Protein AF-0000000084683401 (afdb_homodimer)

Nearest PDB structures (foldseek):
  1vky-assembly1_B  TM=6.652E-01  e=1.716E-21  Thermotoga maritima
  1vky-assembly1_A  TM=6.713E-01  e=3.443E-21  Thermotoga maritima
  1wdi-assembly1_A  TM=6.815E-01  e=9.058E-22  Thermus thermophilus
  1yy3-assembly2_B  TM=6.238E-01  e=1.558E-20  Bacillus subtilis
  1vky-assembly1_B  TM=6.652E-01  e=1.877E-21  Thermotoga maritima

Secondary structure (DSSP, 8-state):
----GGGB--S-GGGSSTT--TT-SEEEEEETTEEEEEEGGGHHHHS-TT-EEEEE-PPBP--EEEEEETTEEEEEEEEEE-TTS-EEEEEEEE-SSS-EEE-----TT-EEEETTTEEEEEEEESSTT-SSEEEEEESS-HHHHHHHH-B----TTSSS---GGGG--TT----TT---BSS--GGGTT--HHHHHHHHHTT-EEEEEEE------SSTTSPPPPEEEEE-HHHHHHHHHHHHTT--EEEESHHHHHHHHHTB-TTS-B--EEEEE-----TTT--SS-SEEEEE---TTSTHHHHHHHHH-HHHHHHHHHHHHHTT--BSTTS-EEEEE------/----GGGB--S-GGGSSTT--TT-SEEEEEETTEEEEEEGGGHHHHS-TT-EEEEE-PPBP--EEEEEETTEEEEEEEEEE-TTS-EEEEEEEE-SSS-EEE-----TT-EEEETTTEEEEEEEESSTT-SSEEEEEESS-HHHHHHHH-B----TTSSS---GGGG--TT----TT---BSS--GGGTT--HHHHHHHHHTT-EEEEEEEE-----SSTTSPPPPEEEEE-HHHHHHHHHHHHTT--EEEESHHHHHHHHHTB-TTS-B--EEEEE-----TTT--SS-SEEEEE---TTSHHHHHHHHHH-HHHHHHHHHHHHHTT--BSTTS-EEEEE------

InterPro domains:
  IPR003699 S-adenosylmethionine:tRNA ribosyltransferase-isomerase, QueA [PF02547] (3-340)
  IPR003699 S-adenosylmethionine:tRNA ribosyltransferase-isomerase, QueA [PTHR30307] (2-341)
  IPR036100 S-adenosylmethionine:tRNA ribosyltransferase-isomerase, QueA superfamily [SSF111337] (3-341)
  IPR042118 QueA, domain 1 [G3DSA:3.40.1780.10] (20-340)
  IPR042119 QueA, domain 2 [G3DSA:2.40.10.240] (61-166)

Structure (mmCIF, N/CA/C/O backbone):
data_AF-0000000084683401-model_v1
#
loop_
_entity.id
_entity.type
_entity.pdbx_description
1 polymer 'S-adenosylmethionine: tRNA ribosyltransferase-isomerase'
#
loop_
_atom_site.group_PDB
_atom_site.id
_atom_site.type_symbol
_atom_site.label_atom_id
_atom_site.label_alt_id
_atom_site.label_comp_id
_atom_site.label_asym_id
_atom_site.label_entity_id
_atom_site.label_seq_id
_atom_site.pdbx_PDB_ins_code
_atom_site.Cartn_x
_atom_site.Cartn_y
_atom_site.Cartn_z
_atom_site.occupancy
_atom_site.B_iso_or_equiv
_atom_site.auth_seq_id
_atom_site.auth_comp_id
_atom_site.auth_asym_id
_atom_site.auth_atom_id
_atom_site.pdbx_PDB_model_num
ATOM 1 N N . MET A 1 1 ? 21.891 27.562 14.68 1 63.16 1 MET A N 1
ATOM 2 C CA . MET A 1 1 ? 22.109 27.141 13.297 1 63.16 1 MET A CA 1
ATOM 3 C C . MET A 1 1 ? 21.125 27.812 12.359 1 63.16 1 MET A C 1
ATOM 5 O O . MET A 1 1 ? 19.938 27.938 12.68 1 63.16 1 MET A O 1
ATOM 9 N N . ARG A 1 2 ? 21.672 28.594 11.414 1 76.38 2 ARG A N 1
ATOM 10 C CA . ARG A 1 2 ? 20.828 29.219 10.398 1 76.38 2 ARG A CA 1
ATOM 11 C C . ARG A 1 2 ? 20.875 28.438 9.086 1 76.38 2 ARG A C 1
ATOM 13 O O . ARG A 1 2 ? 21.953 28.016 8.648 1 76.38 2 ARG A O 1
ATOM 20 N N . VAL A 1 3 ? 19.672 28.109 8.57 1 84.5 3 VAL A N 1
ATOM 21 C CA . VAL A 1 3 ? 19.594 27.406 7.289 1 84.5 3 VAL A CA 1
ATOM 22 C C . VAL A 1 3 ? 19.719 28.406 6.145 1 84.5 3 VAL A C 1
ATOM 24 O O . VAL A 1 3 ? 18.922 29.344 6.039 1 84.5 3 VAL A O 1
ATOM 27 N N . PRO A 1 4 ? 20.766 28.281 5.379 1 88.62 4 PRO A N 1
ATOM 28 C CA . PRO A 1 4 ? 20.906 29.156 4.215 1 88.62 4 PRO A CA 1
ATOM 29 C C . PRO A 1 4 ? 19.656 29.141 3.326 1 88.62 4 PRO A C 1
ATOM 31 O O . PRO A 1 4 ? 19.047 28.094 3.131 1 88.62 4 PRO A O 1
ATOM 34 N N . GLU A 1 5 ? 19.312 30.266 2.768 1 88.56 5 GLU A N 1
ATOM 35 C CA . GLU A 1 5 ? 18.125 30.422 1.94 1 88.56 5 GLU A CA 1
ATOM 36 C C . GLU A 1 5 ? 18.172 29.516 0.716 1 88.56 5 GLU A C 1
ATOM 38 O O . GLU A 1 5 ? 17.125 29.031 0.246 1 88.56 5 GLU A O 1
ATOM 43 N N . GLU A 1 6 ? 19.328 29.297 0.274 1 92.69 6 GLU A N 1
ATOM 44 C CA . GLU A 1 6 ? 19.5 28.516 -0.945 1 92.69 6 GLU A CA 1
ATOM 45 C C . GLU A 1 6 ? 19.141 27.047 -0.707 1 92.69 6 GLU A C 1
ATOM 47 O O . GLU A 1 6 ? 18.969 26.281 -1.658 1 92.69 6 GLU A O 1
ATOM 52 N N . LEU A 1 7 ? 18.984 26.703 0.534 1 94.94 7 LEU A N 1
ATOM 53 C CA . LEU A 1 7 ? 18.688 25.297 0.849 1 94.94 7 LEU A CA 1
ATOM 54 C C . LEU A 1 7 ? 17.188 25.109 1.055 1 94.94 7 LEU A C 1
ATOM 56 O O . LEU A 1 7 ? 16.734 23.984 1.291 1 94.94 7 LEU A O 1
ATOM 60 N N . SER A 1 8 ? 16.422 26.141 0.85 1 93.69 8 SER A N 1
ATOM 61 C CA . SER A 1 8 ? 14.969 26 0.904 1 93.69 8 SER A CA 1
ATOM 62 C C . SER A 1 8 ? 14.422 25.438 -0.4 1 93.69 8 SER A C 1
ATOM 64 O O . SER A 1 8 ? 14.688 25.969 -1.479 1 93.69 8 SER A O 1
ATOM 66 N N . ALA A 1 9 ? 13.703 24.375 -0.315 1 95.25 9 ALA A N 1
ATOM 67 C CA . ALA A 1 9 ? 13.047 23.828 -1.505 1 95.25 9 ALA A CA 1
ATOM 68 C C . ALA A 1 9 ? 11.914 24.734 -1.963 1 95.25 9 ALA A C 1
ATOM 70 O O . ALA A 1 9 ? 10.844 24.766 -1.343 1 95.25 9 ALA A O 1
ATOM 71 N N . ARG A 1 10 ? 12.047 25.328 -3.049 1 94.56 10 ARG A N 1
ATOM 72 C CA . ARG A 1 10 ? 11.141 26.391 -3.484 1 94.56 10 ARG A CA 1
ATOM 73 C C . ARG A 1 10 ? 10.008 25.828 -4.336 1 94.56 10 ARG A C 1
ATOM 75 O O . ARG A 1 10 ? 8.992 26.484 -4.547 1 94.56 10 ARG A O 1
ATOM 82 N N . VAL A 1 11 ? 10.273 24.688 -4.945 1 96.19 11 VAL A N 1
ATOM 83 C CA . VAL A 1 11 ? 9.258 24 -5.75 1 96.19 11 VAL A CA 1
ATOM 84 C C . VAL A 1 11 ? 9.242 22.516 -5.402 1 96.19 11 VAL A C 1
ATOM 86 O O . VAL A 1 11 ? 10.219 21.984 -4.875 1 96.19 11 VAL A O 1
ATOM 89 N N . PRO A 1 12 ? 8.102 21.812 -5.688 1 97 12 PRO A N 1
ATOM 90 C CA . PRO A 1 12 ? 8.055 20.359 -5.457 1 97 12 PRO A CA 1
ATOM 91 C C . PRO A 1 12 ? 9.102 19.609 -6.262 1 97 12 PRO A C 1
ATOM 93 O O . PRO A 1 12 ? 9.516 20.062 -7.332 1 97 12 PRO A O 1
ATOM 96 N N . ALA A 1 13 ? 9.547 18.484 -5.758 1 97.62 13 ALA A N 1
ATOM 97 C CA . ALA A 1 13 ? 10.617 17.688 -6.352 1 97.62 13 ALA A CA 1
ATOM 98 C C . ALA A 1 13 ? 10.32 17.375 -7.812 1 97.62 13 ALA A C 1
ATOM 100 O O . ALA A 1 13 ? 11.211 17.453 -8.664 1 97.62 13 ALA A O 1
ATOM 101 N N . GLU A 1 14 ? 9.078 17.016 -8.133 1 97.81 14 GLU A N 1
ATOM 102 C CA . GLU A 1 14 ? 8.695 16.578 -9.469 1 97.81 14 GLU A CA 1
ATOM 103 C C . GLU A 1 14 ? 8.781 17.719 -10.477 1 97.81 14 GLU A C 1
ATOM 105 O O . GLU A 1 14 ? 8.688 17.5 -11.688 1 97.81 14 GLU A O 1
ATOM 110 N N . GLN A 1 15 ? 9 18.969 -10.062 1 97.25 15 GLN A N 1
ATOM 111 C CA . GLN A 1 15 ? 9.07 20.125 -10.938 1 97.25 15 GLN A CA 1
ATOM 112 C C . GLN A 1 15 ? 10.508 20.641 -11.062 1 97.25 15 GLN A C 1
ATOM 114 O O . GLN A 1 15 ? 10.758 21.641 -11.734 1 97.25 15 GLN A O 1
ATOM 119 N N . ARG A 1 16 ? 11.484 20.016 -10.422 1 97.19 16 ARG A N 1
ATOM 120 C CA . ARG A 1 16 ? 12.867 20.484 -10.375 1 97.19 16 ARG A CA 1
ATOM 121 C C . ARG A 1 16 ? 13.641 20.047 -11.617 1 97.19 16 ARG A C 1
ATOM 123 O O . ARG A 1 16 ? 14.758 20.5 -11.852 1 97.19 16 ARG A O 1
ATOM 130 N N . GLY A 1 17 ? 13.062 19.078 -12.406 1 95.62 17 GLY A N 1
ATOM 131 C CA . GLY A 1 17 ? 13.703 18.594 -13.617 1 95.62 17 GLY A CA 1
ATOM 132 C C . GLY A 1 17 ? 12.922 17.484 -14.305 1 95.62 17 GLY A C 1
ATOM 133 O O . GLY A 1 17 ? 11.984 16.938 -13.727 1 95.62 17 GLY A O 1
ATOM 134 N N . PRO A 1 18 ? 13.266 17.219 -15.508 1 95.62 18 PRO A N 1
ATOM 135 C CA . PRO A 1 18 ? 12.562 16.172 -16.234 1 95.62 18 PRO A CA 1
ATOM 136 C C . PRO A 1 18 ? 12.75 14.789 -15.602 1 95.62 18 PRO A C 1
ATOM 138 O O . PRO A 1 18 ? 13.844 14.469 -15.117 1 95.62 18 PRO A O 1
ATOM 141 N N . GLY A 1 19 ? 11.742 14.008 -15.625 1 95.5 19 GLY A N 1
ATOM 142 C CA . GLY A 1 19 ? 11.836 12.625 -15.18 1 95.5 19 GLY A CA 1
ATOM 143 C C . GLY A 1 19 ? 11.758 12.477 -13.672 1 95.5 19 GLY A C 1
ATOM 144 O O . GLY A 1 19 ? 11.805 11.367 -13.148 1 95.5 19 GLY A O 1
ATOM 145 N N . LEU A 1 20 ? 11.664 13.594 -12.953 1 97.06 20 LEU A N 1
ATOM 146 C CA . LEU A 1 20 ? 11.602 13.555 -11.5 1 97.06 20 LEU A CA 1
ATOM 147 C C . LEU A 1 20 ? 10.172 13.344 -11.023 1 97.06 20 LEU A C 1
ATOM 149 O O . LEU A 1 20 ? 9.219 13.773 -11.68 1 97.06 20 LEU A O 1
ATOM 153 N N . ASP A 1 21 ? 10.047 12.594 -9.961 1 97.12 21 ASP A N 1
ATOM 154 C CA . ASP A 1 21 ? 8.766 12.367 -9.297 1 97.12 21 ASP A CA 1
ATOM 155 C C . ASP A 1 21 ? 8.812 12.844 -7.844 1 97.12 21 ASP A C 1
ATOM 157 O O . ASP A 1 21 ? 9.836 13.336 -7.379 1 97.12 21 ASP A O 1
ATOM 161 N N . ARG A 1 22 ? 7.73 12.719 -7.141 1 97.38 22 ARG A N 1
ATOM 162 C CA . ARG A 1 22 ? 7.625 13.25 -5.785 1 97.38 22 ARG A CA 1
ATOM 163 C C . ARG A 1 22 ? 8.609 12.555 -4.852 1 97.38 22 ARG A C 1
ATOM 165 O O . ARG A 1 22 ? 8.953 13.102 -3.797 1 97.38 22 ARG A O 1
ATOM 172 N N . ASP A 1 23 ? 9.023 11.328 -5.246 1 98.12 23 ASP A N 1
ATOM 173 C CA . ASP A 1 23 ? 9.945 10.602 -4.383 1 98.12 23 ASP A CA 1
ATOM 174 C C . ASP A 1 23 ? 11.398 10.914 -4.742 1 98.12 23 ASP A C 1
ATOM 176 O O . ASP A 1 23 ? 12.32 10.297 -4.203 1 98.12 23 ASP A O 1
ATOM 180 N N . SER A 1 24 ? 11.602 11.836 -5.707 1 98.31 24 SER A N 1
ATOM 181 C CA . SER A 1 24 ? 12.953 12.242 -6.098 1 98.31 24 SER A CA 1
ATOM 182 C C . SER A 1 24 ? 13.539 13.234 -5.098 1 98.31 24 SER A C 1
ATOM 184 O O . SER A 1 24 ? 13.914 14.352 -5.465 1 98.31 24 SER A O 1
ATOM 186 N N . VAL A 1 25 ? 13.617 12.82 -3.816 1 98.62 25 VAL A N 1
ATOM 187 C CA . VAL A 1 25 ? 14.227 13.586 -2.732 1 98.62 25 VAL A CA 1
ATOM 188 C C . VAL A 1 25 ? 15.281 12.742 -2.027 1 98.62 25 VAL A C 1
ATOM 190 O O . VAL A 1 25 ? 15.336 11.523 -2.213 1 98.62 25 VAL A O 1
ATOM 193 N N . ARG A 1 26 ? 16.109 13.359 -1.313 1 98.62 26 ARG A N 1
ATOM 194 C CA . ARG A 1 26 ? 17.141 12.664 -0.548 1 98.62 26 ARG A CA 1
ATOM 195 C C . ARG A 1 26 ? 16.625 12.266 0.829 1 98.62 26 ARG A C 1
ATOM 197 O O . ARG A 1 26 ? 15.633 12.82 1.313 1 98.62 26 ARG A O 1
ATOM 204 N N . LEU A 1 27 ? 17.203 11.219 1.344 1 98.81 27 LEU A N 1
ATOM 205 C CA . LEU A 1 27 ? 16.844 10.664 2.643 1 98.81 27 LEU A CA 1
ATOM 206 C C . LEU A 1 27 ? 18.062 10.562 3.549 1 98.81 27 LEU A C 1
ATOM 208 O O . LEU A 1 27 ? 18.984 9.812 3.26 1 98.81 27 LEU A O 1
ATOM 212 N N . LEU A 1 28 ? 18.078 11.398 4.57 1 98.69 28 LEU A N 1
ATOM 213 C CA . LEU A 1 28 ? 19.047 11.273 5.648 1 98.69 28 LEU A CA 1
ATOM 214 C C . LEU A 1 28 ? 18.609 10.227 6.664 1 98.69 28 LEU A C 1
ATOM 216 O O . LEU A 1 28 ? 17.453 10.219 7.09 1 98.69 28 LEU A O 1
ATOM 220 N N . VAL A 1 29 ? 19.469 9.234 6.984 1 98.62 29 VAL A N 1
ATOM 221 C CA . VAL A 1 29 ? 19.109 8.211 7.965 1 98.62 29 VAL A CA 1
ATOM 222 C C . VAL A 1 29 ? 20.047 8.32 9.172 1 98.62 29 VAL A C 1
ATOM 224 O O . VAL A 1 29 ? 21.266 8.352 9.023 1 98.62 29 VAL A O 1
ATOM 227 N N . SER A 1 30 ? 19.438 8.445 10.32 1 97.69 30 SER A N 1
ATOM 228 C CA . SER A 1 30 ? 20.219 8.461 11.562 1 97.69 30 SER A CA 1
ATOM 229 C C . SER A 1 30 ? 19.906 7.234 12.414 1 97.69 30 SER A C 1
ATOM 231 O O . SER A 1 30 ? 18.75 6.855 12.57 1 97.69 30 SER A O 1
ATOM 233 N N . ARG A 1 31 ? 20.875 6.574 12.906 1 97.31 31 ARG A N 1
ATOM 234 C CA . ARG A 1 31 ? 20.875 5.562 13.961 1 97.31 31 ARG A CA 1
ATOM 235 C C . ARG A 1 31 ? 21.797 5.961 15.102 1 97.31 31 ARG A C 1
ATOM 237 O O . ARG A 1 31 ? 23 5.703 15.039 1 97.31 31 ARG A O 1
ATOM 244 N N . GLY A 1 32 ? 21.219 6.543 16.141 1 94.69 32 GLY A N 1
ATOM 245 C CA . GLY A 1 32 ? 22.078 7.262 17.047 1 94.69 32 GLY A CA 1
ATOM 246 C C . GLY A 1 32 ? 22.828 8.406 16.391 1 94.69 32 GLY A C 1
ATOM 247 O O . GLY A 1 32 ? 22.219 9.258 15.742 1 94.69 32 GLY A O 1
ATOM 248 N N . THR A 1 33 ? 24.109 8.406 16.609 1 95.69 33 THR A N 1
ATOM 249 C CA . THR A 1 33 ? 24.891 9.492 16.031 1 95.69 33 THR A CA 1
ATOM 250 C C . THR A 1 33 ? 25.453 9.086 14.664 1 95.69 33 THR A C 1
ATOM 252 O O . THR A 1 33 ? 26.125 9.867 14 1 95.69 33 THR A O 1
ATOM 255 N N . GLU A 1 34 ? 25.172 7.879 14.234 1 97.19 34 GLU A N 1
ATOM 256 C CA . GLU A 1 34 ? 25.562 7.461 12.891 1 97.19 34 GLU A CA 1
ATOM 257 C C . GLU A 1 34 ? 24.594 8.008 11.844 1 97.19 34 GLU A C 1
ATOM 259 O O . GLU A 1 34 ? 23.375 7.879 11.992 1 97.19 34 GLU A O 1
ATOM 264 N N . VAL A 1 35 ? 25.156 8.57 10.805 1 97.94 35 VAL A N 1
ATOM 265 C CA . VAL A 1 35 ? 24.344 9.18 9.766 1 97.94 35 VAL A CA 1
ATOM 266 C C . VAL A 1 35 ? 24.719 8.617 8.406 1 97.94 35 VAL A C 1
ATOM 268 O O . VAL A 1 35 ? 25.906 8.484 8.094 1 97.94 35 VAL A O 1
ATOM 271 N N . THR A 1 36 ? 23.797 8.195 7.613 1 98.31 36 THR A N 1
ATOM 272 C CA . THR A 1 36 ? 24.016 7.742 6.242 1 98.31 36 THR A CA 1
ATOM 273 C C . THR A 1 36 ? 23.109 8.492 5.273 1 98.31 36 THR A C 1
ATOM 275 O O . THR A 1 36 ? 22.078 9.047 5.68 1 98.31 36 THR A O 1
ATOM 278 N N . HIS A 1 37 ? 23.516 8.594 4.023 1 98.69 37 HIS A N 1
ATOM 279 C CA . HIS A 1 37 ? 22.828 9.344 2.98 1 98.69 37 HIS A CA 1
ATOM 280 C C . HIS A 1 37 ? 22.234 8.406 1.93 1 98.69 37 HIS A C 1
ATOM 282 O O . HIS A 1 37 ? 22.922 7.508 1.44 1 98.69 37 HIS A O 1
ATOM 288 N N . HIS A 1 38 ? 20.922 8.57 1.606 1 98.75 38 HIS A N 1
ATOM 289 C CA . HIS A 1 38 ? 20.203 7.703 0.672 1 98.75 38 HIS A CA 1
ATOM 290 C C . HIS A 1 38 ? 19.266 8.508 -0.207 1 98.75 38 HIS A C 1
ATOM 292 O O . HIS A 1 38 ? 19.094 9.719 -0.004 1 98.75 38 HIS A O 1
ATOM 298 N N . ALA A 1 39 ? 18.781 7.902 -1.216 1 98.75 39 ALA A N 1
ATOM 299 C CA . ALA A 1 39 ? 17.578 8.375 -1.913 1 98.75 39 ALA A CA 1
ATOM 300 C C . ALA A 1 39 ? 16.312 7.871 -1.235 1 98.75 39 ALA A C 1
ATOM 302 O O . ALA A 1 39 ? 16.281 6.75 -0.717 1 98.75 39 ALA A O 1
ATOM 303 N N . PHE A 1 40 ? 15.289 8.633 -1.257 1 98.81 40 PHE A N 1
ATOM 304 C CA . PHE A 1 40 ? 14.055 8.234 -0.594 1 98.81 40 PHE A CA 1
ATOM 305 C C . PHE A 1 40 ? 13.531 6.918 -1.157 1 98.81 40 PHE A C 1
ATOM 307 O O . PHE A 1 40 ? 12.977 6.102 -0.423 1 98.81 40 PHE A O 1
ATOM 314 N N . ALA A 1 41 ? 13.703 6.711 -2.428 1 98.38 41 ALA A N 1
ATOM 315 C CA . ALA A 1 41 ? 13.227 5.516 -3.121 1 98.38 41 ALA A CA 1
ATOM 316 C C . ALA A 1 41 ? 13.828 4.254 -2.521 1 98.38 41 ALA A C 1
ATOM 318 O O . ALA A 1 41 ? 13.352 3.145 -2.775 1 98.38 41 ALA A O 1
ATOM 319 N N . GLU A 1 42 ? 14.875 4.371 -1.707 1 98.38 42 GLU A N 1
ATOM 320 C CA . GLU A 1 42 ? 15.547 3.23 -1.083 1 98.38 42 GLU A CA 1
ATOM 321 C C . GLU A 1 42 ? 14.875 2.857 0.239 1 98.38 42 GLU A C 1
ATOM 323 O O . GLU A 1 42 ? 15.273 1.885 0.884 1 98.38 42 GLU A O 1
ATOM 328 N N . LEU A 1 43 ? 13.867 3.553 0.627 1 98.81 43 LEU A N 1
ATOM 329 C CA . LEU A 1 43 ? 13.234 3.396 1.935 1 98.81 43 LEU A CA 1
ATOM 330 C C . LEU A 1 43 ? 12.836 1.943 2.176 1 98.81 43 LEU A C 1
ATOM 332 O O . LEU A 1 43 ? 13.086 1.398 3.254 1 98.81 43 LEU A O 1
ATOM 336 N N . PRO A 1 44 ? 12.227 1.24 1.158 1 98.25 44 PRO A N 1
ATOM 337 C CA . PRO A 1 44 ? 11.797 -0.138 1.409 1 98.25 44 PRO A CA 1
ATOM 338 C C . PRO A 1 44 ? 12.961 -1.052 1.806 1 98.25 44 PRO A C 1
ATOM 340 O O . PRO A 1 44 ? 12.758 -2.035 2.523 1 98.25 44 PRO A O 1
ATOM 343 N N . ARG A 1 45 ? 14.133 -0.755 1.411 1 97 45 ARG A N 1
ATOM 344 C CA . ARG A 1 45 ? 15.297 -1.584 1.708 1 97 45 ARG A CA 1
ATOM 345 C C . ARG A 1 45 ? 15.914 -1.206 3.053 1 97 45 ARG A C 1
ATOM 347 O O . ARG A 1 45 ? 16.766 -1.921 3.572 1 97 45 ARG A O 1
ATOM 354 N N . LEU A 1 46 ? 15.492 -0.065 3.588 1 98.06 46 LEU A N 1
ATOM 355 C CA . LEU A 1 46 ? 16.047 0.434 4.844 1 98.06 46 LEU A CA 1
ATOM 356 C C . LEU A 1 46 ? 15.188 -0.006 6.023 1 98.06 46 LEU A C 1
ATOM 358 O O . LEU A 1 46 ? 15.586 0.143 7.18 1 98.06 46 LEU A O 1
ATOM 362 N N . LEU A 1 47 ? 13.961 -0.535 5.723 1 98.31 47 LEU A N 1
ATOM 363 C CA . LEU A 1 47 ? 13.047 -1.028 6.746 1 98.31 47 LEU A CA 1
ATOM 364 C C . LEU A 1 47 ? 12.992 -2.553 6.73 1 98.31 47 LEU A C 1
ATOM 366 O O . LEU A 1 47 ? 13.562 -3.193 5.852 1 98.31 47 LEU A O 1
ATOM 370 N N . ARG A 1 48 ? 12.391 -3.09 7.75 1 97.12 48 ARG A N 1
ATOM 371 C CA . ARG A 1 48 ? 12.312 -4.543 7.883 1 97.12 48 ARG A CA 1
ATOM 372 C C . ARG A 1 48 ? 10.859 -5 7.98 1 97.12 48 ARG A C 1
ATOM 374 O O . ARG A 1 48 ? 9.992 -4.238 8.406 1 97.12 48 ARG A O 1
ATOM 381 N N . ALA A 1 49 ? 10.648 -6.262 7.578 1 98.06 49 ALA A N 1
ATOM 382 C CA . ALA A 1 49 ? 9.336 -6.859 7.785 1 98.06 49 ALA A CA 1
ATOM 383 C C . ALA A 1 49 ? 8.914 -6.781 9.25 1 98.06 49 ALA A C 1
ATOM 385 O O . ALA A 1 49 ? 9.719 -7.07 10.148 1 98.06 49 ALA A O 1
ATOM 386 N N . GLY A 1 50 ? 7.73 -6.316 9.438 1 97.94 50 GLY A N 1
ATOM 387 C CA . GLY A 1 50 ? 7.246 -6.195 10.805 1 97.94 50 GLY A CA 1
ATOM 388 C C . GLY A 1 50 ? 7.305 -4.773 11.336 1 97.94 50 GLY A C 1
ATOM 389 O O . GLY A 1 50 ? 6.656 -4.453 12.336 1 97.94 50 GLY A O 1
ATOM 390 N N . ASP A 1 51 ? 8.188 -3.893 10.727 1 98.62 51 ASP A N 1
ATOM 391 C CA . ASP A 1 51 ? 8.102 -2.475 11.055 1 98.62 51 ASP A CA 1
ATOM 392 C C . ASP A 1 51 ? 6.703 -1.929 10.797 1 98.62 51 ASP A C 1
ATOM 394 O O . ASP A 1 51 ? 6.004 -2.404 9.898 1 98.62 51 ASP A O 1
ATOM 398 N N . LEU A 1 52 ? 6.305 -1.017 11.602 1 98.88 52 LEU A N 1
ATOM 399 C CA . LEU A 1 52 ? 5.012 -0.362 11.438 1 98.88 52 LEU A CA 1
ATOM 400 C C . LEU A 1 52 ? 5.188 1.125 11.148 1 98.88 52 LEU A C 1
ATOM 402 O O . LEU A 1 52 ? 5.793 1.85 11.938 1 98.88 52 LEU A O 1
ATOM 406 N N . LEU A 1 53 ? 4.758 1.557 10.008 1 98.94 53 LEU A N 1
ATOM 407 C CA . LEU A 1 53 ? 4.707 2.979 9.695 1 98.94 53 LEU A CA 1
ATOM 408 C C . LEU A 1 53 ? 3.359 3.576 10.086 1 98.94 53 LEU A C 1
ATOM 410 O O . LEU A 1 53 ? 2.314 3.131 9.609 1 98.94 53 LEU A O 1
ATOM 414 N N . VAL A 1 54 ? 3.361 4.539 10.969 1 98.94 54 VAL A N 1
ATOM 415 C CA . VAL A 1 54 ? 2.156 5.27 11.352 1 98.94 54 VAL A CA 1
ATOM 416 C C . VAL A 1 54 ? 2.002 6.508 10.469 1 98.94 54 VAL A C 1
ATOM 418 O O . VAL A 1 54 ? 2.848 7.406 10.492 1 98.94 54 VAL A O 1
ATOM 421 N N . VAL A 1 55 ? 0.892 6.605 9.727 1 98.88 55 VAL A N 1
ATOM 422 C CA . VAL A 1 55 ? 0.754 7.645 8.711 1 98.88 55 VAL A CA 1
ATOM 423 C C . VAL A 1 55 ? -0.468 8.508 9.016 1 98.88 55 VAL A C 1
ATOM 425 O O . VAL A 1 55 ? -1.497 8 9.469 1 98.88 55 VAL A O 1
ATOM 428 N N . ASN A 1 56 ? -0.364 9.789 8.852 1 98.75 56 ASN A N 1
ATOM 429 C CA . ASN A 1 56 ? -1.474 10.727 8.984 1 98.75 56 ASN A CA 1
ATOM 430 C C . ASN A 1 56 ? -2.279 10.82 7.688 1 98.75 56 ASN A C 1
ATOM 432 O O . ASN A 1 56 ? -1.746 11.211 6.648 1 98.75 56 ASN A O 1
ATOM 436 N N . THR A 1 57 ? -3.574 10.531 7.766 1 98.69 57 THR A N 1
ATOM 437 C CA . THR A 1 57 ? -4.387 10.461 6.559 1 98.69 57 THR A CA 1
ATOM 438 C C . THR A 1 57 ? -5.16 11.758 6.352 1 98.69 57 THR A C 1
ATOM 440 O O . THR A 1 57 ? -6.004 11.852 5.453 1 98.69 57 THR A O 1
ATOM 443 N N . SER A 1 58 ? -4.855 12.75 7.109 1 98.38 58 SER A N 1
ATOM 444 C CA . SER A 1 58 ? -5.566 14.023 7.012 1 98.38 58 SER A CA 1
ATOM 445 C C . SER A 1 58 ? -5.34 14.672 5.652 1 98.38 58 SER A C 1
ATOM 447 O O . SER A 1 58 ? -4.199 14.859 5.227 1 98.38 58 SER A O 1
ATOM 449 N N . PRO A 1 59 ? -6.441 15.023 4.969 1 97.88 59 PRO A N 1
ATOM 450 C CA . PRO A 1 59 ? -6.266 15.758 3.715 1 97.88 59 PRO A CA 1
ATOM 451 C C . PRO A 1 59 ? -5.926 17.234 3.938 1 97.88 59 PRO A C 1
ATOM 453 O O . PRO A 1 59 ? -6.387 17.828 4.914 1 97.88 59 PRO A O 1
ATOM 456 N N . THR A 1 60 ? -5.133 17.734 3.027 1 97.81 60 THR A N 1
ATOM 457 C CA . THR A 1 60 ? -4.836 19.172 3.07 1 97.81 60 THR A CA 1
ATOM 458 C C . THR A 1 60 ? -5.973 19.969 2.451 1 97.81 60 THR A C 1
ATOM 460 O O . THR A 1 60 ? -6.477 19.625 1.381 1 97.81 60 THR A O 1
ATOM 463 N N . LEU A 1 61 ? -6.348 21.031 3.139 1 97.44 61 LEU A N 1
ATOM 464 C CA . LEU A 1 61 ? -7.406 21.906 2.652 1 97.44 61 LEU A CA 1
ATOM 465 C C . LEU A 1 61 ? -6.82 23.062 1.849 1 97.44 61 LEU A C 1
ATOM 467 O O . LEU A 1 61 ? -5.664 23.438 2.043 1 97.44 61 LEU A O 1
ATOM 471 N N . ALA A 1 62 ? -7.68 23.531 0.892 1 97.19 62 ALA A N 1
ATOM 472 C CA . ALA A 1 62 ? -7.395 24.844 0.312 1 97.19 62 ALA A CA 1
ATOM 473 C C . ALA A 1 62 ? -7.734 25.969 1.294 1 97.19 62 ALA A C 1
ATOM 475 O O . ALA A 1 62 ? -8.703 26.703 1.1 1 97.19 62 ALA A O 1
ATOM 476 N N . ALA A 1 63 ? -6.879 26.219 2.221 1 97.12 63 ALA A N 1
ATOM 477 C CA . ALA A 1 63 ? -7.246 26.875 3.473 1 97.12 63 ALA A CA 1
ATOM 478 C C . ALA A 1 63 ? -6.969 28.375 3.408 1 97.12 63 ALA A C 1
ATOM 480 O O . ALA A 1 63 ? -7.074 29.078 4.418 1 97.12 63 ALA A O 1
ATOM 481 N N . ALA A 1 64 ? -6.574 28.906 2.322 1 96.38 64 ALA A N 1
ATOM 482 C CA . ALA A 1 64 ? -6.379 30.344 2.152 1 96.38 64 ALA A CA 1
ATOM 483 C C . ALA A 1 64 ? -7.422 30.938 1.202 1 96.38 64 ALA A C 1
ATOM 4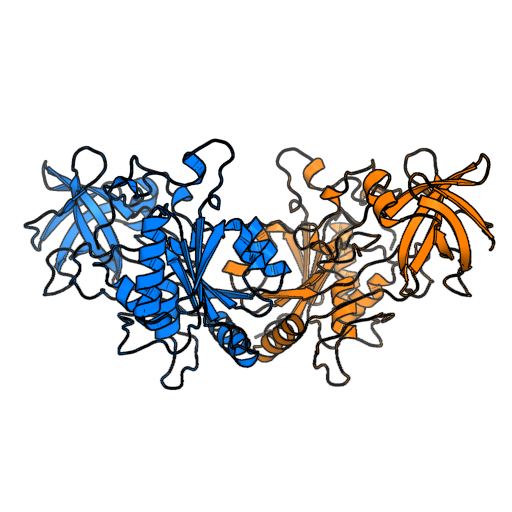85 O O . ALA A 1 64 ? -7.594 30.453 0.084 1 96.38 64 ALA A O 1
ATOM 486 N N . VAL A 1 65 ? -8.086 31.938 1.668 1 96.56 65 VAL A N 1
ATOM 487 C CA . VAL A 1 65 ? -9.102 32.594 0.853 1 96.56 65 VAL A CA 1
ATOM 488 C C . VAL A 1 65 ? -8.898 34.094 0.883 1 96.56 65 VAL A C 1
ATOM 490 O O . VAL A 1 65 ? -8.68 34.688 1.948 1 96.56 65 VAL A O 1
ATOM 493 N N . ASP A 1 66 ? -9.039 34.688 -0.305 1 95.88 66 ASP A N 1
ATOM 494 C CA . ASP A 1 66 ? -8.992 36.156 -0.384 1 95.88 66 ASP A CA 1
ATOM 495 C C . ASP A 1 66 ? -10.289 36.75 0.134 1 95.88 66 ASP A C 1
ATOM 497 O O . ASP A 1 66 ? -11.375 36.25 -0.123 1 95.88 66 ASP A O 1
ATOM 501 N N . GLY A 1 67 ? -10.086 37.812 0.892 1 96.5 67 GLY A N 1
ATOM 502 C CA . GLY A 1 67 ? -11.219 38.594 1.396 1 96.5 67 GLY A CA 1
ATOM 503 C C . GLY A 1 67 ? -10.961 40.094 1.42 1 96.5 67 GLY A C 1
ATOM 504 O O . GLY A 1 67 ? -10 40.562 0.822 1 96.5 67 GLY A O 1
ATOM 505 N N . ARG A 1 68 ? -12 40.781 2.061 1 96.81 68 ARG A N 1
ATOM 506 C CA . ARG A 1 68 ? -11.883 42.219 2.133 1 96.81 68 ARG A CA 1
ATOM 507 C C . ARG A 1 68 ? -12.422 42.75 3.457 1 96.81 68 ARG A C 1
ATOM 509 O O . ARG A 1 68 ? -13.445 42.281 3.953 1 96.81 68 ARG A O 1
ATOM 516 N N . ILE A 1 69 ? -11.758 43.688 3.943 1 95.88 69 ILE A N 1
ATOM 517 C CA . ILE A 1 69 ? -12.242 44.562 5.02 1 95.88 69 ILE A CA 1
ATOM 518 C C . ILE A 1 69 ? -12.422 45.969 4.5 1 95.88 69 ILE A C 1
ATOM 520 O O . ILE A 1 69 ? -11.445 46.719 4.312 1 95.88 69 ILE A O 1
ATOM 524 N N . GLY A 1 70 ? -13.711 46.344 4.293 1 92.44 70 GLY A N 1
ATOM 525 C CA . GLY A 1 70 ? -13.883 47.562 3.535 1 92.44 70 GLY A CA 1
ATOM 526 C C . GLY A 1 70 ? -13.258 47.5 2.154 1 92.44 70 GLY A C 1
ATOM 527 O O . GLY A 1 70 ? -13.594 46.625 1.347 1 92.44 70 GLY A O 1
ATOM 528 N N . HIS A 1 71 ? -12.203 48.375 1.929 1 93.06 71 HIS A N 1
ATOM 529 C CA . HIS A 1 71 ? -11.531 48.406 0.635 1 93.06 71 HIS A CA 1
ATOM 530 C C . HIS A 1 71 ? -10.203 47.656 0.685 1 93.06 71 HIS A C 1
ATOM 532 O O . HIS A 1 71 ? -9.562 47.469 -0.35 1 93.06 71 HIS A O 1
ATOM 538 N N . ALA A 1 72 ? -9.852 47.281 1.88 1 93.5 72 ALA A N 1
ATOM 539 C CA . ALA A 1 72 ? -8.555 46.656 2.037 1 93.5 72 ALA A CA 1
ATOM 540 C C . ALA A 1 72 ? -8.641 45.156 1.716 1 93.5 72 ALA A C 1
ATOM 542 O O . ALA A 1 72 ? -9.547 44.469 2.188 1 93.5 72 ALA A O 1
ATOM 543 N N . ARG A 1 73 ? -7.66 44.719 0.88 1 95 73 ARG A N 1
ATOM 544 C CA . ARG A 1 73 ? -7.562 43.312 0.599 1 95 73 ARG A CA 1
ATOM 545 C C . ARG A 1 73 ? -6.879 42.562 1.743 1 95 73 ARG A C 1
ATOM 547 O O . ARG A 1 73 ? -5.926 43.062 2.336 1 95 73 ARG A O 1
ATOM 554 N N . VAL A 1 74 ? -7.391 41.375 2.039 1 96.5 74 VAL A N 1
ATOM 555 C CA . VAL A 1 74 ? -6.777 40.5 3.049 1 96.5 74 VAL A CA 1
ATOM 556 C C . VAL A 1 74 ? -6.82 39.062 2.586 1 96.5 74 VAL A C 1
ATOM 558 O O . VAL A 1 74 ? -7.473 38.719 1.593 1 96.5 74 VAL A O 1
ATOM 561 N N . VAL A 1 75 ? -6.039 38.25 3.203 1 95.88 75 VAL A N 1
ATOM 562 C CA . VAL A 1 75 ? -6.098 36.812 3.041 1 95.88 75 VAL A CA 1
ATOM 563 C C . VAL A 1 75 ? -6.449 36.156 4.375 1 95.88 75 VAL A C 1
ATOM 565 O O . VAL A 1 75 ? -5.883 36.5 5.414 1 95.88 75 VAL A O 1
ATOM 568 N N . VAL A 1 76 ? -7.406 35.312 4.34 1 96.38 76 VAL A N 1
ATOM 569 C CA . VAL A 1 76 ? -7.793 34.594 5.539 1 96.38 76 VAL A CA 1
ATOM 570 C C . VAL A 1 76 ? -7.258 33.156 5.469 1 96.38 76 VAL A C 1
ATOM 572 O O . VAL A 1 76 ? -7.57 32.406 4.531 1 96.38 76 VAL A O 1
ATOM 575 N N . HIS A 1 77 ? -6.414 32.812 6.41 1 96.12 77 HIS A N 1
ATOM 576 C CA . HIS A 1 77 ? -6.02 31.422 6.602 1 96.12 77 HIS A CA 1
ATOM 577 C C . HIS A 1 77 ? -6.953 30.719 7.578 1 96.12 77 HIS A C 1
ATOM 579 O O . HIS A 1 77 ? -7.031 31.094 8.75 1 96.12 77 HIS A O 1
ATOM 585 N N . PHE A 1 78 ? -7.625 29.75 7.062 1 96.31 78 PHE A N 1
ATOM 586 C CA . PHE A 1 78 ? -8.477 28.938 7.922 1 96.31 78 PHE A CA 1
ATOM 587 C C . PHE A 1 78 ? -7.684 27.812 8.57 1 96.31 78 PHE A C 1
ATOM 589 O O . PHE A 1 78 ? -7.188 26.922 7.875 1 96.31 78 PHE A O 1
ATOM 596 N N . SER A 1 79 ? -7.586 27.812 9.875 1 94.62 79 SER A N 1
ATOM 597 C CA . SER A 1 79 ? -6.73 26.875 10.609 1 94.62 79 SER A CA 1
ATOM 598 C C . SER A 1 79 ? -7.492 25.625 11.008 1 94.62 79 SER A C 1
ATOM 600 O O . SER A 1 79 ? -7.188 24.531 10.523 1 94.62 79 SER A O 1
ATOM 602 N N . THR A 1 80 ? -8.484 25.766 11.875 1 92.44 80 THR A N 1
ATOM 603 C CA . THR A 1 80 ? -9.195 24.625 12.43 1 92.44 80 THR A CA 1
ATOM 604 C C . THR A 1 80 ? -10.664 24.969 12.672 1 92.44 80 THR A C 1
ATOM 606 O O . THR A 1 80 ? -10.992 26.078 13.086 1 92.44 80 THR A O 1
ATOM 609 N N . ARG A 1 81 ? -11.461 23.969 12.375 1 93.25 81 ARG A N 1
ATOM 610 C CA . ARG A 1 81 ? -12.883 24.125 12.688 1 93.25 81 ARG A CA 1
ATOM 611 C C . ARG A 1 81 ? -13.18 23.641 14.109 1 93.25 81 ARG A C 1
ATOM 613 O O . ARG A 1 81 ? -12.82 22.516 14.477 1 93.25 81 ARG A O 1
ATOM 620 N N . GLY A 1 82 ? -13.797 24.484 14.867 1 91.94 82 GLY A N 1
ATOM 621 C CA . GLY A 1 82 ? -14.18 24.109 16.219 1 91.94 82 GLY A CA 1
ATOM 622 C C . GLY A 1 82 ? -15.43 23.266 16.281 1 91.94 82 GLY A C 1
ATOM 623 O O . GLY A 1 82 ? -16.125 23.094 15.273 1 91.94 82 GLY A O 1
ATOM 624 N N . ASP A 1 83 ? -15.695 22.703 17.438 1 91.38 83 ASP A N 1
ATOM 625 C CA . ASP A 1 83 ? -16.859 21.859 17.641 1 91.38 83 ASP A CA 1
ATOM 626 C C . ASP A 1 83 ? -18.156 22.672 17.547 1 91.38 83 ASP A C 1
ATOM 628 O O . ASP A 1 83 ? -19.219 22.125 17.281 1 91.38 83 ASP A O 1
ATOM 632 N N . ASP A 1 84 ? -18.047 23.969 17.781 1 92.25 84 ASP A N 1
ATOM 633 C CA . ASP A 1 84 ? -19.234 24.797 17.797 1 92.25 84 ASP A CA 1
ATOM 634 C C . ASP A 1 84 ? -19.484 25.438 16.438 1 92.25 84 ASP A C 1
ATOM 636 O O . ASP A 1 84 ? -20.312 26.328 16.297 1 92.25 84 ASP A O 1
ATOM 640 N N . GLY A 1 85 ? -18.688 25.047 15.516 1 89.88 85 GLY A N 1
ATOM 641 C CA . GLY A 1 85 ? -18.906 25.516 14.164 1 89.88 85 GLY A CA 1
ATOM 642 C C . GLY A 1 85 ? -18.031 26.703 13.797 1 89.88 85 GLY A C 1
ATOM 643 O O . GLY A 1 85 ? -17.906 27.047 12.617 1 89.88 85 GLY A O 1
ATOM 644 N N . ARG A 1 86 ? -17.406 27.312 14.789 1 95 86 ARG A N 1
ATOM 645 C CA . ARG A 1 86 ? -16.469 28.406 14.508 1 95 86 ARG A CA 1
ATOM 646 C C . ARG A 1 86 ? -15.188 27.891 13.875 1 95 86 ARG A C 1
ATOM 648 O O . ARG A 1 86 ? -14.891 26.688 13.953 1 95 86 ARG A O 1
ATOM 655 N N . TRP A 1 87 ? -14.578 28.828 13.219 1 95.75 87 TRP A N 1
ATOM 656 C CA . TRP A 1 87 ? -13.266 28.531 12.656 1 95.75 87 TRP A CA 1
ATOM 657 C C . TRP A 1 87 ? -12.188 29.375 13.32 1 95.75 87 TRP A C 1
ATOM 659 O O . TRP A 1 87 ? -12.383 30.562 13.578 1 95.75 87 TRP A O 1
ATOM 669 N N . ALA A 1 88 ? -11.141 28.734 13.703 1 94.5 88 ALA A N 1
ATOM 670 C CA . ALA A 1 88 ? -9.938 29.5 14.008 1 94.5 88 ALA A CA 1
ATOM 671 C C . ALA A 1 88 ? -9.273 30.016 12.734 1 94.5 88 ALA A C 1
ATOM 673 O O . ALA A 1 88 ? -8.977 29.25 11.828 1 94.5 88 ALA A O 1
ATOM 674 N N . VAL A 1 89 ? -9.047 31.328 12.648 1 95.56 89 VAL A N 1
ATOM 675 C CA . VAL A 1 89 ? -8.523 31.906 11.406 1 95.56 89 VAL A CA 1
ATOM 676 C C . VAL A 1 89 ? -7.395 32.875 11.719 1 95.56 89 VAL A C 1
ATOM 678 O O . VAL A 1 89 ? -7.297 33.375 12.836 1 95.56 89 VAL A O 1
ATOM 681 N N . GLU A 1 90 ? -6.551 33.062 10.805 1 94.06 90 GLU A N 1
ATOM 682 C CA . GLU A 1 90 ? -5.527 34.094 10.805 1 94.06 90 GLU A CA 1
ATOM 683 C C . GLU A 1 90 ? -5.742 35.062 9.656 1 94.06 90 GLU A C 1
ATOM 685 O O . GLU A 1 90 ? -5.848 34.656 8.492 1 94.06 90 GLU A O 1
ATOM 690 N N . LEU A 1 91 ? -5.82 36.25 9.992 1 94.25 91 LEU A N 1
ATOM 691 C CA . LEU A 1 91 ? -5.918 37.312 8.977 1 94.25 91 LEU A CA 1
ATOM 692 C C . LEU A 1 91 ? -4.531 37.781 8.555 1 94.25 91 LEU A C 1
ATOM 694 O O . LEU A 1 91 ? -3.695 38.094 9.406 1 94.25 91 LEU A O 1
ATOM 698 N N . ARG A 1 92 ? -4.387 37.812 7.25 1 94.25 92 ARG A N 1
ATOM 699 C CA . ARG A 1 92 ? -3.082 38.188 6.727 1 94.25 92 ARG A CA 1
ATOM 700 C C . ARG A 1 92 ? -3.223 39.25 5.629 1 94.25 92 ARG A C 1
ATOM 702 O O . ARG A 1 92 ? -4.289 39.375 5.027 1 94.25 92 ARG A O 1
ATOM 709 N N . ASP A 1 93 ? -2.094 39.969 5.457 1 94.19 93 ASP A N 1
ATOM 710 C CA . ASP A 1 93 ? -2.02 40.938 4.355 1 94.19 93 ASP A CA 1
ATOM 711 C C . ASP A 1 93 ? -1.284 40.312 3.158 1 94.19 93 ASP A C 1
ATOM 713 O O . ASP A 1 93 ? -0.227 39.719 3.316 1 94.19 93 ASP A O 1
ATOM 717 N N . PRO A 1 94 ? -1.938 40.469 2.004 1 91.38 94 PRO A N 1
ATOM 718 C CA . PRO A 1 94 ? -1.175 40.062 0.833 1 91.38 94 PRO A CA 1
ATOM 719 C C . PRO A 1 94 ? 0.114 40.844 0.638 1 91.38 94 PRO A C 1
ATOM 721 O O . PRO A 1 94 ? 0.144 42.062 0.899 1 91.38 94 PRO A O 1
ATOM 724 N N . ASP A 1 95 ? 1.141 40.219 0.252 1 85.06 95 ASP A N 1
ATOM 725 C CA . ASP A 1 95 ? 2.412 40.906 0.064 1 85.06 95 ASP A CA 1
ATOM 726 C C . ASP A 1 95 ? 2.629 41.281 -1.403 1 85.06 95 ASP A C 1
ATOM 728 O O . ASP A 1 95 ? 3.68 41.812 -1.769 1 85.06 95 ASP A O 1
ATOM 732 N N . GLY A 1 96 ? 1.737 40.938 -2.244 1 78.75 96 GLY A N 1
ATOM 733 C CA . GLY A 1 96 ? 1.817 41.281 -3.656 1 78.75 96 GLY A CA 1
ATOM 734 C C . GLY A 1 96 ? 2.514 40.219 -4.488 1 78.75 96 GLY A C 1
ATOM 735 O O . GLY A 1 96 ? 2.598 40.344 -5.711 1 78.75 96 GLY A O 1
ATOM 736 N N . ALA A 1 97 ? 3.117 39.281 -3.859 1 74.75 97 ALA A N 1
ATOM 737 C CA . ALA A 1 97 ? 3.859 38.25 -4.578 1 74.75 97 ALA A CA 1
ATOM 738 C C . ALA A 1 97 ? 3.242 36.875 -4.352 1 74.75 97 ALA A C 1
ATOM 740 O O . ALA A 1 97 ? 3.932 35.844 -4.441 1 74.75 97 ALA A O 1
ATOM 741 N N . GLY A 1 98 ? 1.96 36.875 -3.961 1 75.06 98 GLY A N 1
ATOM 742 C CA . GLY A 1 98 ? 1.275 35.625 -3.758 1 75.06 98 GLY A CA 1
ATOM 743 C C . GLY A 1 98 ? 1.409 35.094 -2.344 1 75.06 98 GLY A C 1
ATOM 744 O O . GLY A 1 98 ? 0.73 34.125 -1.966 1 75.06 98 GLY A O 1
ATOM 745 N N . THR A 1 99 ? 2.262 35.75 -1.57 1 85.81 99 THR A N 1
ATOM 746 C CA . THR A 1 99 ? 2.393 35.375 -0.168 1 85.81 99 THR A CA 1
ATOM 747 C C . THR A 1 99 ? 1.77 36.438 0.739 1 85.81 99 THR A C 1
ATOM 749 O O . THR A 1 99 ? 0.924 37.219 0.3 1 85.81 99 THR A O 1
ATOM 752 N N . THR A 1 100 ? 1.967 36.125 1.993 1 89.06 100 THR A N 1
ATOM 753 C CA . THR A 1 100 ? 1.259 37 2.92 1 89.06 100 THR A CA 1
ATOM 754 C C . THR A 1 100 ? 2.168 37.438 4.078 1 89.06 100 THR A C 1
ATOM 756 O O . THR A 1 100 ? 3.242 36.844 4.262 1 89.06 100 THR A O 1
ATOM 759 N N . ARG A 1 101 ? 1.775 38.5 4.699 1 87.75 101 ARG A N 1
ATOM 760 C CA . ARG A 1 101 ? 2.391 38.938 5.949 1 87.75 101 ARG A CA 1
ATOM 761 C C . ARG A 1 101 ? 1.361 39 7.07 1 87.75 101 ARG A C 1
ATOM 763 O O . ARG A 1 101 ? 0.168 39.156 6.816 1 87.75 101 ARG A O 1
ATOM 770 N N . ALA A 1 102 ? 1.89 38.844 8.242 1 84.25 102 ALA A N 1
ATOM 771 C CA . ALA A 1 102 ? 0.996 38.906 9.391 1 84.25 102 ALA A CA 1
ATOM 772 C C . ALA A 1 102 ? 0.314 40.281 9.484 1 84.25 102 ALA A C 1
ATOM 774 O O . ALA A 1 102 ? 0.947 41.312 9.258 1 84.25 102 ALA A O 1
ATOM 775 N N . ARG A 1 103 ? -0.951 40.219 9.688 1 87.06 103 ARG A N 1
ATOM 776 C CA . ARG A 1 103 ? -1.713 41.438 9.906 1 87.06 103 ARG A CA 1
ATOM 777 C C . ARG A 1 103 ? -1.789 41.781 11.391 1 87.06 103 ARG A C 1
ATOM 779 O O . ARG A 1 103 ? -2.039 40.906 12.219 1 87.06 103 ARG A O 1
ATOM 786 N N . THR A 1 104 ? -1.535 42.969 11.711 1 82.56 104 THR A N 1
ATOM 787 C CA . THR A 1 104 ? -1.615 43.438 13.094 1 82.56 104 THR A CA 1
ATOM 788 C C . THR A 1 104 ? -2.852 44.312 13.305 1 82.56 104 THR A C 1
ATOM 790 O O . THR A 1 104 ? -3.441 44.812 12.344 1 82.56 104 THR A O 1
ATOM 793 N N . GLY A 1 105 ? -3.295 44.375 14.484 1 80.88 105 GLY A N 1
ATOM 794 C CA . GLY A 1 105 ? -4.348 45.312 14.852 1 80.88 105 GLY A CA 1
ATOM 795 C C . GLY A 1 105 ? -5.742 44.75 14.641 1 80.88 105 GLY A C 1
ATOM 796 O O . GLY A 1 105 ? -6.711 45.5 14.547 1 80.88 105 GLY A O 1
ATOM 797 N N . THR A 1 106 ? -5.863 43.469 14.508 1 87.25 106 THR A N 1
ATOM 798 C CA . THR A 1 106 ? -7.172 42.844 14.391 1 87.25 106 THR A CA 1
ATOM 799 C C . THR A 1 106 ? -7.93 42.906 15.719 1 87.25 106 THR A C 1
ATOM 801 O O . THR A 1 106 ? -7.34 42.719 16.781 1 87.25 106 THR A O 1
ATOM 804 N N . ARG A 1 107 ? -9.188 43.25 15.648 1 91 107 ARG A N 1
ATOM 805 C CA . ARG A 1 107 ? -10.008 43.375 16.859 1 91 107 ARG A CA 1
ATOM 806 C C . ARG A 1 107 ? -11.289 42.562 16.734 1 91 107 ARG A C 1
ATOM 808 O O . ARG A 1 107 ? -11.727 42.25 15.625 1 91 107 ARG A O 1
ATOM 815 N N . ALA A 1 108 ? -11.797 42.281 17.906 1 94.19 108 ALA A N 1
ATOM 816 C CA . ALA A 1 108 ? -13.102 41.625 17.922 1 94.19 108 ALA A CA 1
ATOM 817 C C . ALA A 1 108 ? -14.133 42.438 17.156 1 94.19 108 ALA A C 1
ATOM 819 O O . ALA A 1 108 ? -14.164 43.656 17.25 1 94.19 108 ALA A O 1
ATOM 820 N N . GLY A 1 109 ? -14.922 41.688 16.406 1 95.81 109 GLY A N 1
ATOM 821 C CA . GLY A 1 109 ? -15.953 42.375 15.641 1 95.81 109 GLY A CA 1
ATOM 822 C C . GLY A 1 109 ? -15.531 42.688 14.219 1 95.81 109 GLY A C 1
ATOM 823 O O . GLY A 1 109 ? -16.359 43.062 13.383 1 95.81 109 GLY A O 1
ATOM 824 N N . THR A 1 110 ? -14.266 42.531 13.969 1 95.38 110 THR A N 1
ATOM 825 C CA . THR A 1 110 ? -13.812 42.75 12.602 1 95.38 110 THR A CA 1
ATOM 826 C C . THR A 1 110 ? -14.586 41.844 11.633 1 95.38 110 THR A C 1
ATOM 828 O O . THR A 1 110 ? -14.734 40.656 11.875 1 95.38 110 THR A O 1
ATOM 831 N N . GLU A 1 111 ? -15.062 42.438 10.609 1 97.19 111 GLU A N 1
ATOM 832 C CA . GLU A 1 111 ? -15.82 41.719 9.594 1 97.19 111 GLU A CA 1
ATOM 833 C C . GLU A 1 111 ? -15.039 41.625 8.289 1 97.19 111 GLU A C 1
ATOM 835 O O . GLU A 1 111 ? -14.578 42.625 7.754 1 97.19 111 GLU A O 1
ATOM 840 N N . VAL A 1 112 ? -14.906 40.438 7.824 1 97.5 112 VAL A N 1
ATOM 841 C CA . VAL A 1 112 ? -14.25 40.188 6.547 1 97.5 112 VAL A CA 1
ATOM 842 C C . VAL A 1 112 ? -15.273 39.656 5.543 1 97.5 112 VAL A C 1
ATOM 844 O O . VAL A 1 112 ? -16 38.688 5.832 1 97.5 112 VAL A O 1
ATOM 847 N N . VAL A 1 113 ? -15.312 40.219 4.379 1 97.62 113 VAL A N 1
ATOM 848 C CA . VAL A 1 113 ? -16.172 39.719 3.312 1 97.62 113 VAL A CA 1
ATOM 849 C C . VAL A 1 113 ? -15.43 38.625 2.529 1 97.62 113 VAL A C 1
ATOM 851 O O . VAL A 1 113 ? -14.375 38.875 1.941 1 97.62 113 VAL A O 1
ATOM 854 N N . LEU A 1 114 ? -16.016 37.469 2.559 1 96.69 114 LEU A N 1
ATOM 855 C CA . LEU A 1 114 ? -15.422 36.312 1.861 1 96.69 114 LEU A CA 1
ATOM 856 C C . LEU A 1 114 ? -16.266 35.938 0.654 1 96.69 114 LEU A C 1
ATOM 858 O O . LEU A 1 114 ? -17.5 35.844 0.747 1 96.69 114 LEU A O 1
ATOM 862 N N . PRO A 1 115 ? -15.602 35.688 -0.447 1 95.12 115 PRO A N 1
ATOM 863 C CA . PRO A 1 115 ? -16.359 35.094 -1.538 1 95.12 115 PRO A CA 1
ATOM 864 C C . PRO A 1 115 ? -16.938 33.719 -1.169 1 95.12 115 PRO A C 1
ATOM 866 O O . PRO A 1 115 ? -16.219 32.875 -0.621 1 95.12 115 PRO A O 1
ATOM 869 N N . GLY A 1 116 ? -18.234 33.5 -1.424 1 91.25 116 GLY A N 1
ATOM 870 C CA . GLY A 1 116 ? -18.859 32.219 -1.262 1 91.25 116 GLY A CA 1
ATOM 871 C C . GLY A 1 116 ? -19.312 31.938 0.159 1 91.25 116 GLY A C 1
ATOM 872 O O . GLY A 1 116 ? -20.062 30.984 0.408 1 91.25 116 GLY A O 1
ATOM 873 N N . ALA A 1 117 ? -18.797 32.75 1.175 1 90.94 117 ALA A N 1
ATOM 874 C CA . ALA A 1 117 ? -19.188 32.469 2.557 1 90.94 117 ALA A CA 1
ATOM 875 C C . ALA A 1 117 ? -19.75 33.719 3.23 1 90.94 117 ALA A C 1
ATOM 877 O O . ALA A 1 117 ? -20.078 33.688 4.418 1 90.94 117 ALA A O 1
ATOM 878 N N . GLY A 1 118 ? -19.797 34.781 2.57 1 94.19 118 GLY A N 1
ATOM 879 C CA . GLY A 1 118 ? -20.359 36 3.131 1 94.19 118 GLY A CA 1
ATOM 880 C C . GLY A 1 118 ? -19.453 36.656 4.164 1 94.19 118 GLY A C 1
ATOM 881 O O . GLY A 1 118 ? -18.234 36.688 4.004 1 94.19 118 GLY A O 1
ATOM 882 N N . ALA A 1 119 ? -20.109 37.219 5.191 1 97 119 ALA A N 1
ATOM 883 C CA . ALA A 1 119 ? -19.359 37.938 6.215 1 97 119 ALA A CA 1
ATOM 884 C C . ALA A 1 119 ? -18.75 36.969 7.238 1 97 119 ALA A C 1
ATOM 886 O O . ALA A 1 119 ? -19.469 36.125 7.805 1 97 119 ALA A O 1
ATOM 887 N N . LEU A 1 120 ? -17.484 37 7.422 1 97.94 120 LEU A N 1
ATOM 888 C CA . LEU A 1 120 ? -16.766 36.344 8.508 1 97.94 120 LEU A CA 1
ATOM 889 C C . LEU A 1 120 ? -16.469 37.344 9.633 1 97.94 120 LEU A C 1
ATOM 891 O O . LEU A 1 120 ? -15.781 38.344 9.43 1 97.94 120 LEU A O 1
ATOM 895 N N . VAL A 1 121 ? -16.953 37.031 10.781 1 97.94 121 VAL A N 1
ATOM 896 C CA . VAL A 1 121 ? -16.781 37.938 11.906 1 97.94 121 VAL A CA 1
ATOM 897 C C . VAL A 1 121 ? -15.812 37.344 12.922 1 97.94 121 VAL A C 1
ATOM 899 O O . VAL A 1 121 ? -16.047 36.25 13.43 1 97.94 121 VAL A O 1
ATOM 902 N N . LEU A 1 122 ? -14.727 38.062 13.18 1 96.38 122 LEU A N 1
ATOM 903 C CA . LEU A 1 122 ? -13.797 37.656 14.227 1 96.38 122 LEU A CA 1
ATOM 904 C C . LEU A 1 122 ? -14.375 37.906 15.609 1 96.38 122 LEU A C 1
ATOM 906 O O . LEU A 1 122 ? -14.781 39.031 15.906 1 96.38 122 LEU A O 1
ATOM 910 N N . GLU A 1 123 ? -14.383 36.906 16.422 1 95.88 123 GLU A N 1
ATOM 911 C CA . GLU A 1 123 ? -15.102 37.031 17.688 1 95.88 123 GLU A CA 1
ATOM 912 C C . GLU A 1 123 ? -14.141 37.219 18.844 1 95.88 123 GLU A C 1
ATOM 914 O O . GLU A 1 123 ? -14.312 38.125 19.672 1 95.88 123 GLU A O 1
ATOM 919 N N . GLU A 1 124 ? -13.203 36.375 19.031 1 93.31 124 GLU A N 1
ATOM 920 C CA . GLU A 1 124 ? -12.234 36.438 20.125 1 93.31 124 GLU A CA 1
ATOM 921 C C . GLU A 1 124 ? -10.922 35.75 19.734 1 93.31 124 GLU A C 1
ATOM 923 O O . GLU A 1 124 ? -10.906 34.844 18.906 1 93.31 124 GLU A O 1
ATOM 928 N N . PRO A 1 125 ? -9.883 36.188 20.359 1 90.31 125 PRO A N 1
ATOM 929 C CA . PRO A 1 125 ? -8.609 35.5 20.094 1 90.31 125 PRO A CA 1
ATOM 930 C C . PRO A 1 125 ? -8.609 34.062 20.547 1 90.31 125 PRO A C 1
ATOM 932 O O . PRO A 1 125 ? -9.25 33.719 21.547 1 90.31 125 PRO A O 1
ATOM 935 N N . LEU A 1 126 ? -8.023 33.156 19.75 1 87 126 LEU A N 1
ATOM 936 C CA . LEU A 1 126 ? -7.918 31.75 20.109 1 87 126 LEU A CA 1
ATOM 937 C C . LEU A 1 126 ? -7.191 31.594 21.438 1 87 126 LEU A C 1
ATOM 939 O O . LEU A 1 126 ? -7.551 30.719 22.234 1 87 126 LEU A O 1
ATOM 943 N N . SER A 1 127 ? -6.066 32.281 21.562 1 78.5 127 SER A N 1
ATOM 944 C CA . SER A 1 127 ? -5.312 32.25 22.812 1 78.5 127 SER A CA 1
ATOM 945 C C . SER A 1 127 ? -5.199 33.656 23.438 1 78.5 127 SER A C 1
ATOM 947 O O . SER A 1 127 ? -5.145 34.656 22.719 1 78.5 127 SER A O 1
ATOM 949 N N . ALA A 1 128 ? -5.312 33.656 24.719 1 66.62 128 ALA A N 1
ATOM 950 C CA . ALA A 1 128 ? -5.203 34.938 25.438 1 66.62 128 ALA A CA 1
ATOM 951 C C . ALA A 1 128 ? -3.879 35.625 25.109 1 66.62 128 ALA A C 1
ATOM 953 O O . ALA A 1 128 ? -3.793 36.844 25.141 1 66.62 128 ALA A O 1
ATOM 954 N N . ARG A 1 129 ? -2.928 34.844 24.938 1 60.81 129 ARG A N 1
ATOM 955 C CA . ARG A 1 129 ? -1.584 35.375 24.75 1 60.81 129 ARG A CA 1
ATOM 956 C C . ARG A 1 129 ? -1.321 35.688 23.281 1 60.81 129 ARG A C 1
ATOM 958 O O . ARG A 1 129 ? -0.312 36.312 22.938 1 60.81 129 ARG A O 1
ATOM 965 N N . GLY A 1 130 ? -2.258 35.281 22.453 1 61.69 130 GLY A N 1
ATOM 966 C CA . GLY A 1 130 ? -1.866 35.406 21.047 1 61.69 130 GLY A CA 1
ATOM 967 C C . GLY A 1 130 ? -2.85 36.188 20.219 1 61.69 130 GLY A C 1
ATOM 968 O O . GLY A 1 130 ? -4.047 36.219 20.516 1 61.69 130 GLY A O 1
ATOM 969 N N . GLU A 1 131 ? -2.293 37.188 19.484 1 69.69 131 GLU A N 1
ATOM 970 C CA . GLU A 1 131 ? -3.104 38.031 18.609 1 69.69 131 GLU A CA 1
ATOM 971 C C . GLU A 1 131 ? -3.111 37.5 17.172 1 69.69 131 GLU A C 1
ATOM 973 O O . GLU A 1 131 ? -3.66 38.156 16.281 1 69.69 131 GLU A O 1
ATOM 978 N N . ARG A 1 132 ? -2.768 36.25 17.047 1 84.44 132 ARG A N 1
ATOM 979 C CA . ARG A 1 132 ? -2.592 35.812 15.672 1 84.44 132 ARG A CA 1
ATOM 980 C C . ARG A 1 132 ? -3.832 35.094 15.164 1 84.44 132 ARG A C 1
ATOM 982 O O . ARG A 1 132 ? -4.418 35.5 14.156 1 84.44 132 ARG A O 1
ATOM 989 N N . LEU A 1 133 ? -4.285 34.125 15.93 1 90.69 133 LEU A N 1
ATOM 990 C CA . LEU A 1 133 ? -5.441 33.344 15.508 1 90.69 133 LEU A CA 1
ATOM 991 C C . LEU A 1 133 ? -6.699 33.781 16.234 1 90.69 133 LEU A C 1
ATOM 993 O O . LEU A 1 133 ? -6.656 34.094 17.422 1 90.69 133 LEU A O 1
ATOM 997 N N . TRP A 1 134 ? -7.789 33.812 15.523 1 92.75 134 TRP A N 1
ATOM 998 C CA . TRP A 1 134 ? -9.078 34.25 16.047 1 92.75 134 TRP A CA 1
ATOM 999 C C . TRP A 1 134 ? -10.164 33.219 15.758 1 92.75 134 TRP A C 1
ATOM 1001 O O . TRP A 1 134 ? -10.219 32.656 14.664 1 92.75 134 TRP A O 1
ATOM 1011 N N . TRP A 1 135 ? -10.992 33.062 16.766 1 95.06 135 TRP A N 1
ATOM 1012 C CA . TRP A 1 135 ? -12.25 32.375 16.469 1 95.06 135 TRP A CA 1
ATOM 1013 C C . TRP A 1 135 ? -13.18 33.281 15.656 1 95.06 135 TRP A C 1
ATOM 1015 O O . TRP A 1 135 ? -13.359 34.438 15.992 1 95.06 135 TRP A O 1
ATOM 1025 N N . ALA A 1 136 ? -13.68 32.719 14.648 1 96.81 136 ALA A N 1
ATOM 1026 C CA . ALA A 1 136 ? -14.547 33.5 13.773 1 96.81 136 ALA A CA 1
ATOM 1027 C C . ALA A 1 136 ? -15.742 32.688 13.305 1 96.81 136 ALA A C 1
ATOM 1029 O O . ALA A 1 136 ? -15.688 31.453 13.289 1 96.81 136 ALA A O 1
ATOM 1030 N N . ARG A 1 137 ? -16.781 33.312 12.945 1 97.06 137 ARG A N 1
ATOM 1031 C CA . ARG A 1 137 ? -17.969 32.688 12.391 1 97.06 137 ARG A CA 1
ATOM 1032 C C . ARG A 1 137 ? -18.328 33.312 11.039 1 97.06 137 ARG A C 1
ATOM 1034 O O . ARG A 1 137 ? -18.266 34.531 10.875 1 97.06 137 ARG A O 1
ATOM 1041 N N . ALA A 1 138 ? -18.641 32.438 10.203 1 96.06 138 ALA A N 1
ATOM 1042 C CA . ALA A 1 138 ? -19.047 32.906 8.875 1 96.06 138 ALA A CA 1
ATOM 1043 C C . ALA A 1 138 ? -20.547 32.781 8.68 1 96.06 138 ALA A C 1
ATOM 1045 O O . ALA A 1 138 ? -21.188 31.891 9.258 1 96.06 138 ALA A O 1
ATOM 1046 N N . ALA A 1 139 ? -21.078 33.656 7.84 1 96.06 139 ALA A N 1
ATOM 1047 C CA . ALA A 1 139 ? -22.5 33.625 7.504 1 96.06 139 ALA A CA 1
ATOM 1048 C C . ALA A 1 139 ? -22.812 32.406 6.621 1 96.06 139 ALA A C 1
ATOM 1050 O O . ALA A 1 139 ? -23.891 31.812 6.727 1 96.06 139 ALA A O 1
ATOM 1051 N N . GLY A 1 140 ? -21.906 32.031 5.773 1 95.25 140 GLY A N 1
ATOM 1052 C CA . GLY A 1 140 ? -22.094 30.938 4.848 1 95.25 140 GLY A CA 1
ATOM 1053 C C . GLY A 1 140 ? -21.25 29.719 5.18 1 95.25 140 GLY A C 1
ATOM 1054 O O . GLY A 1 140 ? -20.719 29.609 6.293 1 95.25 140 GLY A O 1
ATOM 1055 N N . ASP A 1 141 ? -21.203 28.797 4.215 1 94.19 141 ASP A N 1
ATOM 1056 C CA . ASP A 1 141 ? -20.469 27.547 4.371 1 94.19 141 ASP A CA 1
ATOM 1057 C C . ASP A 1 141 ? -19 27.734 4.012 1 94.19 141 ASP A C 1
ATOM 1059 O O . ASP A 1 141 ? -18.641 27.75 2.83 1 94.19 141 ASP A O 1
ATOM 1063 N N . VAL A 1 142 ? -18.219 27.766 5.008 1 95.69 142 VAL A N 1
ATOM 1064 C CA . VAL A 1 142 ? -16.781 27.984 4.82 1 95.69 142 VAL A CA 1
ATOM 1065 C C . VAL A 1 142 ? -16.188 26.875 3.969 1 95.69 142 VAL A C 1
ATOM 1067 O O . VAL A 1 142 ? -15.367 27.125 3.09 1 95.69 142 VAL A O 1
ATOM 1070 N N . ARG A 1 143 ? -16.578 25.672 4.211 1 93.94 143 ARG A N 1
ATOM 1071 C CA . ARG A 1 143 ? -16.031 24.531 3.486 1 93.94 143 ARG A CA 1
ATOM 1072 C C . ARG A 1 143 ? -16.297 24.656 1.989 1 93.94 143 ARG A C 1
ATOM 1074 O O . ARG A 1 143 ? -15.414 24.359 1.173 1 93.94 143 ARG A O 1
ATOM 1081 N N . GLN A 1 144 ? -17.422 25 1.708 1 94.19 144 GLN A N 1
ATOM 1082 C CA . GLN A 1 144 ? -17.766 25.219 0.305 1 94.19 144 GLN A CA 1
ATOM 1083 C C . GLN A 1 144 ? -16.938 26.359 -0.281 1 94.19 144 GLN A C 1
ATOM 1085 O O . GLN A 1 144 ? -16.469 26.281 -1.416 1 94.19 144 GLN A O 1
ATOM 1090 N N . ALA A 1 145 ? -16.812 27.422 0.483 1 96.44 145 ALA A N 1
ATOM 1091 C CA . ALA A 1 145 ? -16.016 28.562 0.033 1 96.44 145 ALA A CA 1
ATOM 1092 C C . ALA A 1 145 ? -14.57 28.141 -0.23 1 96.44 145 ALA A C 1
ATOM 1094 O O . ALA A 1 145 ? -13.953 28.562 -1.211 1 96.44 145 ALA A O 1
ATOM 1095 N N . LEU A 1 146 ? -14.047 27.328 0.663 1 96.81 146 LEU A N 1
ATOM 1096 C CA . LEU A 1 146 ? -12.688 26.828 0.484 1 96.81 146 LEU A CA 1
ATOM 1097 C C . LEU A 1 146 ? -12.57 26.031 -0.811 1 96.81 146 LEU A C 1
ATOM 1099 O O . LEU A 1 146 ? -11.609 26.203 -1.566 1 96.81 146 LEU A O 1
ATOM 1103 N N . ARG A 1 147 ? -13.523 25.172 -1.056 1 94.5 147 ARG A N 1
ATOM 1104 C CA . ARG A 1 147 ? -13.508 24.297 -2.229 1 94.5 147 ARG A CA 1
ATOM 1105 C C . ARG A 1 147 ? -13.523 25.125 -3.516 1 94.5 147 ARG A C 1
ATOM 1107 O O . ARG A 1 147 ? -12.852 24.781 -4.484 1 94.5 147 ARG A O 1
ATOM 1114 N N . VAL A 1 148 ? -14.219 26.203 -3.527 1 96.5 148 VAL A N 1
ATOM 1115 C CA . VAL A 1 148 ? -14.469 26.953 -4.758 1 96.5 148 VAL A CA 1
ATOM 1116 C C . VAL A 1 148 ? -13.438 28.062 -4.91 1 96.5 148 VAL A C 1
ATOM 1118 O O . VAL A 1 148 ? -12.945 28.312 -6.012 1 96.5 148 VAL A O 1
ATOM 1121 N N . HIS A 1 149 ? -13.062 28.688 -3.828 1 97.06 149 HIS A N 1
ATOM 1122 C CA . HIS A 1 149 ? -12.297 29.922 -3.922 1 97.06 149 HIS A CA 1
ATOM 1123 C C . HIS A 1 149 ? -10.945 29.797 -3.223 1 97.06 149 HIS A C 1
ATOM 1125 O O . HIS A 1 149 ? -10.125 30.719 -3.271 1 97.06 149 HIS A O 1
ATOM 1131 N N . GLY A 1 150 ? -10.75 28.703 -2.564 1 97.19 150 GLY A N 1
ATOM 1132 C CA . GLY A 1 150 ? -9.555 28.562 -1.744 1 97.19 150 GLY A CA 1
ATOM 1133 C C . GLY A 1 150 ? -8.344 28.109 -2.531 1 97.19 150 GLY A C 1
ATOM 1134 O O . GLY A 1 150 ? -8.461 27.734 -3.701 1 97.19 150 GLY A O 1
ATOM 1135 N N . ARG A 1 151 ? -7.211 28.172 -1.932 1 96.25 151 ARG A N 1
ATOM 1136 C CA . ARG A 1 151 ? -5.93 27.625 -2.367 1 96.25 151 ARG A CA 1
ATOM 1137 C C . ARG A 1 151 ? -5.082 27.203 -1.175 1 96.25 151 ARG A C 1
ATOM 1139 O O . ARG A 1 151 ? -5.371 27.578 -0.036 1 96.25 151 ARG A O 1
ATOM 1146 N N . PRO A 1 152 ? -4.121 26.375 -1.417 1 95.81 152 PRO A N 1
ATOM 1147 C CA . PRO A 1 152 ? -3.258 26.016 -0.289 1 95.81 152 PRO A CA 1
ATOM 1148 C C . PRO A 1 152 ? -2.52 27.219 0.291 1 95.81 152 PRO A C 1
ATOM 1150 O O . PRO A 1 152 ? -2.195 28.156 -0.439 1 95.81 152 PRO A O 1
ATOM 1153 N N . ILE A 1 153 ? -2.262 27.141 1.557 1 93.81 153 ILE A N 1
ATOM 1154 C CA . ILE A 1 153 ? -1.436 28.156 2.205 1 93.81 153 ILE A CA 1
ATOM 1155 C C . ILE A 1 153 ? 0.004 28.031 1.707 1 93.81 153 ILE A C 1
ATOM 1157 O O . ILE A 1 153 ? 0.568 26.938 1.665 1 93.81 153 ILE A O 1
ATOM 1161 N N . ARG A 1 154 ? 0.51 29.141 1.302 1 90.12 154 ARG A N 1
ATOM 1162 C CA . ARG A 1 154 ? 1.858 29.188 0.745 1 90.12 154 ARG A CA 1
ATOM 1163 C C . ARG A 1 154 ? 2.783 30.031 1.614 1 90.12 154 ARG A C 1
ATOM 1165 O O . ARG A 1 154 ? 2.379 31.062 2.131 1 90.12 154 ARG A O 1
ATOM 1172 N N . TYR A 1 155 ? 4.031 29.516 1.675 1 84.38 155 TYR A N 1
ATOM 1173 C CA . TYR A 1 155 ? 5.027 30.25 2.439 1 84.38 155 TYR A CA 1
ATOM 1174 C C . TYR A 1 155 ? 5.949 31.031 1.515 1 84.38 155 TYR A C 1
ATOM 1176 O O . TYR A 1 155 ? 6.102 30.688 0.341 1 84.38 155 TYR A O 1
ATOM 1184 N N . SER A 1 156 ? 6.637 31.953 2.092 1 83.44 156 SER A N 1
ATOM 1185 C CA . SER A 1 156 ? 7.367 32.969 1.327 1 83.44 156 SER A CA 1
ATOM 1186 C C . SER A 1 156 ? 8.555 32.344 0.598 1 83.44 156 SER A C 1
ATOM 1188 O O . SER A 1 156 ? 8.984 32.875 -0.441 1 83.44 156 SER A O 1
ATOM 1190 N N . TYR A 1 157 ? 9.055 31.297 1.067 1 82.94 157 TYR A N 1
ATOM 1191 C CA . TYR A 1 157 ? 10.242 30.734 0.456 1 82.94 157 TYR A CA 1
ATOM 1192 C C . TYR A 1 157 ? 9.898 29.984 -0.832 1 82.94 157 TYR A C 1
ATOM 1194 O O . TYR A 1 157 ? 10.781 29.656 -1.622 1 82.94 157 TYR A O 1
ATOM 1202 N N . THR A 1 158 ? 8.633 29.766 -1.145 1 88.94 158 THR A N 1
ATOM 1203 C CA . THR A 1 158 ? 8.234 29.062 -2.355 1 88.94 158 THR A CA 1
ATOM 1204 C C . THR A 1 158 ? 8.141 30.031 -3.537 1 88.94 158 THR A C 1
ATOM 1206 O O . THR A 1 158 ? 7.934 31.234 -3.35 1 88.94 158 THR A O 1
ATOM 1209 N N . GLU A 1 159 ? 8.203 29.5 -4.688 1 89 159 GLU A N 1
ATOM 1210 C CA . GLU A 1 159 ? 8.312 30.312 -5.895 1 89 159 GLU A CA 1
ATOM 1211 C C . GLU A 1 159 ? 6.934 30.719 -6.41 1 89 159 GLU A C 1
ATOM 1213 O O . GLU A 1 159 ? 6.762 31.828 -6.934 1 89 159 GLU A O 1
ATOM 1218 N N . ARG A 1 160 ? 6.035 29.828 -6.312 1 90.75 160 ARG A N 1
ATOM 1219 C CA . ARG A 1 160 ? 4.723 30.078 -6.902 1 90.75 160 ARG A CA 1
ATOM 1220 C C . ARG A 1 160 ? 3.654 29.219 -6.242 1 90.75 160 ARG A C 1
ATOM 1222 O O . ARG A 1 160 ? 3.971 28.281 -5.504 1 90.75 160 ARG A O 1
ATOM 1229 N N . ASP A 1 161 ? 2.453 29.609 -6.52 1 91.5 161 ASP A N 1
ATOM 1230 C CA . ASP A 1 161 ? 1.33 28.797 -6.055 1 91.5 161 ASP A CA 1
ATOM 1231 C C . ASP A 1 161 ? 1.338 27.422 -6.711 1 91.5 161 ASP A C 1
ATOM 1233 O O . ASP A 1 161 ? 1.707 27.281 -7.879 1 91.5 161 ASP A O 1
ATOM 1237 N N . GLN A 1 162 ? 1.039 26.469 -5.926 1 94.31 162 GLN A N 1
ATOM 1238 C CA . GLN A 1 162 ? 0.863 25.125 -6.434 1 94.31 162 GLN A CA 1
ATOM 1239 C C . GLN A 1 162 ? -0.589 24.672 -6.301 1 94.31 162 GLN A C 1
ATOM 1241 O O . GLN A 1 162 ? -1.294 25.078 -5.379 1 94.31 162 GLN A O 1
ATOM 1246 N N . PRO A 1 163 ? -1.055 23.859 -7.246 1 95.75 163 PRO A N 1
ATOM 1247 C CA . PRO A 1 163 ? -2.408 23.312 -7.102 1 95.75 163 PRO A CA 1
ATOM 1248 C C . PRO A 1 163 ? -2.537 22.359 -5.914 1 95.75 163 PRO A C 1
ATOM 1250 O O . PRO A 1 163 ? -1.54 21.797 -5.457 1 95.75 163 PRO A O 1
ATOM 1253 N N . LEU A 1 164 ? -3.73 22.203 -5.395 1 97.06 164 LEU A N 1
ATOM 1254 C CA . LEU A 1 164 ? -4.023 21.484 -4.164 1 97.06 164 LEU A CA 1
ATOM 1255 C C . LEU A 1 164 ? -3.473 20.062 -4.227 1 97.06 164 LEU A C 1
ATOM 1257 O O . LEU A 1 164 ? -2.947 19.547 -3.236 1 97.06 164 LEU A O 1
ATOM 1261 N N . PRO A 1 165 ? -3.559 19.344 -5.398 1 96.88 165 PRO A N 1
ATOM 1262 C CA . PRO A 1 165 ? -3.062 17.953 -5.434 1 96.88 165 PRO A CA 1
ATOM 1263 C C . PRO A 1 165 ? -1.58 17.859 -5.086 1 96.88 165 PRO A C 1
ATOM 1265 O O . PRO A 1 165 ? -1.125 16.812 -4.617 1 96.88 165 PRO A O 1
ATOM 1268 N N . VAL A 1 166 ? -0.833 18.891 -5.266 1 97.12 166 VAL A N 1
ATOM 1269 C CA . VAL A 1 166 ? 0.588 18.906 -4.941 1 97.12 166 VAL A CA 1
ATOM 1270 C C . VAL A 1 166 ? 0.774 18.781 -3.43 1 97.12 166 VAL A C 1
ATOM 1272 O O . VAL A 1 166 ? 1.78 18.234 -2.963 1 97.12 166 VAL A O 1
ATOM 1275 N N . TYR A 1 167 ? -0.227 19.188 -2.66 1 97.25 167 TYR A N 1
ATOM 1276 C CA . TYR A 1 167 ? -0.128 19.234 -1.205 1 97.25 167 TYR A CA 1
ATOM 1277 C C . TYR A 1 167 ? -0.778 18 -0.576 1 97.25 167 TYR A C 1
ATOM 1279 O O . TYR A 1 167 ? -0.799 17.859 0.649 1 97.25 167 TYR A O 1
ATOM 1287 N N . GLN A 1 168 ? -1.318 17.141 -1.375 1 98.06 168 GLN A N 1
ATOM 1288 C CA . GLN A 1 168 ? -1.945 15.938 -0.848 1 98.06 168 GLN A CA 1
ATOM 1289 C C . GLN A 1 168 ? -0.947 14.781 -0.777 1 98.06 168 GLN A C 1
ATOM 1291 O O . GLN A 1 168 ? -0.218 14.531 -1.738 1 98.06 168 GLN A O 1
ATOM 1296 N N . THR A 1 169 ? -0.854 14.117 0.388 1 98.31 169 THR A N 1
ATOM 1297 C CA . THR A 1 169 ? -0.071 12.891 0.452 1 98.31 169 THR A CA 1
ATOM 1298 C C . THR A 1 169 ? -0.838 11.727 -0.167 1 98.31 169 THR A C 1
ATOM 1300 O O . THR A 1 169 ? -2.053 11.812 -0.362 1 98.31 169 THR A O 1
ATOM 1303 N N . VAL A 1 170 ? -0.165 10.625 -0.431 1 98.56 170 VAL A N 1
ATOM 1304 C CA . VAL A 1 170 ? -0.807 9.469 -1.054 1 98.56 170 VAL A CA 1
ATOM 1305 C C . VAL A 1 170 ? -1.735 8.789 -0.05 1 98.56 170 VAL A C 1
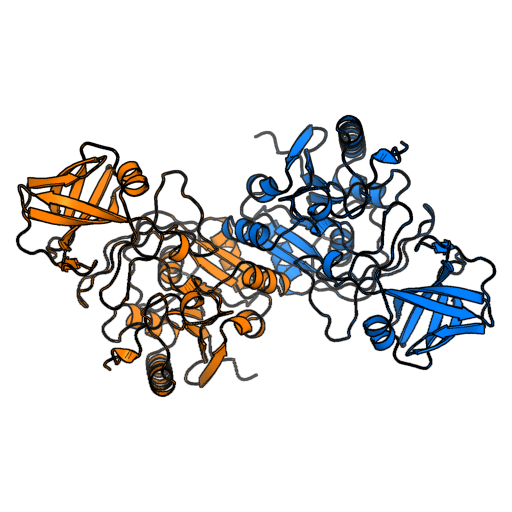ATOM 1307 O O . VAL A 1 170 ? -2.59 7.984 -0.43 1 98.56 170 VAL A O 1
ATOM 1310 N N . PHE A 1 171 ? -1.635 9.125 1.229 1 98.75 171 PHE A N 1
ATOM 1311 C CA . PHE A 1 171 ? -2.406 8.477 2.279 1 98.75 171 PHE A CA 1
ATOM 1312 C C . PHE A 1 171 ? -3.688 9.25 2.572 1 98.75 171 PHE A C 1
ATOM 1314 O O . PHE A 1 171 ? -4.578 8.75 3.264 1 98.75 171 PHE A O 1
ATOM 1321 N N . ALA A 1 172 ? -3.803 10.438 2.055 1 98.5 172 ALA A N 1
ATOM 1322 C CA . ALA A 1 172 ? -4.918 11.32 2.396 1 98.5 172 ALA A CA 1
ATOM 1323 C C . ALA A 1 172 ? -6.25 10.695 2.004 1 98.5 172 ALA A C 1
ATOM 1325 O O . ALA A 1 172 ? -6.379 10.117 0.921 1 98.5 172 ALA A O 1
ATOM 1326 N N . LEU A 1 173 ? -7.164 10.742 2.877 1 97.5 173 LEU A N 1
ATOM 1327 C CA . LEU A 1 173 ? -8.539 10.32 2.639 1 97.5 173 LEU A CA 1
ATOM 1328 C C . LEU A 1 173 ? -9.508 11.477 2.883 1 97.5 173 LEU A C 1
ATOM 1330 O O . LEU A 1 173 ? -9.32 12.266 3.811 1 97.5 173 LEU A O 1
ATOM 1334 N N . PRO A 1 174 ? -10.508 11.492 2.051 1 93.31 174 PRO A N 1
ATOM 1335 C CA . PRO A 1 174 ? -11.531 12.5 2.357 1 93.31 174 PRO A CA 1
ATOM 1336 C C . PRO A 1 174 ? -12.227 12.25 3.689 1 93.31 174 PRO A C 1
ATOM 1338 O O . PRO A 1 174 ? -12.516 11.094 4.027 1 93.31 174 PRO A O 1
ATOM 1341 N N . SER A 1 175 ? -12.391 13.328 4.379 1 91.38 175 SER A N 1
ATOM 1342 C CA . SER A 1 175 ? -13.141 13.219 5.625 1 91.38 175 SER A CA 1
ATOM 1343 C C . SER A 1 175 ? -14.641 13.32 5.371 1 91.38 175 SER A C 1
ATOM 1345 O O . SER A 1 175 ? -15.086 14.109 4.535 1 91.38 175 SER A O 1
ATOM 1347 N N . ALA A 1 176 ? -15.375 12.531 6.152 1 84.06 176 ALA A N 1
ATOM 1348 C CA . ALA A 1 176 ? -16.828 12.531 5.984 1 84.06 176 ALA A CA 1
ATOM 1349 C C . ALA A 1 176 ? -17.406 13.922 6.238 1 84.06 176 ALA A C 1
ATOM 1351 O O . ALA A 1 176 ? -18.359 14.336 5.566 1 84.06 176 ALA A O 1
ATOM 1352 N N . ASP A 1 177 ? -16.812 14.695 7.102 1 85.25 177 ASP A N 1
ATOM 1353 C CA . ASP A 1 177 ? -17.344 16 7.465 1 85.25 177 ASP A CA 1
ATOM 1354 C C . ASP A 1 177 ? -16.562 17.125 6.781 1 85.25 177 ASP A C 1
ATOM 1356 O O . ASP A 1 177 ? -16.703 18.297 7.133 1 85.25 177 ASP A O 1
ATOM 1360 N N . GLY A 1 178 ? -15.703 16.734 5.984 1 88.12 178 GLY A N 1
ATOM 1361 C CA . GLY A 1 178 ? -14.953 17.719 5.223 1 88.12 178 GLY A CA 1
ATOM 1362 C C . GLY A 1 178 ? -13.789 18.297 5.996 1 88.12 178 GLY A C 1
ATOM 1363 O O . GLY A 1 178 ? -13.148 19.25 5.539 1 88.12 178 GLY A O 1
ATOM 1364 N N . ALA A 1 179 ? -13.484 17.766 7.145 1 93.12 179 ALA A N 1
ATOM 1365 C CA . ALA A 1 179 ? -12.352 18.234 7.938 1 93.12 179 ALA A CA 1
ATOM 1366 C C . ALA A 1 179 ? -11.031 17.922 7.242 1 93.12 179 ALA A C 1
ATOM 1368 O O . ALA A 1 179 ? -10.969 17.031 6.383 1 93.12 179 ALA A O 1
ATOM 1369 N N . GLY A 1 180 ? -10.039 18.656 7.598 1 96.69 180 GLY A N 1
ATOM 1370 C CA . GLY A 1 180 ? -8.703 18.469 7.059 1 96.69 180 GLY A CA 1
ATOM 1371 C C . GLY A 1 180 ? -7.668 19.391 7.691 1 96.69 180 GLY A C 1
ATOM 1372 O O . GLY A 1 180 ? -7.949 20.047 8.695 1 96.69 180 GLY A O 1
ATOM 1373 N N . SER A 1 181 ? -6.531 19.328 7.137 1 97.19 181 SER A N 1
ATOM 1374 C CA . SER A 1 181 ? -5.406 20.109 7.645 1 97.19 181 SER A CA 1
ATOM 1375 C C . SER A 1 181 ? -5.25 21.422 6.883 1 97.19 181 SER A C 1
ATOM 1377 O O . SER A 1 181 ? -5.395 21.453 5.656 1 97.19 181 SER A O 1
ATOM 1379 N N . ALA A 1 182 ? -4.965 22.469 7.645 1 96.38 182 ALA A N 1
ATOM 1380 C CA . ALA A 1 182 ? -4.602 23.734 7.004 1 96.38 182 ALA A CA 1
ATOM 1381 C C . ALA A 1 182 ? -3.232 23.625 6.34 1 96.38 182 ALA A C 1
ATOM 1383 O O . ALA A 1 182 ? -3.016 24.203 5.266 1 96.38 182 ALA A O 1
ATOM 1384 N N . GLU A 1 183 ? -2.365 22.906 6.984 1 93.31 183 GLU A N 1
ATOM 1385 C CA . GLU A 1 183 ? -1.024 22.672 6.461 1 93.31 183 GLU A CA 1
ATOM 1386 C C . GLU A 1 183 ? -0.798 21.188 6.184 1 93.31 183 GLU A C 1
ATOM 1388 O O . GLU A 1 183 ? -1.256 20.328 6.941 1 93.31 183 GLU A O 1
ATOM 1393 N N . MET A 1 184 ? -0.054 20.922 5.164 1 95.44 184 MET A N 1
ATOM 1394 C CA . MET A 1 184 ? 0.193 19.562 4.699 1 95.44 184 MET A CA 1
ATOM 1395 C C . MET A 1 184 ? 1.026 18.781 5.715 1 95.44 184 MET A C 1
ATOM 1397 O O . MET A 1 184 ? 2.023 19.297 6.227 1 95.44 184 MET A O 1
ATOM 1401 N N . PRO A 1 185 ? 0.575 17.531 6.074 1 94.62 185 PRO A N 1
ATOM 1402 C CA . PRO A 1 185 ? 1.531 16.641 6.734 1 94.62 185 PRO A CA 1
ATOM 1403 C C . PRO A 1 185 ? 2.654 16.188 5.801 1 94.62 185 PRO A C 1
ATOM 1405 O O . PRO A 1 185 ? 2.635 15.062 5.309 1 94.62 185 PRO A O 1
ATOM 1408 N N . SER A 1 186 ? 3.654 16.922 5.707 1 95.44 186 SER A N 1
ATOM 1409 C CA . SER A 1 186 ? 4.535 16.938 4.543 1 95.44 186 SER A CA 1
ATOM 1410 C C . SER A 1 186 ? 5.535 15.789 4.594 1 95.44 186 SER A C 1
ATOM 1412 O O . SER A 1 186 ? 6.16 15.461 3.584 1 95.44 186 SER A O 1
ATOM 1414 N N . ALA A 1 187 ? 5.73 15.18 5.805 1 97.38 187 ALA A N 1
ATOM 1415 C CA . ALA A 1 187 ? 6.711 14.102 5.918 1 97.38 187 ALA A CA 1
ATOM 1416 C C . ALA A 1 187 ? 6.367 12.945 4.98 1 97.38 187 ALA A C 1
ATOM 1418 O O . ALA A 1 187 ? 7.254 12.219 4.535 1 97.38 187 ALA A O 1
ATOM 1419 N N . ALA A 1 188 ? 5.098 12.805 4.648 1 98.44 188 ALA A N 1
ATOM 1420 C CA . ALA A 1 188 ? 4.645 11.68 3.83 1 98.44 188 ALA A CA 1
ATOM 1421 C C . ALA A 1 188 ? 4.609 12.055 2.352 1 98.44 188 ALA A C 1
ATOM 1423 O O . ALA A 1 188 ? 4.281 11.227 1.502 1 98.44 188 ALA A O 1
ATOM 1424 N N . ARG A 1 189 ? 4.918 13.281 2 1 98.25 189 ARG A N 1
ATOM 1425 C CA . ARG A 1 189 ? 4.738 13.766 0.636 1 98.25 189 ARG A CA 1
ATOM 1426 C C . ARG A 1 189 ? 5.562 12.945 -0.351 1 98.25 189 ARG A C 1
ATOM 1428 O O . ARG A 1 189 ? 5.094 12.641 -1.451 1 98.25 189 ARG A O 1
ATOM 1435 N N . PRO A 1 190 ? 6.805 12.484 0.01 1 98.69 190 PRO A N 1
ATOM 1436 C CA . PRO A 1 190 ? 7.609 11.773 -0.983 1 98.69 190 PRO A CA 1
ATOM 1437 C C . PRO A 1 190 ? 7.07 10.375 -1.293 1 98.69 190 PRO A C 1
ATOM 1439 O O . PRO A 1 190 ? 7.488 9.75 -2.27 1 98.69 190 PRO A O 1
ATOM 1442 N N . PHE A 1 191 ? 6.219 9.828 -0.486 1 98.88 191 PHE A N 1
ATOM 1443 C CA . PHE A 1 191 ? 5.684 8.492 -0.741 1 98.88 191 PHE A CA 1
ATOM 1444 C C . PHE A 1 191 ? 4.906 8.461 -2.051 1 98.88 191 PHE A C 1
ATOM 1446 O O . PHE A 1 191 ? 4.16 9.398 -2.359 1 98.88 191 PHE A O 1
ATOM 1453 N N . THR A 1 192 ? 5.105 7.543 -2.84 1 98.62 192 THR A N 1
ATOM 1454 C CA . THR A 1 192 ? 4.289 7.215 -4.004 1 98.62 192 THR A CA 1
ATOM 1455 C C . THR A 1 192 ? 3.496 5.934 -3.762 1 98.62 192 THR A C 1
ATOM 1457 O O . THR A 1 192 ? 3.842 5.137 -2.887 1 98.62 192 THR A O 1
ATOM 1460 N N . ALA A 1 193 ? 2.443 5.766 -4.523 1 98.56 193 ALA A N 1
ATOM 1461 C CA . ALA A 1 193 ? 1.667 4.535 -4.406 1 98.56 193 ALA A CA 1
ATOM 1462 C C . ALA A 1 193 ? 2.543 3.309 -4.652 1 98.56 193 ALA A C 1
ATOM 1464 O O . ALA A 1 193 ? 2.412 2.297 -3.959 1 98.56 193 ALA A O 1
ATOM 1465 N N . ARG A 1 194 ? 3.412 3.383 -5.609 1 98.06 194 ARG A N 1
ATOM 1466 C CA . ARG A 1 194 ? 4.312 2.281 -5.934 1 98.06 194 ARG A CA 1
ATOM 1467 C C . ARG A 1 194 ? 5.207 1.937 -4.746 1 98.06 194 ARG A C 1
ATOM 1469 O O . ARG A 1 194 ? 5.402 0.761 -4.434 1 98.06 194 ARG A O 1
ATOM 1476 N N . LEU A 1 195 ? 5.727 2.955 -4.109 1 98.69 195 LEU A N 1
ATOM 1477 C CA . LEU A 1 195 ? 6.598 2.74 -2.957 1 98.69 195 LEU A CA 1
ATOM 1478 C C . LEU A 1 195 ? 5.828 2.086 -1.813 1 98.69 195 LEU A C 1
ATOM 1480 O O . LEU A 1 195 ? 6.34 1.171 -1.162 1 98.69 195 LEU A O 1
ATOM 1484 N N . VAL A 1 196 ? 4.617 2.564 -1.584 1 98.88 196 VAL A N 1
ATOM 1485 C CA . VAL A 1 196 ? 3.777 1.999 -0.535 1 98.88 196 VAL A CA 1
ATOM 1486 C C . VAL A 1 196 ? 3.535 0.517 -0.809 1 98.88 196 VAL A C 1
ATOM 1488 O O . VAL A 1 196 ? 3.643 -0.314 0.096 1 98.88 196 VAL A O 1
ATOM 1491 N N . THR A 1 197 ? 3.256 0.205 -2.025 1 98.75 197 THR A N 1
ATOM 1492 C CA . THR A 1 197 ? 2.984 -1.176 -2.41 1 98.75 197 THR A CA 1
ATOM 1493 C C . THR A 1 197 ? 4.219 -2.049 -2.197 1 98.75 197 THR A C 1
ATOM 1495 O O . THR A 1 197 ? 4.109 -3.184 -1.726 1 98.75 197 THR A O 1
ATOM 1498 N N . GLU A 1 198 ? 5.359 -1.547 -2.559 1 98.69 198 GLU A N 1
ATOM 1499 C CA . GLU A 1 198 ? 6.582 -2.305 -2.322 1 98.69 198 GLU A CA 1
ATOM 1500 C C . GLU A 1 198 ? 6.805 -2.549 -0.833 1 98.69 198 GLU A C 1
ATOM 1502 O O . GLU A 1 198 ? 7.199 -3.645 -0.429 1 98.69 198 GLU A O 1
ATOM 1507 N N . LEU A 1 199 ? 6.562 -1.521 -0.017 1 98.88 199 LEU A N 1
ATOM 1508 C CA . LEU A 1 199 ? 6.703 -1.661 1.429 1 98.88 199 LEU A CA 1
ATOM 1509 C C . LEU A 1 199 ? 5.781 -2.752 1.961 1 98.88 199 LEU A C 1
ATOM 1511 O O . LEU A 1 199 ? 6.211 -3.609 2.736 1 98.88 199 LEU A O 1
ATOM 1515 N N . VAL A 1 200 ? 4.582 -2.742 1.493 1 98.69 200 VAL A N 1
ATOM 1516 C CA . VAL A 1 200 ? 3.586 -3.736 1.877 1 98.69 200 VAL A CA 1
ATOM 1517 C C . VAL A 1 200 ? 4.055 -5.129 1.457 1 98.69 200 VAL A C 1
ATOM 1519 O O . VAL A 1 200 ? 3.963 -6.082 2.232 1 98.69 200 VAL A O 1
ATOM 1522 N N . SER A 1 201 ? 4.543 -5.262 0.295 1 98.69 201 SER A N 1
ATOM 1523 C CA . SER A 1 201 ? 5.004 -6.535 -0.244 1 98.69 201 SER A CA 1
ATOM 1524 C C . SER A 1 201 ? 6.191 -7.074 0.549 1 98.69 201 SER A C 1
ATOM 1526 O O . SER A 1 201 ? 6.414 -8.281 0.599 1 98.69 201 SER A O 1
ATOM 1528 N N . ARG A 1 202 ? 6.914 -6.184 1.152 1 98.56 202 ARG A N 1
ATOM 1529 C CA . ARG A 1 202 ? 8.094 -6.574 1.914 1 98.56 202 ARG A CA 1
ATOM 1530 C C . ARG A 1 202 ? 7.75 -6.801 3.383 1 98.56 202 ARG A C 1
ATOM 1532 O O . ARG A 1 202 ? 8.641 -7.027 4.207 1 98.56 202 ARG A O 1
ATOM 1539 N N . GLY A 1 203 ? 6.527 -6.676 3.727 1 98.56 203 GLY A N 1
ATOM 1540 C CA . GLY A 1 203 ? 6.066 -7.055 5.051 1 98.56 203 GLY A CA 1
ATOM 1541 C C . GLY A 1 203 ? 5.992 -5.887 6.02 1 98.56 203 GLY A C 1
ATOM 1542 O O . GLY A 1 203 ? 5.746 -6.078 7.211 1 98.56 203 GLY A O 1
ATOM 1543 N N . VAL A 1 204 ? 6.281 -4.648 5.539 1 98.81 204 VAL A N 1
ATOM 1544 C CA . VAL A 1 204 ? 6.082 -3.457 6.359 1 98.81 204 VAL A CA 1
ATOM 1545 C C . VAL A 1 204 ? 4.59 -3.209 6.559 1 98.81 204 VAL A C 1
ATOM 1547 O O . VAL A 1 204 ? 3.799 -3.361 5.621 1 98.81 204 VAL A O 1
ATOM 1550 N N . GLN A 1 205 ? 4.246 -2.871 7.777 1 98.69 205 GLN A N 1
ATOM 1551 C CA . GLN A 1 205 ? 2.854 -2.619 8.133 1 98.69 205 GLN A CA 1
ATOM 1552 C C . GLN A 1 205 ? 2.564 -1.122 8.188 1 98.69 205 GLN A C 1
ATOM 1554 O O . GLN A 1 205 ? 3.488 -0.307 8.234 1 98.69 205 GLN A O 1
ATOM 1559 N N . PHE A 1 206 ? 1.265 -0.799 8.117 1 98.88 206 PHE A N 1
ATOM 1560 C CA . PHE A 1 206 ? 0.835 0.593 8.203 1 98.88 206 PHE A CA 1
ATOM 1561 C C . PHE A 1 206 ? -0.298 0.751 9.211 1 98.88 206 PHE A C 1
ATOM 1563 O O . PHE A 1 206 ? -1.174 -0.111 9.305 1 98.88 206 PHE A O 1
ATOM 1570 N N . ALA A 1 207 ? -0.334 1.77 9.883 1 98.88 207 ALA A N 1
ATOM 1571 C CA . ALA A 1 207 ? -1.415 2.182 10.773 1 98.88 207 ALA A CA 1
ATOM 1572 C C . ALA A 1 207 ? -1.815 3.633 10.516 1 98.88 207 ALA A C 1
ATOM 1574 O O . ALA A 1 207 ? -1.057 4.555 10.82 1 98.88 207 ALA A O 1
ATOM 1575 N N . PRO A 1 208 ? -2.994 3.865 9.969 1 98.81 208 PRO A N 1
ATOM 1576 C CA . PRO A 1 208 ? -3.439 5.242 9.742 1 98.81 208 PRO A CA 1
ATOM 1577 C C . PRO A 1 208 ? -3.926 5.922 11.023 1 98.81 208 PRO A C 1
ATOM 1579 O O . PRO A 1 208 ? -4.574 5.289 11.859 1 98.81 208 PRO A O 1
ATOM 1582 N N . VAL A 1 209 ? -3.559 7.125 11.164 1 98.81 209 VAL A N 1
ATOM 1583 C CA . VAL A 1 209 ? -4.109 8.031 12.164 1 98.81 209 VAL A CA 1
ATOM 1584 C C . VAL A 1 209 ? -4.523 9.344 11.5 1 98.81 209 VAL A C 1
ATOM 1586 O O . VAL A 1 209 ? -4.195 9.586 10.336 1 98.81 209 VAL A O 1
ATOM 1589 N N . THR A 1 210 ? -5.281 10.086 12.242 1 98.38 210 THR A N 1
ATOM 1590 C CA . THR A 1 210 ? -5.648 11.414 11.75 1 98.38 210 THR A CA 1
ATOM 1591 C C . THR A 1 210 ? -5.23 12.492 12.75 1 98.38 210 THR A C 1
ATOM 1593 O O . THR A 1 210 ? -5.434 12.344 13.953 1 98.38 210 THR A O 1
ATOM 1596 N N . LEU A 1 211 ? -4.594 13.414 12.32 1 97.62 211 LEU A N 1
ATOM 1597 C CA . LEU A 1 211 ? -4.402 14.68 13.023 1 97.62 211 LEU A CA 1
ATOM 1598 C C . LEU A 1 211 ? -4.5 15.859 12.055 1 97.62 211 LEU A C 1
ATOM 1600 O O . LEU A 1 211 ? -3.691 15.977 11.133 1 97.62 211 LEU A O 1
ATOM 1604 N N . HIS A 1 212 ? -5.516 16.656 12.188 1 97.06 212 HIS A N 1
ATOM 1605 C CA . HIS A 1 212 ? -5.719 17.828 11.344 1 97.06 212 HIS A CA 1
ATOM 1606 C C . HIS A 1 212 ? -4.867 19 11.828 1 97.06 212 HIS A C 1
ATOM 1608 O O . HIS A 1 212 ? -5.238 19.688 12.781 1 97.06 212 HIS A O 1
ATOM 1614 N N . THR A 1 213 ? -3.867 19.281 11.055 1 94.31 213 THR A N 1
ATOM 1615 C CA . THR A 1 213 ? -2.93 20.328 11.43 1 94.31 213 THR A CA 1
ATOM 1616 C C . THR A 1 213 ? -3.529 21.703 11.156 1 94.31 213 THR A C 1
ATOM 1618 O O . THR A 1 213 ? -4.129 21.938 10.109 1 94.31 213 THR A O 1
ATOM 1621 N N . GLY A 1 214 ? -3.389 22.578 12.125 1 93.06 214 GLY A N 1
ATOM 1622 C CA . GLY A 1 214 ? -3.721 23.969 11.906 1 93.06 214 GLY A CA 1
ATOM 1623 C C . GLY A 1 214 ? -2.576 24.766 11.305 1 93.06 214 GLY A C 1
ATOM 1624 O O . GLY A 1 214 ? -1.592 24.188 10.836 1 93.06 214 GLY A O 1
ATOM 1625 N N . VAL A 1 215 ? -2.799 26.047 11.234 1 90.88 215 VAL A N 1
ATOM 1626 C CA . VAL A 1 215 ? -1.748 26.922 10.742 1 90.88 215 VAL A CA 1
ATOM 1627 C C . VAL A 1 215 ? -0.612 27 11.766 1 90.88 215 VAL A C 1
ATOM 1629 O O . VAL A 1 215 ? -0.855 27.109 12.969 1 90.88 215 VAL A O 1
ATOM 1632 N N . ALA A 1 216 ? 0.622 26.609 11.289 1 74.62 216 ALA A N 1
ATOM 1633 C CA . ALA A 1 216 ? 1.796 26.594 12.164 1 74.62 216 ALA A CA 1
ATOM 1634 C C . ALA A 1 216 ? 2.148 28 12.625 1 74.62 216 ALA A C 1
ATOM 1636 O O . ALA A 1 216 ? 1.938 28.984 11.898 1 74.62 216 ALA A O 1
ATOM 1637 N N . SER A 1 217 ? 2.412 27.969 13.992 1 59.31 217 SER A N 1
ATOM 1638 C CA . SER A 1 217 ? 2.848 29.25 14.539 1 59.31 217 SER A CA 1
ATOM 1639 C C . SER A 1 217 ? 4.211 29.656 13.984 1 59.31 217 SER A C 1
ATOM 1641 O O . SER A 1 217 ? 5.109 28.812 13.867 1 59.31 217 SER A O 1
ATOM 1643 N N . MET A 1 218 ? 4.285 30.641 13.219 1 49.72 218 MET A N 1
ATOM 1644 C CA . MET A 1 218 ? 5.578 31.188 12.82 1 49.72 218 MET A CA 1
ATOM 1645 C C . MET A 1 218 ? 6.379 31.641 14.031 1 49.72 218 MET A C 1
ATOM 1647 O O . MET A 1 218 ? 7.602 31.766 13.969 1 49.72 218 MET A O 1
ATOM 1651 N N . GLU A 1 219 ? 5.621 31.812 15.133 1 45.88 219 GLU A N 1
ATOM 1652 C CA . GLU A 1 219 ? 6.352 32.344 16.281 1 45.88 219 GLU A CA 1
ATOM 1653 C C . GLU A 1 219 ? 6.84 31.234 17.188 1 45.88 219 GLU A C 1
ATOM 1655 O O . GLU A 1 219 ? 6.062 30.359 17.594 1 45.88 219 GLU A O 1
ATOM 1660 N N . ALA A 1 220 ? 8.203 30.984 17.281 1 50.97 220 ALA A N 1
ATOM 1661 C CA . ALA A 1 220 ? 9.016 29.969 17.953 1 50.97 220 ALA A CA 1
ATOM 1662 C C . ALA A 1 220 ? 8.508 29.719 19.375 1 50.97 220 ALA A C 1
ATOM 1664 O O . ALA A 1 220 ? 8.703 28.625 19.906 1 50.97 220 ALA A O 1
ATOM 1665 N N . HIS A 1 221 ? 7.582 30.688 19.891 1 50.72 221 HIS A N 1
ATOM 1666 C CA . HIS A 1 221 ? 7.371 30.547 21.328 1 50.72 221 HIS A CA 1
ATOM 1667 C C . HIS A 1 221 ? 5.895 30.359 21.641 1 50.72 221 HIS A C 1
ATOM 1669 O O . HIS A 1 221 ? 5.512 30.297 22.812 1 50.72 221 HIS A O 1
ATOM 1675 N N . GLU A 1 222 ? 5.125 30.125 20.703 1 58.06 222 GLU A N 1
ATOM 1676 C CA . GLU A 1 222 ? 3.715 29.938 21.031 1 58.06 222 GLU A CA 1
ATOM 1677 C C . GLU A 1 222 ? 3.387 28.453 21.188 1 58.06 222 GLU A C 1
ATOM 1679 O O . GLU A 1 222 ? 3.805 27.625 20.359 1 58.06 222 GLU A O 1
ATOM 1684 N N . PRO A 1 223 ? 2.881 28.219 22.438 1 60.06 223 PRO A N 1
ATOM 1685 C CA . PRO A 1 223 ? 2.492 26.828 22.594 1 60.06 223 PRO A CA 1
ATOM 1686 C C . PRO A 1 223 ? 1.574 26.344 21.469 1 60.06 223 PRO A C 1
ATOM 1688 O O . PRO A 1 223 ? 0.794 27.125 20.922 1 60.06 223 PRO A O 1
ATOM 1691 N N . PRO A 1 224 ? 1.775 25.094 21.047 1 68.81 224 PRO A N 1
ATOM 1692 C CA . PRO A 1 224 ? 0.861 24.562 20.031 1 68.81 224 PRO A CA 1
ATOM 1693 C C . PRO A 1 224 ? -0.594 24.547 20.5 1 68.81 224 PRO A C 1
ATOM 1695 O O . PRO A 1 224 ? -0.865 24.375 21.688 1 68.81 224 PRO A O 1
ATOM 1698 N N . TYR A 1 225 ? -1.524 25.156 19.719 1 79.12 225 TYR A N 1
ATOM 1699 C CA . TYR A 1 225 ? -2.951 25.047 20 1 79.12 225 TYR A CA 1
ATOM 1700 C C . TYR A 1 225 ? -3.457 23.625 19.734 1 79.12 225 TYR A C 1
ATOM 1702 O O . TYR A 1 225 ? -2.799 22.859 19.047 1 79.12 225 TYR A O 1
ATOM 1710 N N . PRO A 1 226 ? -4.512 23.281 20.391 1 89.44 226 PRO A N 1
ATOM 1711 C CA . PRO A 1 226 ? -5.047 21.922 20.234 1 89.44 226 PRO A CA 1
ATOM 1712 C C . PRO A 1 226 ? -5.445 21.609 18.797 1 89.44 226 PRO A C 1
ATOM 1714 O O . PRO A 1 226 ? -5.938 22.484 18.078 1 89.44 226 PRO A O 1
AT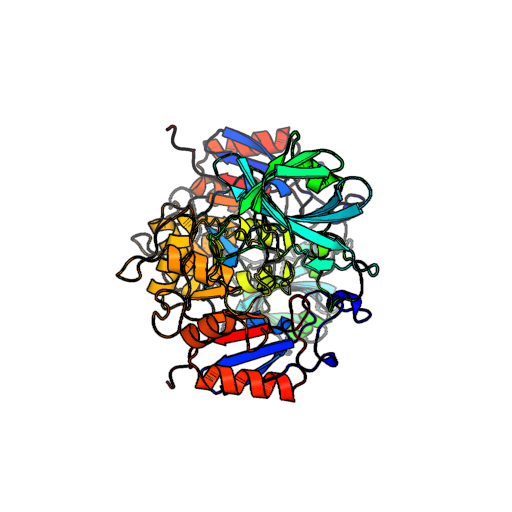OM 1717 N N . GLU A 1 227 ? -5.199 20.438 18.375 1 94.25 227 GLU A N 1
ATOM 1718 C CA . GLU A 1 227 ? -5.559 19.938 17.047 1 94.25 227 GLU A CA 1
ATOM 1719 C C . GLU A 1 227 ? -6.41 18.672 17.156 1 94.25 227 GLU A C 1
ATOM 1721 O O . GLU A 1 227 ? -6.211 17.859 18.062 1 94.25 227 GLU A O 1
ATOM 1726 N N . ARG A 1 228 ? -7.32 18.562 16.297 1 95.62 228 ARG A N 1
ATOM 1727 C CA . ARG A 1 228 ? -8.172 17.375 16.281 1 95.62 228 ARG A CA 1
ATOM 1728 C C . ARG A 1 228 ? -7.398 16.156 15.789 1 95.62 228 ARG A C 1
ATOM 1730 O O . ARG A 1 228 ? -6.617 16.25 14.836 1 95.62 228 ARG A O 1
ATOM 1737 N N . PHE A 1 229 ? -7.637 15.016 16.531 1 97.5 229 PHE A N 1
ATOM 1738 C CA . PHE A 1 229 ? -6.93 13.812 16.109 1 97.5 229 PHE A CA 1
ATOM 1739 C C . PHE A 1 229 ? -7.781 12.57 16.359 1 97.5 229 PHE A C 1
ATOM 1741 O O . PHE A 1 229 ? -8.82 12.648 17.016 1 97.5 229 PHE A O 1
ATOM 1748 N N . ALA A 1 230 ? -7.426 11.508 15.719 1 98.19 230 ALA A N 1
ATOM 1749 C CA . ALA A 1 230 ? -8.047 10.203 15.938 1 98.19 230 ALA A CA 1
ATOM 1750 C C . ALA A 1 230 ? -7.055 9.07 15.703 1 98.19 230 ALA A C 1
ATOM 1752 O O . ALA A 1 230 ? -6.262 9.125 14.758 1 98.19 230 ALA A O 1
ATOM 1753 N N . VAL A 1 231 ? -7.008 8.133 16.625 1 98.81 231 VAL A N 1
ATOM 1754 C CA . VAL A 1 231 ? -6.344 6.844 16.469 1 98.81 231 VAL A CA 1
ATOM 1755 C C . VAL A 1 231 ? -7.383 5.727 16.5 1 98.81 231 VAL A C 1
ATOM 1757 O O . VAL A 1 231 ? -7.871 5.352 17.578 1 98.81 231 VAL A O 1
ATOM 1760 N N . PRO A 1 232 ? -7.699 5.215 15.336 1 98.31 232 PRO A N 1
ATOM 1761 C CA . PRO A 1 232 ? -8.727 4.168 15.281 1 98.31 232 PRO A CA 1
ATOM 1762 C C . PRO A 1 232 ? -8.312 2.9 16.031 1 98.31 232 PRO A C 1
ATOM 1764 O O . PRO A 1 232 ? -7.113 2.648 16.203 1 98.31 232 PRO A O 1
ATOM 1767 N N . GLU A 1 233 ? -9.297 2.174 16.422 1 98.06 233 GLU A N 1
ATOM 1768 C CA . GLU A 1 233 ? -9.055 0.927 17.141 1 98.06 233 GLU A CA 1
ATOM 1769 C C . GLU A 1 233 ? -8.125 0.009 16.344 1 98.06 233 GLU A C 1
ATOM 1771 O O . GLU A 1 233 ? -7.199 -0.58 16.922 1 98.06 233 GLU A O 1
ATOM 1776 N N . ALA A 1 234 ? -8.352 -0.142 15.086 1 97.88 234 ALA A N 1
ATOM 1777 C CA . ALA A 1 234 ? -7.52 -1.002 14.25 1 97.88 234 ALA A CA 1
ATOM 1778 C C . ALA A 1 234 ? -6.066 -0.535 14.25 1 97.88 234 ALA A C 1
ATOM 1780 O O . ALA A 1 234 ? -5.145 -1.354 14.242 1 97.88 234 ALA A O 1
ATOM 1781 N N . SER A 1 235 ? -5.859 0.761 14.234 1 98.69 235 SER A N 1
ATOM 1782 C CA . SER A 1 235 ? -4.504 1.299 14.281 1 98.69 235 SER A CA 1
ATOM 1783 C C . SER A 1 235 ? -3.842 1.027 15.625 1 98.69 235 SER A C 1
ATOM 1785 O O . SER A 1 235 ? -2.67 0.653 15.688 1 98.69 235 SER A O 1
ATOM 1787 N N . ALA A 1 236 ? -4.621 1.263 16.656 1 98.69 236 ALA A N 1
ATOM 1788 C CA . ALA A 1 236 ? -4.102 0.967 17.984 1 98.69 236 ALA A CA 1
ATOM 1789 C C . ALA A 1 236 ? -3.684 -0.496 18.109 1 98.69 236 ALA A C 1
ATOM 1791 O O . ALA A 1 236 ? -2.611 -0.802 18.625 1 98.69 236 ALA A O 1
ATOM 1792 N N . ARG A 1 237 ? -4.457 -1.361 17.609 1 97.75 237 ARG A N 1
ATOM 1793 C CA . ARG A 1 237 ? -4.156 -2.789 17.641 1 97.75 237 ARG A CA 1
ATOM 1794 C C . ARG A 1 237 ? -2.91 -3.105 16.828 1 97.75 237 ARG A C 1
ATOM 1796 O O . ARG A 1 237 ? -2.092 -3.936 17.219 1 97.75 237 ARG A O 1
ATOM 1803 N N . ALA A 1 238 ? -2.812 -2.48 15.672 1 98.19 238 ALA A N 1
ATOM 1804 C CA . ALA A 1 238 ? -1.634 -2.686 14.836 1 98.19 238 ALA A CA 1
ATOM 1805 C C . ALA A 1 238 ? -0.363 -2.258 15.562 1 98.19 238 ALA A C 1
ATOM 1807 O O . ALA A 1 238 ? 0.674 -2.916 15.453 1 98.19 238 ALA A O 1
ATOM 1808 N N . VAL A 1 239 ? -0.435 -1.174 16.266 1 98.62 239 VAL A N 1
ATOM 1809 C CA . VAL A 1 239 ? 0.705 -0.685 17.031 1 98.62 239 VAL A CA 1
ATOM 1810 C C . VAL A 1 239 ? 1.095 -1.715 18.094 1 98.62 239 VAL A C 1
ATOM 1812 O O . VAL A 1 239 ? 2.266 -2.086 18.203 1 98.62 239 VAL A O 1
ATOM 1815 N N . GLU A 1 240 ? 0.097 -2.186 18.812 1 97.88 240 GLU A N 1
ATOM 1816 C CA . GLU A 1 240 ? 0.366 -3.16 19.875 1 97.88 240 GLU A CA 1
ATOM 1817 C C . GLU A 1 240 ? 0.92 -4.461 19.297 1 97.88 240 GLU A C 1
ATOM 1819 O O . GLU A 1 240 ? 1.807 -5.078 19.891 1 97.88 240 GLU A O 1
ATOM 1824 N N . ALA A 1 241 ? 0.396 -4.855 18.203 1 96.88 241 ALA A N 1
ATOM 1825 C CA . ALA A 1 241 ? 0.868 -6.07 17.531 1 96.88 241 ALA A CA 1
ATOM 1826 C C . ALA A 1 241 ? 2.328 -5.934 17.109 1 96.88 241 ALA A C 1
ATOM 1828 O O . ALA A 1 241 ? 3.119 -6.863 17.281 1 96.88 241 ALA A O 1
ATOM 1829 N N . ALA A 1 242 ? 2.645 -4.801 16.5 1 97.12 242 ALA A N 1
ATOM 1830 C CA . ALA A 1 242 ? 4.031 -4.559 16.109 1 97.12 242 ALA A CA 1
ATOM 1831 C C . ALA A 1 242 ? 4.965 -4.625 17.312 1 97.12 242 ALA A C 1
ATOM 1833 O O . ALA A 1 242 ? 6 -5.297 17.266 1 97.12 242 ALA A O 1
ATOM 1834 N N . ARG A 1 243 ? 4.57 -3.992 18.344 1 96.75 243 ARG A N 1
ATOM 1835 C CA . ARG A 1 243 ? 5.391 -3.973 19.547 1 96.75 243 ARG A CA 1
ATOM 1836 C C . ARG A 1 243 ? 5.551 -5.375 20.125 1 96.75 243 ARG A C 1
ATOM 1838 O O . ARG A 1 243 ? 6.652 -5.77 20.516 1 96.75 243 ARG A O 1
ATOM 1845 N N . ALA A 1 244 ? 4.457 -6.074 20.156 1 94.5 244 ALA A N 1
ATOM 1846 C CA . ALA A 1 244 ? 4.477 -7.43 20.688 1 94.5 244 ALA A CA 1
AT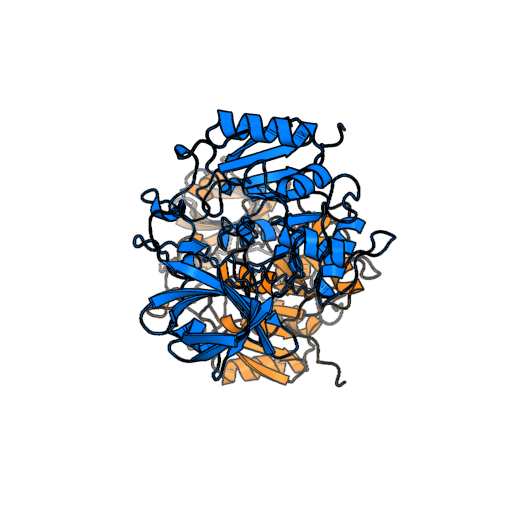OM 1847 C C . ALA A 1 244 ? 5.41 -8.328 19.875 1 94.5 244 ALA A C 1
ATOM 1849 O O . ALA A 1 244 ? 6.039 -9.234 20.438 1 94.5 244 ALA A O 1
ATOM 1850 N N . GLY A 1 245 ? 5.496 -8.023 18.625 1 93.88 245 GLY A N 1
ATOM 1851 C CA . GLY A 1 245 ? 6.328 -8.828 17.734 1 93.88 245 GLY A CA 1
ATOM 1852 C C . GLY A 1 245 ? 7.754 -8.32 17.641 1 93.88 245 GLY A C 1
ATOM 1853 O O . GLY A 1 245 ? 8.555 -8.859 16.875 1 93.88 245 GLY A O 1
ATOM 1854 N N . GLY A 1 246 ? 8.078 -7.305 18.312 1 93.94 246 GLY A N 1
ATOM 1855 C CA . GLY A 1 246 ? 9.422 -6.75 18.281 1 93.94 246 GLY A CA 1
ATOM 1856 C C . GLY A 1 246 ? 9.648 -5.812 17.109 1 93.94 246 GLY A C 1
ATOM 1857 O O . GLY A 1 246 ? 10.789 -5.496 16.766 1 93.94 246 GLY A O 1
ATOM 1858 N N . GLY A 1 247 ? 8.609 -5.488 16.422 1 96 247 GLY A N 1
ATOM 1859 C CA . GLY A 1 247 ? 8.719 -4.527 15.336 1 96 247 GLY A CA 1
ATOM 1860 C C . GLY A 1 247 ? 8.844 -3.094 15.82 1 96 247 GLY A C 1
ATOM 1861 O O . GLY A 1 247 ? 8.398 -2.764 16.922 1 96 247 GLY A O 1
ATOM 1862 N N . ARG A 1 248 ? 9.492 -2.262 15.078 1 98.12 248 ARG A N 1
ATOM 1863 C CA . ARG A 1 248 ? 9.609 -0.846 15.406 1 98.12 248 ARG A CA 1
ATOM 1864 C C . ARG A 1 248 ? 8.367 -0.074 14.969 1 98.12 248 ARG A C 1
ATOM 1866 O O . ARG A 1 248 ? 7.828 -0.319 13.891 1 98.12 248 ARG A O 1
ATOM 1873 N N . VAL A 1 249 ? 7.922 0.801 15.797 1 98.75 249 VAL A N 1
ATOM 1874 C CA . VAL A 1 249 ? 6.863 1.753 15.469 1 98.75 249 VAL A CA 1
ATOM 1875 C C . VAL A 1 249 ? 7.48 3.059 14.969 1 98.75 249 VAL A C 1
ATOM 1877 O O . VAL A 1 249 ? 8.047 3.826 15.758 1 98.75 249 VAL A O 1
ATOM 1880 N N . ILE A 1 250 ? 7.355 3.34 13.727 1 98.88 250 ILE A N 1
ATOM 1881 C CA . ILE A 1 250 ? 7.98 4.488 13.078 1 98.88 250 ILE A CA 1
ATOM 1882 C C . ILE A 1 250 ? 6.906 5.477 12.625 1 98.88 250 ILE A C 1
ATOM 1884 O O . ILE A 1 250 ? 6.09 5.16 11.758 1 98.88 250 ILE A O 1
ATOM 1888 N N . ALA A 1 251 ? 6.887 6.645 13.211 1 98.88 251 ALA A N 1
ATOM 1889 C CA . ALA A 1 251 ? 5.926 7.676 12.828 1 98.88 251 ALA A CA 1
ATOM 1890 C C . ALA A 1 251 ? 6.367 8.383 11.547 1 98.88 251 ALA A C 1
ATOM 1892 O O . ALA A 1 251 ? 7.547 8.68 11.367 1 98.88 251 ALA A O 1
ATOM 1893 N N . VAL A 1 252 ? 5.445 8.578 10.672 1 98.81 252 VAL A N 1
ATOM 1894 C CA . VAL A 1 252 ? 5.691 9.391 9.492 1 98.81 252 VAL A CA 1
ATOM 1895 C C . VAL A 1 252 ? 5.16 10.805 9.719 1 98.81 252 VAL A C 1
ATOM 1897 O O . VAL A 1 252 ? 3.992 11.094 9.438 1 98.81 252 VAL A O 1
ATOM 1900 N N . GLY A 1 253 ? 6.043 11.641 10.188 1 97.25 253 GLY A N 1
ATOM 1901 C CA . GLY A 1 253 ? 5.695 13.016 10.508 1 97.25 253 GLY A CA 1
ATOM 1902 C C . GLY A 1 253 ? 5.484 13.242 12 1 97.25 253 GLY A C 1
ATOM 1903 O O . GLY A 1 253 ? 5.035 12.344 12.711 1 97.25 253 GLY A O 1
ATOM 1904 N N . THR A 1 254 ? 5.68 14.477 12.438 1 94.62 254 THR A N 1
ATOM 1905 C CA . THR A 1 254 ? 5.516 14.844 13.836 1 94.62 254 THR A CA 1
ATOM 1906 C C . THR A 1 254 ? 4.047 14.789 14.242 1 94.62 254 THR A C 1
ATOM 1908 O O . THR A 1 254 ? 3.729 14.531 15.406 1 94.62 254 THR A O 1
ATOM 1911 N N . THR A 1 255 ? 3.15 14.977 13.258 1 95.44 255 THR A N 1
ATOM 1912 C CA . THR A 1 255 ? 1.726 14.883 13.547 1 95.44 255 THR A CA 1
ATOM 1913 C C . THR A 1 255 ? 1.345 13.461 13.953 1 95.44 255 THR A C 1
ATOM 1915 O O . THR A 1 255 ? 0.517 13.266 14.844 1 95.44 255 THR A O 1
ATOM 1918 N N . ALA A 1 256 ? 1.964 12.516 13.328 1 98 256 ALA A N 1
ATOM 1919 C CA . ALA A 1 256 ? 1.704 11.125 13.688 1 98 256 ALA A CA 1
ATOM 1920 C C . ALA A 1 256 ? 2.234 10.812 15.078 1 98 256 ALA A C 1
ATOM 1922 O O . ALA A 1 256 ? 1.604 10.07 15.836 1 98 256 ALA A O 1
ATOM 1923 N N . VAL A 1 257 ? 3.396 11.398 15.438 1 97.5 257 VAL A N 1
ATOM 1924 C CA . VAL A 1 257 ? 3.936 11.227 16.781 1 97.5 257 VAL A CA 1
ATOM 1925 C C . VAL A 1 257 ? 2.936 11.75 17.812 1 97.5 257 VAL A C 1
ATOM 1927 O O . VAL A 1 257 ? 2.594 11.047 18.766 1 97.5 257 VAL A O 1
ATOM 1930 N N . ARG A 1 258 ? 2.484 12.945 17.562 1 96.5 258 ARG A N 1
ATOM 1931 C CA . ARG A 1 258 ? 1.582 13.586 18.516 1 96.5 258 ARG A CA 1
ATOM 1932 C C . ARG A 1 258 ? 0.284 12.797 18.656 1 96.5 258 ARG A C 1
ATOM 1934 O O . ARG A 1 258 ? -0.214 12.602 19.766 1 96.5 258 ARG A O 1
ATOM 1941 N N . ALA A 1 259 ? -0.251 12.375 17.531 1 98.19 259 ALA A N 1
ATOM 1942 C CA . ALA A 1 259 ? -1.483 11.594 17.578 1 98.19 259 ALA A CA 1
ATOM 1943 C C . ALA A 1 259 ? -1.287 10.312 18.391 1 98.19 259 ALA A C 1
ATOM 1945 O O . ALA A 1 259 ? -2.068 10.016 19.297 1 98.19 259 ALA A O 1
ATOM 1946 N N . LEU A 1 260 ? -0.21 9.594 18.094 1 98.56 260 LEU A N 1
ATOM 1947 C CA . LEU A 1 260 ? 0.034 8.305 18.703 1 98.56 260 LEU A CA 1
ATOM 1948 C C . LEU A 1 260 ? 0.328 8.461 20.203 1 98.56 260 LEU A C 1
ATOM 1950 O O . LEU A 1 260 ? -0.231 7.738 21.031 1 98.56 260 LEU A O 1
ATOM 1954 N N . GLU A 1 261 ? 1.215 9.422 20.516 1 98.19 261 GLU A N 1
ATOM 1955 C CA . GLU A 1 261 ? 1.587 9.641 21.906 1 98.19 261 GLU A CA 1
ATOM 1956 C C . GLU A 1 261 ? 0.395 10.125 22.734 1 98.19 261 GLU A C 1
ATOM 1958 O O . GLU A 1 261 ? 0.302 9.844 23.922 1 98.19 261 GLU A O 1
ATOM 1963 N N . SER A 1 262 ? -0.535 10.836 22.062 1 97.88 262 SER A N 1
ATOM 1964 C CA . SER A 1 262 ? -1.742 11.297 22.734 1 97.88 262 SER A CA 1
ATOM 1965 C C . SER A 1 262 ? -2.67 10.133 23.062 1 97.88 262 SER A C 1
ATOM 1967 O O . SER A 1 262 ? -3.502 10.227 23.969 1 97.88 262 SER A O 1
ATOM 1969 N N . ALA A 1 263 ? -2.564 9.055 22.328 1 98.5 263 ALA A N 1
ATOM 1970 C CA . ALA A 1 263 ? -3.434 7.891 22.5 1 98.5 263 ALA A CA 1
ATOM 1971 C C . ALA A 1 263 ? -2.803 6.867 23.438 1 98.5 263 ALA A C 1
ATOM 1973 O O . ALA A 1 263 ? -3.383 5.809 23.688 1 98.5 263 ALA A O 1
ATOM 1974 N N . ALA A 1 264 ? -1.597 7.133 23.922 1 97.88 264 ALA A N 1
ATOM 1975 C CA . ALA A 1 264 ? -0.878 6.207 24.781 1 97.88 264 ALA A CA 1
ATOM 1976 C C . ALA A 1 264 ? -1.255 6.422 26.25 1 97.88 264 ALA A C 1
ATOM 1978 O O . ALA A 1 264 ? -1.327 7.562 26.719 1 97.88 264 ALA A O 1
ATOM 1979 N N . GLY A 1 265 ? -1.546 5.367 26.938 1 95 265 GLY A N 1
ATOM 1980 C CA . GLY A 1 265 ? -1.773 5.441 28.375 1 95 265 GLY A CA 1
ATOM 1981 C C . GLY A 1 265 ? -0.492 5.555 29.172 1 95 265 GLY A C 1
ATOM 1982 O O . GLY A 1 265 ? 0.602 5.582 28.609 1 95 265 GLY A O 1
ATOM 1983 N N . PRO A 1 266 ? -0.613 5.645 30.484 1 92.69 266 PRO A N 1
ATOM 1984 C CA . PRO A 1 266 ? 0.552 5.801 31.359 1 92.69 266 PRO A CA 1
ATOM 1985 C C . PRO A 1 266 ? 1.524 4.625 31.25 1 92.69 266 PRO A C 1
ATOM 1987 O O . PRO A 1 266 ? 2.723 4.789 31.5 1 92.69 266 PRO A O 1
ATOM 1990 N N . ASP A 1 267 ? 1.017 3.477 30.859 1 93.69 267 ASP A N 1
ATOM 1991 C CA . ASP A 1 267 ? 1.87 2.297 30.75 1 93.69 267 ASP A CA 1
ATOM 1992 C C . ASP A 1 267 ? 2.43 2.143 29.344 1 93.69 267 ASP A C 1
ATOM 1994 O O . ASP A 1 267 ? 3.094 1.15 29.031 1 93.69 267 ASP A O 1
ATOM 1998 N N . GLY A 1 268 ? 2.039 3.053 28.453 1 94.5 268 GLY A N 1
ATOM 1999 C CA . GLY A 1 268 ? 2.543 3.014 27.094 1 94.5 268 GLY A CA 1
ATOM 2000 C C . GLY A 1 268 ? 1.641 2.246 26.141 1 94.5 268 GLY A C 1
ATOM 2001 O O . GLY A 1 268 ? 1.907 2.18 24.938 1 94.5 268 GLY A O 1
ATOM 2002 N N . ALA A 1 269 ? 0.646 1.646 26.766 1 97.25 269 ALA A N 1
ATOM 2003 C CA . ALA A 1 269 ? -0.304 0.937 25.906 1 97.25 269 ALA A CA 1
ATOM 2004 C C . ALA A 1 269 ? -1.115 1.913 25.062 1 97.25 269 ALA A C 1
ATOM 2006 O O . ALA A 1 269 ? -1.535 2.965 25.547 1 97.25 269 ALA A O 1
ATOM 2007 N N . VAL A 1 270 ? -1.283 1.535 23.812 1 98.31 270 VAL A N 1
ATOM 2008 C CA . VAL A 1 270 ? -2.008 2.41 22.891 1 98.31 270 VAL A CA 1
ATOM 2009 C C . VAL A 1 270 ? -3.438 1.904 22.719 1 98.31 270 VAL A C 1
ATOM 2011 O O . VAL A 1 270 ? -3.656 0.718 22.453 1 98.31 270 VAL A O 1
ATOM 2014 N N . GLY A 1 271 ? -4.414 2.719 22.922 1 98 271 GLY A N 1
ATOM 2015 C CA . GLY A 1 271 ? -5.812 2.436 22.656 1 98 271 GLY A CA 1
ATOM 2016 C C . GLY A 1 271 ? -6.434 3.4 21.656 1 98 271 GLY A C 1
ATOM 2017 O O . GLY A 1 271 ? -5.824 4.41 21.297 1 98 271 GLY A O 1
ATOM 2018 N N . ALA A 1 272 ? -7.621 3.027 21.203 1 98.25 272 ALA A N 1
ATOM 2019 C CA . ALA A 1 272 ? -8.359 3.959 20.344 1 98.25 272 ALA A CA 1
ATOM 2020 C C . ALA A 1 272 ? -8.594 5.285 21.062 1 98.25 272 ALA A C 1
ATOM 2022 O O . ALA A 1 272 ? -8.852 5.309 22.266 1 98.25 272 ALA A O 1
ATOM 2023 N N . ALA A 1 273 ? -8.469 6.344 20.344 1 98.5 273 ALA A N 1
ATOM 2024 C CA . ALA A 1 273 ? -8.656 7.676 20.906 1 98.5 273 ALA A CA 1
ATOM 2025 C C . ALA A 1 273 ? -9.094 8.672 19.844 1 98.5 273 ALA A C 1
ATOM 2027 O O . ALA A 1 273 ? -8.758 8.516 18.656 1 98.5 273 ALA A O 1
ATOM 2028 N N . ARG A 1 274 ? -9.844 9.633 20.219 1 97.31 274 ARG A N 1
ATOM 2029 C CA . ARG A 1 274 ? -10.203 10.742 19.344 1 97.31 274 ARG A CA 1
ATOM 2030 C C . ARG A 1 274 ? -10.516 12 20.156 1 97.31 274 ARG A C 1
ATOM 2032 O O . ARG A 1 274 ? -10.844 11.914 21.344 1 97.31 274 ARG A O 1
ATOM 2039 N N . GLY A 1 275 ? -10.414 13.102 19.578 1 96.5 275 GLY A N 1
ATOM 2040 C CA . GLY A 1 275 ? -10.648 14.383 20.219 1 96.5 275 GLY A CA 1
ATOM 2041 C C . GLY A 1 275 ? -9.617 15.438 19.859 1 96.5 275 GLY A C 1
ATOM 2042 O O . GLY A 1 275 ? -9.227 15.555 18.703 1 96.5 275 GLY A O 1
ATOM 2043 N N . TRP A 1 276 ? -9.297 16.203 20.844 1 96 276 TRP A N 1
ATOM 2044 C CA . TRP A 1 276 ? -8.312 17.266 20.688 1 96 276 TRP A CA 1
ATOM 2045 C C . TRP A 1 276 ? -7.027 16.938 21.438 1 96 276 TRP A C 1
ATOM 2047 O O . TRP A 1 276 ? -7.07 16.344 22.531 1 96 276 TRP A O 1
ATOM 2057 N N . THR A 1 277 ? -5.926 17.234 20.891 1 95.25 277 THR A N 1
ATOM 2058 C CA . THR A 1 277 ? -4.664 17.062 21.594 1 95.25 277 THR A CA 1
ATOM 2059 C C . THR A 1 277 ? -3.846 18.344 21.562 1 95.25 277 THR A C 1
ATOM 2061 O O . THR A 1 277 ? -3.77 19.016 20.531 1 95.25 277 THR A O 1
ATOM 2064 N N . ASP A 1 278 ? -3.318 18.734 22.688 1 91.5 278 ASP A N 1
ATOM 2065 C CA . ASP A 1 278 ? -2.357 19.828 22.797 1 91.5 278 ASP A CA 1
ATOM 2066 C C . ASP A 1 278 ? -0.999 19.312 23.266 1 91.5 278 ASP A C 1
ATOM 2068 O O . ASP A 1 278 ? -0.199 20.078 23.812 1 91.5 278 ASP A O 1
ATOM 2072 N N . LEU A 1 279 ? -0.851 18 23.062 1 92 279 LEU A N 1
ATOM 2073 C CA . LEU A 1 279 ? 0.366 17.35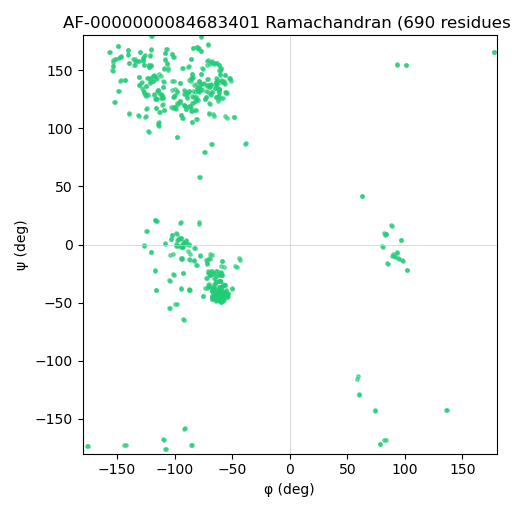9 23.547 1 92 279 LEU A CA 1
ATOM 2074 C C . LEU A 1 279 ? 1.598 17.938 22.859 1 92 279 LEU A C 1
ATOM 2076 O O . LEU A 1 279 ? 1.627 18.078 21.641 1 92 279 LEU A O 1
ATOM 2080 N N . VAL A 1 280 ? 2.549 18.359 23.656 1 89.75 280 VAL A N 1
ATOM 2081 C CA . VAL A 1 280 ? 3.867 18.75 23.172 1 89.75 280 VAL A CA 1
ATOM 2082 C C . VAL A 1 280 ? 4.91 17.719 23.594 1 89.75 280 VAL A C 1
ATOM 2084 O O . VAL A 1 280 ? 5.105 17.469 24.781 1 89.75 280 VAL A O 1
ATOM 2087 N N . VAL A 1 281 ? 5.457 17.109 22.688 1 92 281 VAL A N 1
ATOM 2088 C CA . VAL A 1 281 ? 6.48 16.109 22.953 1 92 281 VAL A CA 1
ATOM 2089 C C . VAL A 1 281 ? 7.844 16.781 23.094 1 92 281 VAL A C 1
ATOM 2091 O O . VAL A 1 281 ? 8.336 17.406 22.156 1 92 281 VAL A O 1
ATOM 2094 N N . THR A 1 282 ? 8.422 16.719 24.25 1 91.94 282 THR A N 1
ATOM 2095 C CA . THR A 1 282 ? 9.727 17.312 24.578 1 91.94 282 THR A CA 1
ATOM 2096 C C . THR A 1 282 ? 10.688 16.234 25.062 1 91.94 282 THR A C 1
ATOM 2098 O O . THR A 1 282 ? 10.273 15.133 25.438 1 91.94 282 THR A O 1
ATOM 2101 N N . PRO A 1 283 ? 11.984 16.547 25.047 1 92.88 283 PRO A N 1
ATOM 2102 C CA . PRO A 1 283 ? 12.945 15.594 25.594 1 92.88 283 PRO A CA 1
ATOM 2103 C C . PRO A 1 283 ? 12.656 15.219 27.047 1 92.88 283 PRO A C 1
ATOM 2105 O O . PRO A 1 283 ? 12.922 14.094 27.469 1 92.88 283 PRO A O 1
ATOM 2108 N N . GLY A 1 284 ? 12.164 16.141 27.828 1 93.06 284 GLY A N 1
ATOM 2109 C CA . GLY A 1 284 ? 11.797 15.867 29.203 1 93.06 284 GLY A CA 1
ATOM 2110 C C . GLY A 1 284 ? 10.688 14.844 29.344 1 93.06 284 GLY A C 1
ATOM 2111 O O . GLY A 1 284 ? 10.758 13.953 30.188 1 93.06 284 GLY A O 1
ATOM 2112 N N . ARG A 1 285 ? 9.703 14.945 28.531 1 90.88 285 ARG A N 1
ATOM 2113 C CA . ARG A 1 285 ? 8.602 13.992 28.547 1 90.88 285 ARG A CA 1
ATOM 2114 C C . ARG A 1 285 ? 9.023 12.664 27.922 1 90.88 285 ARG A C 1
ATOM 2116 O O . ARG A 1 285 ? 8.648 11.594 28.422 1 90.88 285 ARG A O 1
ATOM 2123 N N . GLY A 1 286 ? 9.703 12.781 26.828 1 93.5 286 GLY A N 1
ATOM 2124 C CA . GLY A 1 286 ? 10.07 11.617 26.047 1 93.5 286 GLY A CA 1
ATOM 2125 C C . GLY A 1 286 ? 8.93 11.078 25.203 1 93.5 286 GLY A C 1
ATOM 2126 O O . GLY A 1 286 ? 7.91 11.75 25.031 1 93.5 286 GLY A O 1
ATOM 2127 N N . VAL A 1 287 ? 9.133 9.945 24.609 1 96.12 287 VAL A N 1
ATOM 2128 C CA . VAL A 1 287 ? 8.125 9.234 23.828 1 96.12 287 VAL A CA 1
ATOM 2129 C C . VAL A 1 287 ? 7.859 7.867 24.453 1 96.12 287 VAL A C 1
ATOM 2131 O O . VAL A 1 287 ? 8.781 7.219 24.953 1 96.12 287 VAL A O 1
ATOM 2134 N N . GLN A 1 288 ? 6.637 7.445 24.375 1 96.62 288 GLN A N 1
ATOM 2135 C CA . GLN A 1 288 ? 6.258 6.176 25 1 96.62 288 GLN A CA 1
ATOM 2136 C C . GLN A 1 288 ? 6.094 5.082 23.938 1 96.62 288 GLN A C 1
ATOM 2138 O O . GLN A 1 288 ? 6.328 3.904 24.219 1 96.62 288 GLN A O 1
ATOM 2143 N N . VAL A 1 289 ? 5.68 5.438 22.766 1 97.75 289 VAL A N 1
ATOM 2144 C CA . VAL A 1 289 ? 5.234 4.445 21.797 1 97.75 289 VAL A CA 1
ATOM 2145 C C . VAL A 1 289 ? 6.164 4.449 20.578 1 97.75 289 VAL A C 1
ATOM 2147 O O . VAL A 1 289 ? 6.578 3.389 20.109 1 97.75 289 VAL A O 1
ATOM 2150 N N . VAL A 1 290 ? 6.594 5.551 20.156 1 97.88 290 VAL A N 1
ATOM 2151 C CA . VAL A 1 290 ? 7.309 5.73 18.891 1 97.88 290 VAL A CA 1
ATOM 2152 C C . VAL A 1 290 ? 8.766 5.309 19.062 1 97.88 290 VAL A C 1
ATOM 2154 O O . VAL A 1 290 ? 9.438 5.742 20 1 97.88 290 VAL A O 1
ATOM 2157 N N . ASP A 1 291 ? 9.25 4.477 18.094 1 97.56 291 ASP A N 1
ATOM 2158 C CA . ASP A 1 291 ? 10.641 4.035 18.094 1 97.56 291 ASP A CA 1
ATOM 2159 C C . ASP A 1 291 ? 11.469 4.828 17.078 1 97.56 291 ASP A C 1
ATOM 2161 O O . ASP A 1 291 ? 12.695 4.887 17.188 1 97.56 291 ASP A O 1
ATOM 2165 N N . GLY A 1 292 ? 10.859 5.309 16.125 1 98.12 292 GLY A N 1
ATOM 2166 C CA . GLY A 1 292 ? 11.492 6.035 15.031 1 98.12 292 GLY A CA 1
ATOM 2167 C C . GLY A 1 292 ? 10.602 7.098 14.422 1 98.12 292 GLY A C 1
ATOM 2168 O O . GLY A 1 292 ? 9.398 7.148 14.711 1 98.12 292 GLY A O 1
ATOM 2169 N N . LEU A 1 293 ? 11.18 7.91 13.555 1 98.38 293 LEU A N 1
ATOM 2170 C CA . LEU A 1 293 ? 10.461 9.047 12.992 1 98.38 293 LEU A CA 1
ATOM 2171 C C . LEU A 1 293 ? 11 9.406 11.609 1 98.38 293 LEU A C 1
ATOM 2173 O O . LEU A 1 293 ? 12.211 9.539 11.43 1 98.38 293 LEU A O 1
ATOM 2177 N N . LEU A 1 294 ? 10.125 9.391 10.648 1 98.75 294 LEU A N 1
ATOM 2178 C CA . LEU A 1 294 ? 10.398 10 9.352 1 98.75 294 LEU A CA 1
ATOM 2179 C C . LEU A 1 294 ? 9.836 11.422 9.297 1 98.75 294 LEU A C 1
ATOM 2181 O O . LEU A 1 294 ? 8.641 11.625 9.5 1 98.75 294 LEU A O 1
ATOM 2185 N N . THR A 1 295 ? 10.648 12.43 9.008 1 97.31 295 THR A N 1
ATOM 2186 C CA . THR A 1 295 ? 10.195 13.82 9.062 1 97.31 295 THR A CA 1
ATOM 2187 C C . THR A 1 295 ? 10.977 14.68 8.07 1 97.31 295 THR A C 1
ATOM 2189 O O . THR A 1 295 ? 11.992 14.242 7.531 1 97.31 295 THR A O 1
ATOM 2192 N N . GLY A 1 296 ? 10.414 15.797 7.734 1 95.25 296 GLY A N 1
ATOM 2193 C CA . GLY A 1 296 ? 11.18 16.781 7.004 1 95.25 296 GLY A CA 1
ATOM 2194 C C . GLY A 1 296 ? 12.25 17.453 7.848 1 95.25 296 GLY A C 1
ATOM 2195 O O . GLY A 1 296 ? 12.336 17.219 9.055 1 95.25 296 GLY A O 1
ATOM 2196 N N . LEU A 1 297 ? 13.086 18.266 7.168 1 93.69 297 LEU A N 1
ATOM 2197 C CA . LEU A 1 297 ? 14.07 19.062 7.891 1 93.69 297 LEU A CA 1
ATOM 2198 C C . LEU A 1 297 ? 13.453 20.375 8.383 1 93.69 297 LEU A C 1
ATOM 2200 O O . LEU A 1 297 ? 12.781 21.078 7.617 1 93.69 297 LEU A O 1
ATOM 2204 N N . HIS A 1 298 ? 13.625 20.578 9.625 1 86.06 298 HIS A N 1
ATOM 2205 C CA . HIS A 1 298 ? 13.016 21.719 10.273 1 86.06 298 HIS A CA 1
ATOM 2206 C C . HIS A 1 298 ? 14.062 22.766 10.656 1 86.06 298 HIS A C 1
ATOM 2208 O O . HIS A 1 298 ? 15.188 22.422 11.008 1 86.06 298 HIS A O 1
ATOM 2214 N N . GLU A 1 299 ? 13.625 23.953 10.68 1 80.94 299 GLU A N 1
ATOM 2215 C CA . GLU A 1 299 ? 14.523 25 11.141 1 80.94 299 GLU A CA 1
ATOM 2216 C C . GLU A 1 299 ? 14.773 24.906 12.641 1 80.94 299 GLU A C 1
ATOM 2218 O O . GLU A 1 299 ? 13.898 24.453 13.391 1 80.94 299 GLU A O 1
ATOM 2223 N N . PRO A 1 300 ? 16.016 25.188 13.07 1 67.38 300 PRO A N 1
ATOM 2224 C CA . PRO A 1 300 ? 16.453 25 14.453 1 67.38 300 PRO A CA 1
ATOM 2225 C C . PRO A 1 300 ? 15.5 25.641 15.461 1 67.38 300 PRO A C 1
ATOM 2227 O O . PRO A 1 300 ? 15.367 25.172 16.594 1 67.38 300 PRO A O 1
ATOM 2230 N N . GLU A 1 301 ? 14.969 26.734 15.203 1 61.5 301 GLU A N 1
ATOM 2231 C CA . GLU A 1 301 ? 14.125 27.422 16.172 1 61.5 301 GLU A CA 1
ATOM 2232 C C . GLU A 1 301 ? 12.727 26.812 16.219 1 61.5 301 GLU A C 1
ATOM 2234 O O . GLU A 1 301 ? 11.891 27.234 17.016 1 61.5 301 GLU A O 1
ATOM 2239 N N . ALA A 1 302 ? 12.617 25.656 15.727 1 63.22 302 ALA A N 1
ATOM 2240 C CA . ALA A 1 302 ? 11.273 25.094 15.602 1 63.22 302 ALA A CA 1
ATOM 2241 C C . ALA A 1 302 ? 10.977 24.125 16.734 1 63.22 302 ALA A C 1
ATOM 2243 O O . ALA A 1 302 ? 11.867 23.391 17.188 1 63.22 302 ALA A O 1
ATOM 2244 N N . SER A 1 303 ? 9.781 24.219 17.391 1 65 303 SER A N 1
ATOM 2245 C CA . SER A 1 303 ? 9.281 23.281 18.391 1 65 303 SER A CA 1
ATOM 2246 C C . SER A 1 303 ? 9.445 21.844 17.906 1 65 303 SER A C 1
ATOM 2248 O O . SER A 1 303 ? 9.617 20.922 18.719 1 65 303 SER A O 1
ATOM 2250 N N . HIS A 1 304 ? 9.609 21.703 16.656 1 72.69 304 HIS A N 1
ATOM 2251 C CA . HIS A 1 304 ? 9.75 20.359 16.094 1 72.69 304 HIS A CA 1
ATOM 2252 C C . HIS A 1 304 ? 11.094 19.75 16.469 1 72.69 304 HIS A C 1
ATOM 2254 O O . HIS A 1 304 ? 11.195 18.531 16.625 1 72.69 304 HIS A O 1
ATOM 2260 N N . LEU A 1 305 ? 11.977 20.547 16.766 1 80.62 305 LEU A N 1
ATOM 2261 C CA . LEU A 1 305 ? 13.289 20.016 17.109 1 80.62 305 LEU A CA 1
ATOM 2262 C C . LEU A 1 305 ? 13.273 19.344 18.469 1 80.62 305 LEU A C 1
ATOM 2264 O O . LEU A 1 305 ? 13.992 18.375 18.703 1 80.62 305 LEU A O 1
ATOM 2268 N N . LEU A 1 306 ? 12.359 19.875 19.266 1 86.38 306 LEU A N 1
ATOM 2269 C CA . LEU A 1 306 ? 12.219 19.266 20.594 1 86.38 306 LEU A CA 1
ATOM 2270 C C . LEU A 1 306 ? 11.688 17.844 20.469 1 86.38 306 LEU A C 1
ATOM 2272 O O . LEU A 1 306 ? 12.133 16.938 21.188 1 86.38 306 LEU A O 1
ATOM 2276 N N . MET A 1 307 ? 10.812 17.656 19.594 1 90.38 307 MET A N 1
ATOM 2277 C CA . MET A 1 307 ? 10.258 16.328 19.375 1 90.38 307 MET A CA 1
ATOM 2278 C C . MET A 1 307 ? 11.305 15.391 18.797 1 90.38 307 MET A C 1
ATOM 2280 O O . MET A 1 307 ? 11.383 14.219 19.188 1 90.38 307 MET A O 1
ATOM 2284 N N . LEU A 1 308 ? 12.109 15.906 17.875 1 94.06 308 LEU A N 1
ATOM 2285 C CA . LEU A 1 308 ? 13.172 15.086 17.312 1 94.06 308 LEU A CA 1
ATOM 2286 C C . LEU A 1 308 ? 14.148 14.641 18.391 1 94.06 308 LEU A C 1
ATOM 2288 O O . LEU A 1 308 ? 14.57 13.477 18.422 1 94.06 308 LEU A O 1
ATOM 2292 N N . GLU A 1 309 ? 14.461 15.586 19.25 1 94.19 309 GLU A N 1
ATOM 2293 C CA . GLU A 1 309 ? 15.375 15.273 20.344 1 94.19 309 GLU A CA 1
ATOM 2294 C C . GLU A 1 309 ? 14.766 14.258 21.297 1 94.19 309 GLU A C 1
ATOM 2296 O O . GLU A 1 309 ? 15.477 13.438 21.875 1 94.19 309 GLU A O 1
ATOM 2301 N N . ALA A 1 310 ? 13.461 14.375 21.438 1 94.62 310 ALA A N 1
ATOM 2302 C CA . ALA A 1 310 ? 12.773 13.414 22.297 1 94.62 310 ALA A CA 1
ATOM 2303 C C . ALA A 1 310 ? 12.883 12 21.734 1 94.62 310 ALA A C 1
ATOM 2305 O O . ALA A 1 310 ? 12.977 11.023 22.484 1 94.62 310 ALA A O 1
ATOM 2306 N N . VAL A 1 311 ? 12.922 11.867 20.438 1 94.69 311 VAL A N 1
ATOM 2307 C CA . VAL A 1 311 ? 12.922 10.57 19.766 1 94.69 311 VAL A CA 1
ATOM 2308 C C . VAL A 1 311 ? 14.352 10.055 19.641 1 94.69 311 VAL A C 1
ATOM 2310 O O . VAL A 1 311 ? 14.617 8.875 19.891 1 94.69 311 VAL A O 1
ATOM 2313 N N . ALA A 1 312 ? 15.312 10.906 19.359 1 94.94 312 ALA A N 1
ATOM 2314 C CA . ALA A 1 312 ? 16.641 10.445 18.938 1 94.94 312 ALA A CA 1
ATOM 2315 C C . ALA A 1 312 ? 17.703 10.867 19.938 1 94.94 312 ALA A C 1
ATOM 2317 O O . ALA A 1 312 ? 18.812 10.32 19.938 1 94.94 312 ALA A O 1
ATOM 2318 N N . GLY A 1 313 ? 17.453 11.914 20.75 1 94.12 313 GLY A N 1
ATOM 2319 C CA . GLY A 1 313 ? 18.469 12.539 21.578 1 94.12 313 GLY A CA 1
ATOM 2320 C C . GLY A 1 313 ? 19.141 13.719 20.906 1 94.12 313 GLY A C 1
ATOM 2321 O O . GLY A 1 313 ? 19.297 13.742 19.688 1 94.12 313 GLY A O 1
ATOM 2322 N N . ARG A 1 314 ? 19.656 14.594 21.688 1 93.75 314 ARG A N 1
ATOM 2323 C CA . ARG A 1 314 ? 20.219 15.859 21.234 1 93.75 314 ARG A CA 1
ATOM 2324 C C . ARG A 1 314 ? 21.438 15.633 20.359 1 93.75 314 ARG A C 1
ATOM 2326 O O . ARG A 1 314 ? 21.578 16.234 19.297 1 93.75 314 ARG A O 1
ATOM 2333 N N . ALA A 1 315 ? 22.328 14.805 20.812 1 95.06 315 ALA A N 1
ATOM 2334 C CA . ALA A 1 315 ? 23.578 14.562 20.109 1 95.06 315 ALA A CA 1
ATOM 2335 C C . ALA A 1 315 ? 23.312 14.031 18.703 1 95.06 315 ALA A C 1
ATOM 2337 O O . ALA A 1 315 ? 23.953 14.461 17.734 1 95.06 315 ALA A O 1
ATOM 2338 N N . ALA A 1 316 ? 22.391 13.133 18.625 1 94.88 316 ALA A N 1
ATOM 2339 C CA . ALA A 1 316 ? 22.047 12.539 17.344 1 94.88 316 ALA A CA 1
ATOM 2340 C C . ALA A 1 316 ? 21.438 13.578 16.391 1 94.88 316 ALA A C 1
ATOM 2342 O O . ALA A 1 316 ? 21.781 13.617 15.211 1 94.88 316 ALA A O 1
ATOM 2343 N N . VAL A 1 317 ? 20.609 14.391 16.875 1 94.56 317 VAL A N 1
ATOM 2344 C CA . VAL A 1 317 ? 19.953 15.414 16.062 1 94.56 317 VAL A CA 1
ATOM 2345 C C . VAL A 1 317 ? 20.984 16.422 15.586 1 94.56 317 VAL A C 1
ATOM 2347 O O . VAL A 1 317 ? 20.984 16.797 14.406 1 94.56 317 VAL A O 1
ATOM 2350 N N . GLU A 1 318 ? 21.828 16.859 16.469 1 94.12 318 GLU A N 1
ATOM 2351 C CA . GLU A 1 318 ? 22.875 17.828 16.094 1 94.12 318 GLU A CA 1
ATOM 2352 C C . GLU A 1 318 ? 23.781 17.281 15 1 94.12 318 GLU A C 1
ATOM 2354 O O . GLU A 1 318 ? 24.094 17.984 14.039 1 94.12 318 GLU A O 1
ATOM 2359 N N . ARG A 1 319 ? 24.125 16.062 15.211 1 95.5 319 ARG A N 1
ATOM 2360 C CA . ARG A 1 319 ? 24.984 15.43 14.211 1 95.5 319 ARG A CA 1
ATOM 2361 C C . ARG A 1 319 ? 24.266 15.328 12.867 1 95.5 319 ARG A C 1
ATOM 2363 O O . ARG A 1 319 ? 24.844 15.625 11.82 1 95.5 319 ARG A O 1
ATOM 2370 N N . ALA A 1 320 ? 23.078 14.852 12.867 1 96 320 ALA A N 1
ATOM 2371 C CA . ALA A 1 320 ? 22.297 14.695 11.641 1 96 320 ALA A CA 1
ATOM 2372 C C . ALA A 1 320 ? 22.125 16.031 10.922 1 96 320 ALA A C 1
ATOM 2374 O O . ALA A 1 320 ? 22.266 16.109 9.703 1 96 320 ALA A O 1
ATOM 2375 N N . TYR A 1 321 ? 21.875 17.062 11.641 1 94.69 321 TYR A N 1
ATOM 2376 C CA . TYR A 1 321 ? 21.625 18.359 11.031 1 94.69 321 TYR A CA 1
ATOM 2377 C C . TYR A 1 321 ? 22.922 18.969 10.5 1 94.69 321 TYR A C 1
ATOM 2379 O O . TYR A 1 321 ? 22.922 19.641 9.469 1 94.69 321 TYR A O 1
ATOM 2387 N N . ALA A 1 322 ? 24 18.75 11.242 1 95.19 322 ALA A N 1
ATOM 2388 C CA . ALA A 1 322 ? 25.297 19.141 10.703 1 95.19 322 ALA A CA 1
ATOM 2389 C C . ALA A 1 322 ? 25.562 18.469 9.367 1 95.19 322 ALA A C 1
ATOM 2391 O O . ALA A 1 322 ? 26.031 19.109 8.414 1 95.19 322 ALA A O 1
ATOM 2392 N N . GLU A 1 323 ? 25.25 17.203 9.305 1 96.31 323 GLU A N 1
ATOM 2393 C CA . GLU A 1 323 ? 25.438 16.453 8.078 1 96.31 323 GLU A CA 1
ATOM 2394 C C . GLU A 1 323 ? 24.5 16.938 6.98 1 96.31 323 GLU A C 1
ATOM 2396 O O . GLU A 1 323 ? 24.875 16.969 5.805 1 96.31 323 GLU A O 1
ATOM 2401 N N . ALA A 1 324 ? 23.281 17.219 7.336 1 96.5 324 ALA A N 1
ATOM 2402 C CA . ALA A 1 324 ? 22.312 17.719 6.367 1 96.5 324 ALA A CA 1
ATOM 2403 C C . ALA A 1 324 ? 22.797 19.031 5.738 1 96.5 324 ALA A C 1
ATOM 2405 O O . ALA A 1 324 ? 22.656 19.234 4.531 1 96.5 324 ALA A O 1
ATOM 2406 N N . LEU A 1 325 ? 23.344 19.906 6.574 1 95.5 325 LEU A N 1
ATOM 2407 C CA . LEU A 1 325 ? 23.875 21.172 6.078 1 95.5 325 LEU A CA 1
ATOM 2408 C C . LEU A 1 325 ? 25.078 20.953 5.18 1 95.5 325 LEU A C 1
ATOM 2410 O O . LEU A 1 325 ? 25.172 21.547 4.102 1 95.5 325 LEU A O 1
ATOM 2414 N N . ARG A 1 326 ? 25.938 20.109 5.645 1 95.69 326 ARG A N 1
ATOM 2415 C CA . ARG A 1 326 ? 27.141 19.812 4.867 1 95.69 326 ARG A CA 1
ATOM 2416 C C . ARG A 1 326 ? 26.766 19.203 3.518 1 95.69 326 ARG A C 1
ATOM 2418 O O . ARG A 1 326 ? 27.375 19.531 2.498 1 95.69 326 ARG A O 1
ATOM 2425 N N . GLY A 1 327 ? 25.781 18.359 3.607 1 96.94 327 GLY A N 1
ATOM 2426 C CA . GLY A 1 327 ? 25.344 17.672 2.396 1 96.94 327 GLY A CA 1
ATOM 2427 C C . GLY A 1 327 ? 24.391 18.5 1.554 1 96.94 327 GLY A C 1
ATOM 2428 O O . GLY A 1 327 ? 23.906 18.031 0.526 1 96.94 327 GLY A O 1
ATOM 2429 N N . ARG A 1 328 ? 24.031 19.672 2.01 1 97.12 328 ARG A N 1
ATOM 2430 C CA . ARG A 1 328 ? 23.188 20.625 1.299 1 97.12 328 ARG A CA 1
ATOM 2431 C C . ARG A 1 328 ? 21.797 20.031 1.055 1 97.12 328 ARG A C 1
ATOM 2433 O O . ARG A 1 328 ? 21.281 20.094 -0.063 1 97.12 328 ARG A O 1
ATOM 2440 N N . TYR A 1 329 ? 21.297 19.406 1.993 1 98 329 TYR A N 1
ATOM 2441 C CA . TYR A 1 329 ? 19.922 18.922 1.93 1 98 329 TYR A CA 1
ATOM 2442 C C . TYR A 1 329 ? 18.953 20.078 1.771 1 98 329 TYR A C 1
ATOM 2444 O O . TYR A 1 329 ? 19.188 21.188 2.277 1 98 329 TYR A O 1
ATOM 2452 N N . LEU A 1 330 ? 17.875 19.797 1.057 1 97.44 330 LEU A N 1
ATOM 2453 C CA . LEU A 1 330 ? 16.844 20.812 0.888 1 97.44 330 LEU A CA 1
ATOM 2454 C C . LEU A 1 330 ? 15.836 20.75 2.035 1 97.44 330 LEU A C 1
ATOM 2456 O O . LEU A 1 330 ? 15.469 19.672 2.488 1 97.44 330 LEU A O 1
ATOM 2460 N N . TRP A 1 331 ? 15.414 21.938 2.453 1 94.38 331 TRP A N 1
ATOM 2461 C CA . TRP A 1 331 ? 14.609 22.062 3.664 1 94.38 331 TRP A CA 1
ATOM 2462 C C . TRP A 1 331 ? 13.164 22.406 3.32 1 94.38 331 TRP A C 1
ATOM 2464 O O . TRP A 1 331 ? 12.836 22.656 2.16 1 94.38 331 TRP A O 1
ATOM 2474 N N . HIS A 1 332 ? 12.258 22.234 4.332 1 91.69 332 HIS A N 1
ATOM 2475 C CA . HIS A 1 332 ? 10.852 22.609 4.309 1 91.69 332 HIS A CA 1
ATOM 2476 C C . HIS A 1 332 ? 10.008 21.547 3.609 1 91.69 332 HIS A C 1
ATOM 2478 O O . HIS A 1 332 ? 10.477 20.438 3.375 1 91.69 332 HIS A O 1
ATOM 2484 N N . GLU A 1 333 ? 8.773 21.828 3.297 1 91.81 333 GLU A N 1
ATOM 2485 C CA . GLU A 1 333 ? 7.75 20.828 2.979 1 91.81 333 GLU A CA 1
ATOM 2486 C C . GLU A 1 333 ? 8.047 20.141 1.647 1 91.81 333 GLU A C 1
ATOM 2488 O O . GLU A 1 333 ? 7.609 19.016 1.419 1 91.81 333 GLU A O 1
ATOM 2493 N N . PHE A 1 334 ? 8.781 20.828 0.72 1 95.69 334 PHE A N 1
ATOM 2494 C CA . PHE A 1 334 ? 9.07 20.234 -0.578 1 95.69 334 PHE A CA 1
ATOM 2495 C C . PHE A 1 334 ? 10.5 19.703 -0.62 1 95.69 334 PHE A C 1
ATOM 2497 O O . PHE A 1 334 ? 11.008 19.344 -1.688 1 95.69 334 PHE A O 1
ATOM 2504 N N . GLY A 1 335 ? 11.164 19.719 0.549 1 97 335 GLY A N 1
ATOM 2505 C CA . GLY A 1 335 ? 12.578 19.375 0.586 1 97 335 GLY A CA 1
ATOM 2506 C C . GLY A 1 335 ? 12.812 17.891 0.856 1 97 335 GLY A C 1
ATOM 2507 O O . GLY A 1 335 ? 11.977 17.047 0.52 1 97 335 GLY A O 1
ATOM 2508 N N . ASP A 1 336 ? 14.031 17.609 1.346 1 98.25 336 ASP A N 1
ATOM 2509 C CA . ASP A 1 336 ? 14.484 16.266 1.677 1 98.25 336 ASP A CA 1
ATOM 2510 C C . ASP A 1 336 ? 13.961 15.828 3.045 1 98.25 336 ASP A C 1
ATOM 2512 O O . ASP A 1 336 ? 13.305 16.609 3.742 1 98.25 336 ASP A O 1
ATOM 2516 N N . VAL A 1 337 ? 14.156 14.516 3.35 1 98.5 337 VAL A N 1
ATOM 2517 C CA . VAL A 1 337 ? 13.562 14 4.578 1 98.5 337 VAL A CA 1
ATOM 2518 C C . VAL A 1 337 ? 14.625 13.297 5.418 1 98.5 337 VAL A C 1
ATOM 2520 O O . VAL A 1 337 ? 15.727 13.016 4.926 1 98.5 337 VAL A O 1
ATOM 2523 N N . HIS A 1 338 ? 14.32 13.156 6.656 1 98.19 338 HIS A N 1
ATOM 2524 C CA . HIS A 1 338 ? 15.18 12.578 7.68 1 98.19 338 HIS A CA 1
ATOM 2525 C C . HIS A 1 338 ? 14.492 11.422 8.391 1 98.19 338 HIS A C 1
ATOM 2527 O O . HIS A 1 338 ? 13.414 11.586 8.961 1 98.19 338 HIS A O 1
ATOM 2533 N N . LEU A 1 339 ? 15.078 10.203 8.242 1 98.75 339 LEU A N 1
ATOM 2534 C CA . LEU A 1 339 ? 14.602 9.016 8.945 1 98.75 339 LEU A CA 1
ATOM 2535 C C . LEU A 1 339 ? 15.445 8.742 10.188 1 98.75 339 LEU A C 1
ATOM 2537 O O . LEU A 1 339 ? 16.656 8.492 10.078 1 98.75 339 LEU A O 1
ATOM 2541 N N . ILE A 1 340 ? 14.82 8.812 11.32 1 98.06 340 ILE A N 1
ATOM 2542 C CA . ILE A 1 340 ? 15.445 8.523 12.602 1 98.06 340 ILE A CA 1
ATOM 2543 C C . ILE A 1 340 ? 15.07 7.117 13.055 1 98.06 340 ILE A C 1
ATOM 2545 O O . ILE A 1 340 ? 13.891 6.805 13.234 1 98.06 340 ILE A O 1
ATOM 2549 N N . LEU A 1 341 ? 16 6.246 13.219 1 97.62 341 LEU A N 1
ATOM 2550 C CA . LEU A 1 341 ? 15.812 4.879 13.688 1 97.62 341 LEU A CA 1
ATOM 2551 C C . LEU A 1 341 ? 16.641 4.617 14.945 1 97.62 341 LEU A C 1
ATOM 2553 O O . LEU A 1 341 ? 17.641 5.297 15.195 1 97.62 341 LEU A O 1
ATOM 2557 N N . PRO A 1 342 ? 16.172 3.67 15.781 1 93.75 342 PRO A N 1
ATOM 2558 C CA . PRO A 1 342 ? 16.984 3.311 16.938 1 93.75 342 PRO A CA 1
ATOM 2559 C C . PRO A 1 342 ? 18.344 2.744 16.531 1 93.75 342 PRO A C 1
ATOM 2561 O O . PRO A 1 342 ? 18.5 2.205 15.438 1 93.75 342 PRO A O 1
ATOM 2564 N N . ALA A 1 343 ? 19.203 2.936 17.484 1 87.75 343 ALA A N 1
ATOM 2565 C CA . ALA A 1 343 ? 20.547 2.379 17.25 1 87.75 343 ALA A CA 1
ATOM 2566 C C . ALA A 1 343 ? 20.484 0.858 17.125 1 87.75 343 ALA A C 1
ATOM 2568 O O . ALA A 1 343 ? 19.688 0.204 17.812 1 87.75 343 ALA A O 1
ATOM 2569 N N . GLU A 1 344 ? 20.969 0.325 16.078 1 73.31 344 GLU A N 1
ATOM 2570 C CA . GLU A 1 344 ? 21.016 -1.125 15.922 1 73.31 344 GLU A CA 1
ATOM 2571 C C . GLU A 1 344 ? 21.766 -1.782 17.078 1 73.31 344 GLU A C 1
ATOM 2573 O O . GLU A 1 344 ? 22.812 -1.305 17.5 1 73.31 344 GLU A O 1
ATOM 2578 N N . ALA A 1 345 ? 21.047 -2.469 17.875 1 54.25 345 ALA A N 1
ATOM 2579 C CA . ALA A 1 345 ? 21.781 -3.197 18.906 1 54.25 345 ALA A CA 1
ATOM 2580 C C . ALA A 1 345 ? 22.938 -3.973 18.312 1 54.25 345 ALA A C 1
ATOM 2582 O O . ALA A 1 345 ? 22.812 -4.582 17.25 1 54.25 345 ALA A O 1
ATOM 2583 N N . ALA A 1 346 ? 24.281 -3.549 18.578 1 42.75 346 ALA A N 1
ATOM 2584 C CA . ALA A 1 346 ? 25.406 -4.434 18.281 1 42.75 346 ALA A CA 1
ATOM 2585 C C . ALA A 1 346 ? 25.062 -5.883 18.609 1 42.75 346 ALA A C 1
ATOM 2587 O O . ALA A 1 346 ? 24.688 -6.203 19.734 1 42.75 346 ALA A O 1
ATOM 2588 N N . HIS A 1 347 ? 24.453 -6.625 17.625 1 33 347 HIS A N 1
ATOM 2589 C CA . HIS A 1 347 ? 24.688 -8 18.031 1 33 347 HIS A CA 1
ATOM 2590 C C . HIS A 1 347 ? 26.156 -8.234 18.359 1 33 347 HIS A C 1
ATOM 2592 O O . HIS A 1 347 ? 27.047 -7.672 17.719 1 33 347 HIS A O 1
ATOM 2598 N N . MET B 1 1 ? -21.5 -27.719 -15.07 1 63.47 1 MET B N 1
ATOM 2599 C CA . MET B 1 1 ? -21.578 -26.359 -15.594 1 63.47 1 MET B CA 1
ATOM 2600 C C . MET B 1 1 ? -20.453 -26.094 -16.594 1 63.47 1 MET B C 1
ATOM 2602 O O . MET B 1 1 ? -19.312 -26.5 -16.375 1 63.47 1 MET B O 1
ATOM 2606 N N . ARG B 1 2 ? -20.859 -25.797 -17.844 1 76.5 2 ARG B N 1
ATOM 2607 C CA . ARG B 1 2 ? -19.875 -25.438 -18.859 1 76.5 2 ARG B CA 1
ATOM 2608 C C . ARG B 1 2 ? -19.812 -23.922 -19.062 1 76.5 2 ARG B C 1
ATOM 2610 O O . ARG B 1 2 ? -20.859 -23.266 -19.125 1 76.5 2 ARG B O 1
ATOM 2617 N N . VAL B 1 3 ? -18.594 -23.375 -18.984 1 84.5 3 VAL B N 1
ATOM 2618 C CA . VAL B 1 3 ? -18.406 -21.953 -19.203 1 84.5 3 VAL B CA 1
ATOM 2619 C C . VAL B 1 3 ? -18.359 -21.672 -20.719 1 84.5 3 VAL B C 1
ATOM 2621 O O . VAL B 1 3 ? -17.5 -22.219 -21.422 1 84.5 3 VAL B O 1
ATOM 2624 N N . PRO B 1 4 ? -19.312 -20.938 -21.203 1 88.44 4 PRO B N 1
ATOM 2625 C CA . PRO B 1 4 ? -19.266 -20.562 -22.625 1 88.44 4 PRO B CA 1
ATOM 2626 C C . PRO B 1 4 ? -17.938 -19.922 -23.031 1 88.44 4 PRO B C 1
ATOM 2628 O O . PRO B 1 4 ? -17.375 -19.156 -22.25 1 88.44 4 PRO B O 1
ATOM 2631 N N . GLU B 1 5 ? -17.469 -20.203 -24.203 1 88.44 5 GLU B N 1
ATOM 2632 C CA . GLU B 1 5 ? -16.188 -19.719 -24.703 1 88.44 5 GLU B CA 1
ATOM 2633 C C . GLU B 1 5 ? -16.141 -18.203 -24.75 1 88.44 5 GLU B C 1
ATOM 2635 O O . GLU B 1 5 ? -15.094 -17.594 -24.547 1 88.44 5 GLU B O 1
ATOM 2640 N N . GLU B 1 6 ? -17.266 -17.656 -24.984 1 92.62 6 GLU B N 1
ATOM 2641 C CA . GLU B 1 6 ? -17.344 -16.203 -25.141 1 92.62 6 GLU B CA 1
ATOM 2642 C C . GLU B 1 6 ? -17.094 -15.5 -23.812 1 92.62 6 GLU B C 1
ATOM 2644 O O . GLU B 1 6 ? -16.859 -14.289 -23.766 1 92.62 6 GLU B O 1
ATOM 2649 N N . LEU B 1 7 ? -17.109 -16.266 -22.75 1 94.88 7 LEU B N 1
ATOM 2650 C CA . LEU B 1 7 ? -16.922 -15.664 -21.438 1 94.88 7 LEU B CA 1
ATOM 2651 C C . LEU B 1 7 ? -15.469 -15.781 -20.984 1 94.88 7 LEU B C 1
ATOM 2653 O O . LEU B 1 7 ? -15.102 -15.297 -19.906 1 94.88 7 LEU B O 1
ATOM 2657 N N . SER B 1 8 ? -14.625 -16.312 -21.828 1 93.5 8 SER B N 1
ATOM 2658 C CA . SER B 1 8 ? -13.195 -16.344 -21.531 1 93.5 8 SER B CA 1
ATOM 2659 C C . SER B 1 8 ? -12.531 -15.008 -21.812 1 93.5 8 SER B C 1
ATOM 2661 O O . SER B 1 8 ? -12.641 -14.484 -22.938 1 93.5 8 SER B O 1
ATOM 2663 N N . ALA B 1 9 ? -11.891 -14.445 -20.859 1 95.06 9 ALA B N 1
ATOM 2664 C CA . ALA B 1 9 ? -11.141 -13.219 -21.094 1 95.06 9 ALA B CA 1
ATOM 2665 C C . ALA B 1 9 ? -9.906 -13.492 -21.953 1 95.06 9 ALA B 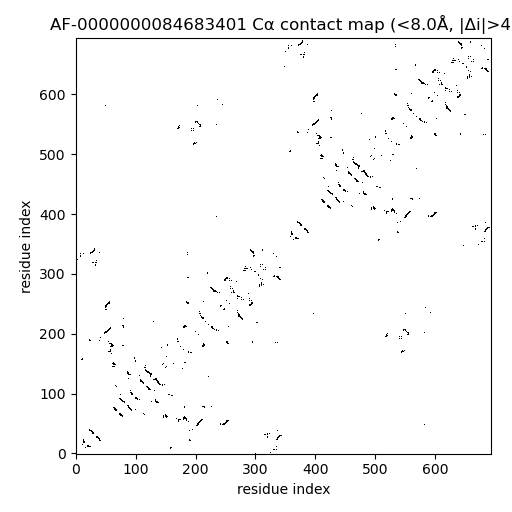C 1
ATOM 2667 O O . ALA B 1 9 ? -8.93 -14.07 -21.484 1 95.06 9 ALA B O 1
ATOM 2668 N N . ARG B 1 10 ? -9.891 -12.992 -23.094 1 94.38 10 ARG B N 1
ATOM 2669 C CA . ARG B 1 10 ? -8.891 -13.359 -24.094 1 94.38 10 ARG B CA 1
ATOM 2670 C C . ARG B 1 10 ? -7.699 -12.414 -24.047 1 94.38 10 ARG B C 1
ATOM 2672 O O . ARG B 1 10 ? -6.633 -12.711 -24.578 1 94.38 10 ARG B O 1
ATOM 2679 N N . VAL B 1 11 ? -7.953 -11.195 -23.547 1 96.06 11 VAL B N 1
ATOM 2680 C CA . VAL B 1 11 ? -6.895 -10.203 -23.391 1 96.06 11 VAL B CA 1
ATOM 2681 C C . VAL B 1 11 ? -7 -9.547 -22.016 1 96.06 11 VAL B C 1
ATOM 2683 O O . VAL B 1 11 ? -8.062 -9.578 -21.391 1 96.06 11 VAL B O 1
ATOM 2686 N N . PRO B 1 12 ? -5.867 -8.953 -21.516 1 96.94 12 PRO B N 1
ATOM 2687 C CA . PRO B 1 12 ? -5.926 -8.234 -20.234 1 96.94 12 PRO B CA 1
ATOM 2688 C C . PRO B 1 12 ? -6.922 -7.078 -20.266 1 96.94 12 PRO B C 1
ATOM 2690 O O . PRO B 1 12 ? -7.191 -6.508 -21.312 1 96.94 12 PRO B O 1
ATOM 2693 N N . ALA B 1 13 ? -7.48 -6.75 -19.125 1 97.56 13 ALA B N 1
ATOM 2694 C CA . ALA B 1 13 ? -8.523 -5.734 -18.984 1 97.56 13 ALA B CA 1
ATOM 2695 C C . ALA B 1 13 ? -8.078 -4.414 -19.609 1 97.56 13 ALA B C 1
ATOM 2697 O O . ALA B 1 13 ? -8.867 -3.752 -20.297 1 97.56 13 ALA B O 1
ATOM 2698 N N . GLU B 1 14 ? -6.832 -4.008 -19.406 1 97.75 14 GLU B N 1
ATOM 2699 C CA . GLU B 1 14 ? -6.328 -2.707 -19.828 1 97.75 14 GLU B CA 1
ATOM 2700 C C . GLU B 1 14 ? -6.23 -2.635 -21.359 1 97.75 14 GLU B C 1
ATOM 2702 O O . GLU B 1 14 ? -6.008 -1.562 -21.922 1 97.75 14 GLU B O 1
ATOM 2707 N N . GLN B 1 15 ? -6.434 -3.727 -22.094 1 97.25 15 GLN B N 1
ATOM 2708 C CA . GLN B 1 15 ? -6.34 -3.766 -23.547 1 97.25 15 GLN B CA 1
ATOM 2709 C C . GLN B 1 15 ? -7.719 -3.91 -24.188 1 97.25 15 GLN B C 1
ATOM 2711 O O . GLN B 1 15 ? -7.836 -4.008 -25.406 1 97.25 15 GLN B O 1
ATOM 2716 N N . ARG B 1 16 ? -8.812 -3.975 -23.406 1 97.06 16 ARG B N 1
ATOM 2717 C CA . ARG B 1 16 ? -10.156 -4.238 -23.906 1 97.06 16 ARG B CA 1
ATOM 2718 C C . ARG B 1 16 ? -10.812 -2.955 -24.422 1 97.06 16 ARG B C 1
ATOM 2720 O O . ARG B 1 16 ? -11.867 -3 -25.047 1 97.06 16 ARG B O 1
ATOM 2727 N N . GLY B 1 17 ? -10.195 -1.762 -24.078 1 95.5 17 GLY B N 1
ATOM 2728 C CA . GLY B 1 17 ? -10.719 -0.481 -24.531 1 95.5 17 GLY B CA 1
ATOM 2729 C C . GLY B 1 17 ? -9.938 0.704 -24 1 95.5 17 GLY B C 1
ATOM 2730 O O . GLY B 1 17 ? -9.109 0.551 -23.094 1 95.5 17 GLY B O 1
ATOM 2731 N N . PRO B 1 18 ? -10.156 1.826 -24.578 1 95.62 18 PRO B N 1
ATOM 2732 C CA . PRO B 1 18 ? -9.445 3.023 -24.125 1 95.62 18 PRO B CA 1
ATOM 2733 C C . PRO B 1 18 ? -9.789 3.396 -22.672 1 95.62 18 PRO B C 1
ATOM 2735 O O . PRO B 1 18 ? -10.938 3.271 -22.25 1 95.62 18 PRO B O 1
ATOM 2738 N N . GLY B 1 19 ? -8.836 3.85 -21.969 1 95.44 19 GLY B N 1
ATOM 2739 C CA . GLY B 1 19 ? -9.055 4.367 -20.625 1 95.44 19 GLY B CA 1
ATOM 2740 C C . GLY B 1 19 ? -9.156 3.275 -19.578 1 95.44 19 GLY B C 1
ATOM 2741 O O . GLY B 1 19 ? -9.328 3.562 -18.391 1 95.44 19 GLY B O 1
ATOM 2742 N N . LEU B 1 20 ? -9.07 2.016 -20 1 97.06 20 LEU B N 1
ATOM 2743 C CA . LEU B 1 20 ? -9.172 0.898 -19.062 1 97.06 20 LEU B CA 1
ATOM 2744 C C . LEU B 1 20 ? -7.816 0.589 -18.438 1 97.06 20 LEU B C 1
ATOM 2746 O O . LEU B 1 20 ? -6.777 0.782 -19.078 1 97.06 20 LEU B O 1
ATOM 2750 N N . ASP B 1 21 ? -7.852 0.226 -17.188 1 97.12 21 ASP B N 1
ATOM 2751 C CA . ASP B 1 21 ? -6.668 -0.214 -16.453 1 97.12 21 ASP B CA 1
ATOM 2752 C C . ASP B 1 21 ? -6.84 -1.64 -15.938 1 97.12 21 ASP B C 1
ATOM 2754 O O . ASP B 1 21 ? -7.883 -2.264 -16.156 1 97.12 21 ASP B O 1
ATOM 2758 N N . ARG B 1 22 ? -5.852 -2.16 -15.281 1 97.31 22 ARG B N 1
ATOM 2759 C CA . ARG B 1 22 ? -5.863 -3.553 -14.844 1 97.31 22 ARG B CA 1
ATOM 2760 C C . ARG B 1 22 ? -6.988 -3.807 -13.844 1 97.31 22 ARG B C 1
ATOM 2762 O O . ARG B 1 22 ? -7.418 -4.945 -13.664 1 97.31 22 ARG B O 1
ATOM 2769 N N . ASP B 1 23 ? -7.43 -2.715 -13.18 1 98.06 23 ASP B N 1
ATOM 2770 C CA . ASP B 1 23 ? -8.484 -2.891 -12.188 1 98.06 23 ASP B CA 1
ATOM 2771 C C . ASP B 1 23 ? -9.867 -2.73 -12.82 1 98.06 23 ASP B C 1
ATOM 2773 O O . ASP B 1 23 ? -10.875 -2.721 -12.117 1 98.06 23 ASP B O 1
ATOM 2777 N N . SER B 1 24 ? -9.906 -2.531 -14.156 1 98.31 24 SER B N 1
ATOM 2778 C CA . SER B 1 24 ? -11.18 -2.41 -14.867 1 98.31 24 SER B CA 1
ATOM 2779 C C . SER B 1 24 ? -11.82 -3.777 -15.094 1 98.31 24 SER B C 1
ATOM 2781 O O . SER B 1 24 ? -12.078 -4.164 -16.234 1 98.31 24 SER B O 1
ATOM 2783 N N . VAL B 1 25 ? -12.07 -4.516 -13.984 1 98.62 25 VAL B N 1
ATOM 2784 C CA . VAL B 1 25 ? -12.742 -5.809 -13.984 1 98.62 25 VAL B CA 1
ATOM 2785 C C . VAL B 1 25 ? -13.922 -5.773 -13.016 1 98.62 25 VAL B C 1
ATOM 2787 O O . VAL B 1 25 ? -14.023 -4.867 -12.188 1 98.62 25 VAL B O 1
ATOM 2790 N N . ARG B 1 26 ? -14.789 -6.676 -13.156 1 98.62 26 ARG B N 1
ATOM 2791 C CA . ARG B 1 26 ? -15.93 -6.781 -12.258 1 98.62 26 ARG B CA 1
ATOM 2792 C C . ARG B 1 26 ? -15.594 -7.633 -11.039 1 98.62 26 ARG B C 1
ATOM 2794 O O . ARG B 1 26 ? -14.641 -8.414 -11.062 1 98.62 26 ARG B O 1
ATOM 2801 N N . LEU B 1 27 ? -16.297 -7.352 -9.969 1 98.81 27 LEU B N 1
ATOM 2802 C CA . LEU B 1 27 ? -16.109 -8.031 -8.695 1 98.81 27 LEU B CA 1
ATOM 2803 C C . LEU B 1 27 ? -17.438 -8.617 -8.195 1 98.81 27 LEU B C 1
ATOM 2805 O O . LEU B 1 27 ? -18.359 -7.871 -7.895 1 98.81 27 LEU B O 1
ATOM 2809 N N . LEU B 1 28 ? -17.516 -9.93 -8.227 1 98.69 28 LEU B N 1
ATOM 2810 C CA . LEU B 1 28 ? -18.609 -10.641 -7.582 1 98.69 28 LEU B CA 1
ATOM 2811 C C . LEU B 1 28 ? -18.344 -10.805 -6.09 1 98.69 28 LEU B C 1
ATOM 2813 O O . LEU B 1 28 ? -17.25 -11.203 -5.691 1 98.69 28 LEU B O 1
ATOM 2817 N N . VAL B 1 29 ? -19.281 -10.391 -5.211 1 98.62 29 VAL B N 1
ATOM 2818 C CA . VAL B 1 29 ? -19.109 -10.547 -3.773 1 98.62 29 VAL B CA 1
ATOM 2819 C C . VAL B 1 29 ? -20.156 -11.5 -3.217 1 98.62 29 VAL B C 1
ATOM 2821 O O . VAL B 1 29 ? -21.344 -11.344 -3.479 1 98.62 29 VAL B O 1
ATOM 2824 N N . SER B 1 30 ? -19.688 -12.508 -2.537 1 97.69 30 SER B N 1
ATOM 2825 C CA . SER B 1 30 ? -20.594 -13.438 -1.88 1 97.69 30 SER B CA 1
ATOM 2826 C C . SER B 1 30 ? -20.469 -13.367 -0.363 1 97.69 30 SER B C 1
ATOM 2828 O O . SER B 1 30 ? -19.344 -13.32 0.162 1 97.69 30 SER B O 1
ATOM 2830 N N . ARG B 1 31 ? -21.5 -13.297 0.349 1 97.31 31 ARG B N 1
ATOM 2831 C CA . ARG B 1 31 ? -21.672 -13.492 1.784 1 97.31 31 ARG B CA 1
ATOM 2832 C C . ARG B 1 31 ? -22.703 -14.578 2.066 1 97.31 31 ARG B C 1
ATOM 2834 O O . ARG B 1 31 ? -23.906 -14.305 2.096 1 97.31 31 ARG B O 1
ATOM 2841 N N . GLY B 1 32 ? -22.203 -15.773 2.324 1 94.69 32 GLY B N 1
ATOM 2842 C CA . GLY B 1 32 ? -23.125 -16.891 2.227 1 94.69 32 GLY B CA 1
ATOM 2843 C C . GLY B 1 32 ? -23.734 -17.047 0.844 1 94.69 32 GLY B C 1
ATOM 2844 O O . GLY B 1 32 ? -23.016 -17.094 -0.153 1 94.69 32 GLY B O 1
ATOM 2845 N N . THR B 1 33 ? -25.031 -17.141 0.823 1 95.69 33 THR B N 1
ATOM 2846 C CA . THR B 1 33 ? -25.688 -17.328 -0.47 1 95.69 33 THR B CA 1
ATOM 2847 C C . THR B 1 33 ? -26.109 -15.977 -1.054 1 95.69 33 THR B C 1
ATOM 2849 O O . THR B 1 33 ? -26.672 -15.914 -2.146 1 95.69 33 THR B O 1
ATOM 2852 N N . GLU B 1 34 ? -25.844 -14.906 -0.351 1 97.12 34 GLU B N 1
ATOM 2853 C CA . GLU B 1 34 ? -26.094 -13.57 -0.897 1 97.12 34 GLU B CA 1
ATOM 2854 C C . GLU B 1 34 ? -24.984 -13.148 -1.852 1 97.12 34 GLU B C 1
ATOM 2856 O O . GLU B 1 34 ? -23.797 -13.266 -1.525 1 97.12 34 GLU B O 1
ATOM 2861 N N . VAL B 1 35 ? -25.391 -12.664 -2.998 1 97.94 35 VAL B N 1
ATOM 2862 C CA . VAL B 1 35 ? -24.422 -12.273 -4.02 1 97.94 35 VAL B CA 1
ATOM 2863 C C . VAL B 1 35 ? -24.688 -10.836 -4.461 1 97.94 35 VAL B C 1
ATOM 2865 O O . VAL B 1 35 ? -25.844 -10.453 -4.688 1 97.94 35 VAL B O 1
ATOM 2868 N N . THR B 1 36 ? -23.703 -9.992 -4.516 1 98.25 36 THR B N 1
ATOM 2869 C CA . THR B 1 36 ? -23.797 -8.633 -5.035 1 98.25 36 THR B CA 1
ATOM 2870 C C . THR B 1 36 ? -22.734 -8.398 -6.109 1 98.25 36 THR B C 1
ATOM 2872 O O . THR B 1 36 ? -21.734 -9.117 -6.172 1 98.25 36 THR B O 1
ATOM 2875 N N . HIS B 1 37 ? -23 -7.469 -7.008 1 98.62 37 HIS B N 1
ATOM 2876 C CA . HIS B 1 37 ? -22.156 -7.164 -8.156 1 98.62 37 HIS B CA 1
ATOM 2877 C C . HIS B 1 37 ? -21.516 -5.793 -8.008 1 98.62 37 HIS B C 1
ATOM 2879 O O . HIS B 1 37 ? -22.188 -4.809 -7.688 1 98.62 37 HIS B O 1
ATOM 2885 N N . HIS B 1 38 ? -20.172 -5.707 -8.172 1 98.75 38 HIS B N 1
ATOM 2886 C CA . HIS B 1 38 ? -19.406 -4.477 -7.992 1 98.75 38 HIS B CA 1
ATOM 2887 C C . HIS B 1 38 ? -18.312 -4.344 -9.055 1 98.75 38 HIS B C 1
ATOM 2889 O O . HIS B 1 38 ? -18.109 -5.258 -9.852 1 98.75 38 HIS B O 1
ATOM 2895 N N . ALA B 1 39 ? -17.766 -3.201 -9.141 1 98.75 39 ALA B N 1
ATOM 2896 C CA . ALA B 1 39 ? -16.469 -3.02 -9.805 1 98.75 39 ALA B CA 1
ATOM 2897 C C . ALA B 1 39 ? -15.32 -3.301 -8.844 1 98.75 39 ALA B C 1
ATOM 2899 O O . ALA B 1 39 ? -15.406 -3.006 -7.648 1 98.75 39 ALA B O 1
ATOM 2900 N N . PHE B 1 40 ? -14.266 -3.809 -9.336 1 98.81 40 PHE B N 1
ATOM 2901 C CA . PHE B 1 40 ? -13.133 -4.148 -8.484 1 98.81 40 PHE B CA 1
ATOM 2902 C C . PHE B 1 40 ? -12.625 -2.916 -7.742 1 98.81 40 PHE B C 1
ATOM 2904 O O . PHE B 1 40 ? -12.195 -3.012 -6.59 1 98.81 40 PHE B O 1
ATOM 2911 N N . ALA B 1 41 ? -12.656 -1.789 -8.375 1 98.38 41 ALA B N 1
ATOM 2912 C CA . ALA B 1 41 ? -12.172 -0.529 -7.82 1 98.38 41 ALA B CA 1
ATOM 2913 C C . ALA B 1 41 ? -12.914 -0.177 -6.535 1 98.38 41 ALA B C 1
ATOM 2915 O O . ALA B 1 41 ? -12.477 0.686 -5.77 1 98.38 41 ALA B O 1
ATOM 2916 N N . GLU B 1 42 ? -14.039 -0.826 -6.238 1 98.38 42 GLU B N 1
ATOM 2917 C CA . GLU B 1 42 ? -14.828 -0.567 -5.043 1 98.38 42 GLU B CA 1
ATOM 2918 C C . GLU B 1 42 ? -14.344 -1.402 -3.861 1 98.38 42 GLU B C 1
ATOM 2920 O O . GLU B 1 42 ? -14.859 -1.28 -2.752 1 98.38 42 GLU B O 1
ATOM 2925 N N . LEU B 1 43 ? -13.328 -2.193 -4.047 1 98.81 43 LEU B N 1
ATOM 2926 C CA . LEU B 1 43 ? -12.867 -3.148 -3.047 1 98.81 43 LEU B CA 1
ATOM 2927 C C . LEU B 1 43 ? -12.578 -2.453 -1.72 1 98.81 43 LEU B C 1
ATOM 2929 O O . LEU B 1 43 ? -12.977 -2.945 -0.66 1 98.81 43 LEU B O 1
ATOM 2933 N N . PRO B 1 44 ? -11.914 -1.251 -1.729 1 98.19 44 PRO B N 1
ATOM 2934 C CA . PRO B 1 44 ? -11.594 -0.612 -0.451 1 98.19 44 PRO B CA 1
ATOM 2935 C C . PRO B 1 44 ? -12.836 -0.292 0.373 1 98.19 44 PRO B C 1
ATOM 2937 O O . PRO B 1 44 ? -12.773 -0.251 1.604 1 98.19 44 PRO B O 1
ATOM 2940 N N . ARG B 1 45 ? -13.945 -0.107 -0.235 1 97 45 ARG B N 1
ATOM 2941 C CA . ARG B 1 45 ? -15.18 0.237 0.461 1 97 45 ARG B CA 1
ATOM 2942 C C . ARG B 1 45 ? -15.914 -1.017 0.928 1 97 45 ARG B C 1
ATOM 2944 O O . ARG B 1 45 ? -16.859 -0.932 1.712 1 97 45 ARG B O 1
ATOM 2951 N N . LEU B 1 46 ? -15.5 -2.166 0.415 1 98.06 46 LEU B N 1
ATOM 2952 C CA . LEU B 1 46 ? -16.156 -3.43 0.74 1 98.06 46 LEU B CA 1
ATOM 2953 C C . LEU B 1 46 ? -15.453 -4.117 1.908 1 98.06 46 LEU B C 1
ATOM 2955 O O . LEU B 1 46 ? -15.969 -5.09 2.461 1 98.06 46 LEU B O 1
ATOM 2959 N N . LEU B 1 47 ? -14.234 -3.613 2.273 1 98.31 47 LEU B N 1
ATOM 2960 C CA . LEU B 1 47 ? -13.469 -4.152 3.391 1 98.31 47 LEU B CA 1
ATOM 2961 C C . LEU B 1 47 ? -13.492 -3.195 4.578 1 98.31 47 LEU B C 1
ATOM 2963 O O . LEU B 1 47 ? -14.008 -2.08 4.473 1 98.31 47 LEU B O 1
ATOM 2967 N N . ARG B 1 48 ? -13.047 -3.678 5.691 1 97.12 48 ARG B N 1
ATOM 2968 C CA . ARG B 1 48 ? -13.055 -2.887 6.918 1 97.12 48 ARG B CA 1
ATOM 2969 C C . ARG B 1 48 ? -11.648 -2.75 7.492 1 97.12 48 ARG B C 1
ATOM 2971 O O . ARG B 1 48 ? -10.789 -3.6 7.254 1 97.12 48 ARG B O 1
ATOM 2978 N N . ALA B 1 49 ? -11.477 -1.663 8.25 1 98.06 49 ALA B N 1
ATOM 2979 C CA . ALA B 1 49 ? -10.219 -1.518 8.984 1 98.06 49 ALA B CA 1
ATOM 2980 C C . ALA B 1 49 ? -9.961 -2.734 9.875 1 98.06 49 ALA B C 1
ATOM 2982 O O . ALA B 1 49 ? -10.867 -3.209 10.562 1 98.06 49 ALA B O 1
ATOM 2983 N N . GLY B 1 50 ? -8.773 -3.229 9.766 1 97.94 50 GLY B N 1
ATOM 2984 C CA . GLY B 1 50 ? -8.438 -4.395 10.562 1 97.94 50 GLY B CA 1
ATOM 2985 C C . GLY B 1 50 ? -8.477 -5.691 9.773 1 97.94 50 GLY B C 1
ATOM 2986 O O . GLY B 1 50 ? -7.926 -6.703 10.211 1 97.94 50 GLY B O 1
ATOM 2987 N N . ASP B 1 51 ? -9.242 -5.723 8.609 1 98.62 51 ASP B N 1
ATOM 2988 C CA . ASP B 1 51 ? -9.125 -6.871 7.715 1 98.62 51 ASP B CA 1
ATOM 2989 C C . ASP B 1 51 ? -7.672 -7.082 7.289 1 98.62 51 ASP B C 1
ATOM 2991 O O . ASP B 1 51 ? -6.902 -6.125 7.184 1 98.62 51 ASP B O 1
ATOM 2995 N N . LEU B 1 52 ? -7.32 -8.297 7.117 1 98.88 52 LEU B N 1
ATOM 2996 C CA . LEU B 1 52 ? -5.98 -8.648 6.656 1 98.88 52 LEU B CA 1
ATOM 2997 C C . LEU B 1 52 ? -6.039 -9.344 5.297 1 98.88 52 LEU B C 1
ATOM 2999 O O . LEU B 1 52 ? -6.688 -10.383 5.152 1 98.88 52 LEU B O 1
ATOM 3003 N N . LEU B 1 53 ? -5.461 -8.75 4.309 1 98.94 53 LEU B N 1
ATOM 3004 C CA . LEU B 1 53 ? -5.293 -9.391 3.01 1 98.94 53 LEU B CA 1
ATOM 3005 C C . LEU B 1 53 ? -3.969 -10.141 2.938 1 98.94 53 LEU B C 1
ATOM 3007 O O . LEU B 1 53 ? -2.902 -9.547 3.109 1 98.94 53 LEU B O 1
ATOM 3011 N N . VAL B 1 54 ? -4.012 -11.43 2.727 1 98.94 54 VAL B N 1
ATOM 3012 C CA . VAL B 1 54 ? -2.82 -12.25 2.531 1 98.94 54 VAL B CA 1
ATOM 3013 C C . VAL B 1 54 ? -2.498 -12.344 1.041 1 98.94 54 VAL B C 1
ATOM 3015 O O . VAL B 1 54 ? -3.293 -12.875 0.26 1 98.94 54 VAL B O 1
ATOM 3018 N N . VAL B 1 55 ? -1.309 -11.883 0.636 1 98.88 55 VAL B N 1
ATOM 3019 C CA . VAL B 1 55 ? -1 -11.75 -0.783 1 98.88 55 VAL B CA 1
ATOM 3020 C C . VAL B 1 55 ? 0.227 -12.586 -1.131 1 98.88 55 VAL B C 1
ATOM 3022 O O . VAL B 1 55 ? 1.169 -12.68 -0.34 1 98.88 55 VAL B O 1
ATOM 3025 N N . ASN B 1 56 ? 0.219 -13.242 -2.248 1 98.81 56 ASN B N 1
ATOM 3026 C CA . ASN B 1 56 ? 1.358 -13.992 -2.773 1 98.81 56 ASN B CA 1
ATOM 3027 C C . ASN B 1 56 ? 2.309 -13.086 -3.553 1 98.81 56 ASN B C 1
ATOM 3029 O O . ASN B 1 56 ? 1.918 -12.484 -4.551 1 98.81 56 ASN B O 1
ATOM 3033 N N . THR B 1 57 ? 3.562 -13.039 -3.125 1 98.69 57 THR B N 1
ATOM 3034 C CA . THR B 1 57 ? 4.504 -12.094 -3.717 1 98.69 57 THR B CA 1
ATOM 3035 C C . THR B 1 57 ? 5.367 -12.781 -4.773 1 98.69 57 THR B C 1
ATOM 3037 O O . THR B 1 57 ? 6.309 -12.188 -5.297 1 98.69 57 THR B O 1
ATOM 3040 N N . SER B 1 58 ? 5.039 -13.977 -5.113 1 98.38 58 SER B N 1
ATOM 3041 C CA . SER B 1 58 ? 5.824 -14.727 -6.086 1 98.38 58 SER B CA 1
ATOM 3042 C C . SER B 1 58 ? 5.789 -14.062 -7.457 1 98.38 58 SER B C 1
ATOM 3044 O O . SER B 1 58 ? 4.715 -13.789 -7.992 1 98.38 58 SER B O 1
ATOM 3046 N N . PRO B 1 59 ? 6.977 -13.805 -8.023 1 97.88 59 PRO B N 1
ATOM 3047 C CA . PRO B 1 59 ? 6.984 -13.281 -9.391 1 97.88 59 PRO B CA 1
ATOM 3048 C C . PRO B 1 59 ? 6.707 -14.352 -10.438 1 97.88 59 PRO B C 1
ATOM 3050 O O . PRO B 1 59 ? 7.09 -15.516 -10.258 1 97.88 59 PRO B O 1
ATOM 3053 N N . THR B 1 60 ? 6.051 -13.922 -11.492 1 97.81 60 THR B N 1
ATOM 3054 C CA . THR B 1 60 ? 5.832 -14.828 -12.609 1 97.81 60 THR B CA 1
ATOM 3055 C C . THR B 1 60 ? 7.078 -14.914 -13.492 1 97.81 60 THR B C 1
ATOM 3057 O O . THR B 1 60 ? 7.676 -13.883 -13.828 1 97.81 60 THR B O 1
ATOM 3060 N N . LEU B 1 61 ? 7.434 -16.125 -13.844 1 97.44 61 LEU B N 1
ATOM 3061 C CA . LEU B 1 61 ? 8.586 -16.344 -14.703 1 97.44 61 LEU B CA 1
ATOM 3062 C C . LEU B 1 61 ? 8.164 -16.406 -16.172 1 97.44 61 LEU B C 1
ATOM 3064 O O . LEU B 1 61 ? 7.012 -16.719 -16.469 1 97.44 61 LEU B O 1
ATOM 3068 N N . ALA B 1 62 ? 9.148 -16 -17.031 1 97.12 62 ALA B N 1
ATOM 3069 C CA . ALA B 1 62 ? 9.008 -16.359 -18.438 1 97.12 62 ALA B CA 1
ATOM 3070 C C . ALA B 1 62 ? 9.297 -17.844 -18.672 1 97.12 62 ALA B C 1
ATOM 3072 O O . ALA B 1 62 ? 10.328 -18.203 -19.25 1 97.12 62 ALA B O 1
ATOM 3073 N N . ALA B 1 63 ? 8.352 -18.672 -18.391 1 97.06 63 ALA B N 1
ATOM 3074 C CA . ALA B 1 63 ? 8.609 -20.078 -18.094 1 97.06 63 ALA B CA 1
ATOM 3075 C C . ALA B 1 63 ? 8.43 -20.953 -19.328 1 97.06 63 ALA B C 1
ATOM 3077 O O . ALA B 1 63 ? 8.461 -22.172 -19.25 1 97.06 63 ALA B O 1
ATOM 3078 N N . ALA B 1 64 ? 8.188 -20.406 -20.469 1 96.38 64 ALA B N 1
ATOM 3079 C CA . ALA B 1 64 ? 8.094 -21.172 -21.719 1 96.38 64 ALA B CA 1
ATOM 3080 C C . ALA B 1 64 ? 9.266 -20.844 -22.641 1 96.38 64 ALA B C 1
ATOM 3082 O O . ALA B 1 64 ? 9.539 -19.672 -22.938 1 96.38 64 ALA B O 1
ATOM 3083 N N . VAL B 1 65 ? 9.938 -21.875 -23.047 1 96.56 65 VAL B N 1
ATOM 3084 C CA . VAL B 1 65 ? 11.07 -21.703 -23.953 1 96.56 65 VAL B CA 1
ATOM 3085 C C . VAL B 1 65 ? 10.953 -22.656 -25.125 1 96.56 65 VAL B C 1
ATOM 3087 O O . VAL B 1 65 ? 10.648 -23.828 -24.953 1 96.56 65 VAL B O 1
ATOM 3090 N N . ASP B 1 66 ? 11.258 -22.094 -26.312 1 95.88 66 ASP B N 1
ATOM 3091 C CA . ASP B 1 66 ? 11.305 -22.938 -27.5 1 95.88 66 ASP B CA 1
ATOM 3092 C C . ASP B 1 66 ? 12.57 -23.812 -27.5 1 95.88 66 ASP B C 1
ATOM 3094 O O . ASP B 1 66 ? 13.648 -23.344 -27.125 1 95.88 66 ASP B O 1
ATOM 3098 N N . GLY B 1 67 ? 12.336 -25.047 -27.906 1 96.56 67 GLY B N 1
ATOM 3099 C CA . GLY B 1 67 ? 13.445 -25.984 -28.062 1 96.56 67 GLY B CA 1
ATOM 3100 C C . GLY B 1 67 ? 13.273 -26.922 -29.234 1 96.56 67 GLY B C 1
ATOM 3101 O O . GLY B 1 67 ? 12.414 -26.703 -30.094 1 96.56 67 GLY B O 1
ATOM 3102 N N . ARG B 1 68 ? 14.273 -27.906 -29.25 1 96.88 68 ARG B N 1
ATOM 3103 C CA . ARG B 1 68 ? 14.227 -28.875 -30.359 1 96.88 68 ARG B CA 1
ATOM 3104 C C . ARG B 1 68 ? 14.641 -30.266 -29.891 1 96.88 68 ARG B C 1
ATOM 3106 O O . ARG B 1 68 ? 15.57 -30.406 -29.078 1 96.88 68 ARG B O 1
ATOM 3113 N N . ILE B 1 69 ? 13.984 -31.188 -30.391 1 95.94 69 ILE B N 1
ATOM 3114 C CA . ILE B 1 69 ? 14.391 -32.594 -30.344 1 95.94 69 ILE B CA 1
ATOM 3115 C C . ILE B 1 69 ? 14.703 -33.094 -31.75 1 95.94 69 ILE B C 1
ATOM 3117 O O . ILE B 1 69 ? 13.797 -33.344 -32.531 1 95.94 69 ILE B O 1
ATOM 3121 N N . GLY B 1 70 ? 16.016 -33.219 -32 1 92.5 70 GLY B N 1
ATOM 3122 C CA . GLY B 1 70 ? 16.344 -33.406 -33.406 1 92.5 70 GLY B CA 1
ATOM 3123 C C . GLY B 1 70 ? 15.883 -32.281 -34.312 1 92.5 70 GLY B C 1
ATOM 3124 O O . GLY B 1 70 ? 16.266 -31.125 -34.094 1 92.5 70 GLY B O 1
ATOM 3125 N N . HIS B 1 71 ? 14.906 -32.562 -35.219 1 93.12 71 HIS B N 1
ATOM 3126 C CA . HIS B 1 71 ? 14.398 -31.562 -36.125 1 93.12 71 HIS B CA 1
ATOM 3127 C C . HIS B 1 71 ? 13.023 -31.062 -35.656 1 93.12 71 HIS B C 1
ATOM 3129 O O . HIS B 1 71 ? 12.5 -30.094 -36.219 1 93.12 71 HIS B O 1
ATOM 3135 N N . ALA B 1 72 ? 12.523 -31.734 -34.688 1 93.56 72 ALA B N 1
ATOM 3136 C CA . ALA B 1 72 ? 11.188 -31.375 -34.219 1 93.56 72 ALA B CA 1
ATOM 3137 C C . ALA B 1 72 ? 11.227 -30.203 -33.25 1 93.56 72 ALA B C 1
ATOM 3139 O O . ALA B 1 72 ? 12.031 -30.188 -32.312 1 93.56 72 ALA B O 1
ATOM 3140 N N . ARG B 1 73 ? 10.32 -29.234 -33.562 1 95.06 73 ARG B N 1
ATOM 3141 C CA . ARG B 1 73 ? 10.18 -28.109 -32.625 1 95.06 73 ARG B CA 1
ATOM 3142 C C . ARG B 1 73 ? 9.328 -28.5 -31.422 1 95.06 73 ARG B C 1
ATOM 3144 O O . ARG B 1 73 ? 8.344 -29.234 -31.562 1 95.06 73 ARG B O 1
ATOM 3151 N N . VAL B 1 74 ? 9.734 -28.016 -30.25 1 96.5 74 VAL B N 1
ATOM 3152 C CA . VAL B 1 74 ? 8.969 -28.234 -29.031 1 96.5 74 VAL B CA 1
ATOM 3153 C C . VAL B 1 74 ? 8.977 -26.969 -28.188 1 96.5 74 VAL B C 1
ATOM 3155 O O . VAL B 1 74 ? 9.719 -26.031 -28.469 1 96.5 74 VAL B O 1
ATOM 3158 N N . VAL B 1 75 ? 8.094 -26.906 -27.266 1 95.88 75 VAL B N 1
ATOM 3159 C CA . VAL B 1 75 ? 8.086 -25.891 -26.234 1 95.88 75 VAL B CA 1
ATOM 3160 C C . VAL B 1 75 ? 8.25 -26.531 -24.859 1 95.88 75 VAL B C 1
ATOM 3162 O O . VAL B 1 75 ? 7.59 -27.531 -24.562 1 95.88 75 VAL B O 1
ATOM 3165 N N . VAL B 1 76 ? 9.156 -26.047 -24.125 1 96.38 76 VAL B N 1
ATOM 3166 C CA . VAL B 1 76 ? 9.367 -26.531 -22.766 1 96.38 76 VAL B CA 1
ATOM 3167 C C . VAL B 1 76 ? 8.758 -25.562 -21.766 1 96.38 76 VAL B C 1
ATOM 3169 O O . VAL B 1 76 ? 9.133 -24.391 -21.719 1 96.38 76 VAL B O 1
ATOM 3172 N N . HIS B 1 77 ? 7.793 -26.031 -21.016 1 96.12 77 HIS B N 1
ATOM 3173 C CA . HIS B 1 77 ? 7.305 -25.297 -19.859 1 96.12 77 HIS B CA 1
ATOM 3174 C C . HIS B 1 77 ? 8.078 -25.672 -18.594 1 96.12 77 HIS B C 1
ATOM 3176 O O . HIS B 1 77 ? 8.039 -26.812 -18.156 1 96.12 77 HIS B O 1
ATOM 3182 N N . PHE B 1 78 ? 8.75 -24.688 -18.078 1 96.31 78 PHE B N 1
ATOM 3183 C CA . PHE B 1 78 ? 9.453 -24.906 -16.828 1 96.31 78 PHE B CA 1
ATOM 3184 C C . PHE B 1 78 ? 8.523 -24.656 -15.641 1 96.31 78 PHE B C 1
ATOM 3186 O O . PHE B 1 78 ? 8.055 -23.547 -15.43 1 96.31 78 PHE B O 1
ATOM 3193 N N . SER B 1 79 ? 8.289 -25.672 -14.836 1 94.62 79 SER B N 1
ATOM 3194 C CA . SER B 1 79 ? 7.301 -25.625 -13.766 1 94.62 79 SER B CA 1
ATOM 3195 C C . SER B 1 79 ? 7.934 -25.188 -12.445 1 94.62 79 SER B C 1
ATOM 3197 O O . SER B 1 79 ? 7.613 -24.125 -11.922 1 94.62 79 SER B O 1
ATOM 3199 N N . THR B 1 80 ? 8.844 -26 -11.922 1 92.44 80 THR B N 1
ATOM 3200 C CA . THR B 1 80 ? 9.422 -25.766 -10.602 1 92.44 80 THR B CA 1
ATOM 3201 C C . THR B 1 80 ? 10.867 -26.234 -10.547 1 92.44 80 THR B C 1
ATOM 3203 O O . THR B 1 80 ? 11.211 -27.281 -11.125 1 92.44 80 THR B O 1
ATOM 3206 N N . ARG B 1 81 ? 11.633 -25.438 -9.859 1 93.31 81 ARG B N 1
ATOM 3207 C CA . ARG B 1 81 ? 13.008 -25.844 -9.617 1 93.31 81 ARG B CA 1
ATOM 3208 C C . ARG B 1 81 ? 13.117 -26.672 -8.336 1 93.31 81 ARG B C 1
ATOM 3210 O O . ARG B 1 81 ? 12.656 -26.25 -7.273 1 93.31 81 ARG B O 1
ATOM 3217 N N . GLY B 1 82 ? 13.688 -27.828 -8.445 1 92.06 82 GLY B N 1
ATOM 3218 C CA . GLY B 1 82 ? 13.891 -28.672 -7.285 1 92.06 82 GLY B CA 1
ATOM 3219 C C . GLY B 1 82 ? 15.078 -28.25 -6.438 1 92.06 82 GLY B C 1
ATOM 3220 O O . GLY B 1 82 ? 15.883 -27.406 -6.855 1 92.06 82 GLY B O 1
ATOM 3221 N N . ASP B 1 83 ? 15.18 -28.828 -5.266 1 91.44 83 ASP B N 1
ATOM 3222 C CA . ASP B 1 83 ? 16.266 -28.516 -4.34 1 91.44 83 ASP B CA 1
ATOM 3223 C C . ASP B 1 83 ? 17.609 -29.031 -4.883 1 91.44 83 ASP B C 1
ATOM 3225 O O . ASP B 1 83 ? 18.672 -28.531 -4.492 1 91.44 83 ASP B O 1
ATOM 3229 N N . ASP B 1 84 ? 17.547 -30 -5.758 1 92.31 84 ASP B N 1
ATOM 3230 C CA . ASP B 1 84 ? 18.781 -30.594 -6.266 1 92.31 84 ASP B CA 1
ATOM 3231 C C . ASP B 1 84 ? 19.203 -29.938 -7.574 1 92.31 84 ASP B C 1
ATOM 3233 O O . ASP B 1 84 ? 20.109 -30.438 -8.258 1 92.31 84 ASP B O 1
ATOM 3237 N N . GLY B 1 85 ? 18.484 -28.938 -7.93 1 89.94 85 GLY B N 1
ATOM 3238 C CA . GLY B 1 85 ? 18.891 -28.188 -9.109 1 89.94 85 GLY B CA 1
ATOM 3239 C C . GLY B 1 85 ? 18.125 -28.594 -10.359 1 89.94 85 GLY B C 1
ATOM 3240 O O . GLY B 1 85 ? 18.156 -27.891 -11.367 1 89.94 85 GLY B O 1
ATOM 3241 N N . ARG B 1 86 ? 17.438 -29.719 -10.297 1 95.06 86 ARG B N 1
ATOM 3242 C CA . ARG B 1 86 ? 16.609 -30.125 -11.43 1 95.06 86 ARG B CA 1
ATOM 3243 C C . ARG B 1 86 ? 15.375 -29.234 -11.562 1 95.06 86 ARG B C 1
ATOM 3245 O O . ARG B 1 86 ? 15.008 -28.547 -10.617 1 95.06 86 ARG B O 1
ATOM 3252 N N . TRP B 1 87 ? 14.906 -29.297 -12.773 1 95.75 87 TRP B N 1
ATOM 3253 C CA . TRP B 1 87 ? 13.648 -28.594 -13.047 1 95.75 87 TRP B CA 1
ATOM 3254 C C . TRP B 1 87 ? 12.547 -29.578 -13.406 1 95.75 87 TRP B C 1
ATOM 3256 O O . TRP B 1 87 ? 12.781 -30.547 -14.156 1 95.75 87 TRP B O 1
ATOM 3266 N N . ALA B 1 88 ? 11.438 -29.422 -12.805 1 94.5 88 ALA B N 1
ATOM 3267 C CA . ALA B 1 88 ? 10.242 -30.078 -13.344 1 94.5 88 ALA B CA 1
ATOM 3268 C C . ALA B 1 88 ? 9.766 -29.375 -14.609 1 94.5 88 ALA B C 1
ATOM 3270 O O . ALA B 1 88 ? 9.523 -28.172 -14.602 1 94.5 88 ALA B O 1
ATOM 3271 N N . VAL B 1 89 ? 9.617 -30.109 -15.711 1 95.62 89 VAL B N 1
ATOM 3272 C CA . VAL B 1 89 ? 9.273 -29.469 -16.969 1 95.62 89 VAL B CA 1
ATOM 3273 C C . VAL B 1 89 ? 8.172 -30.266 -17.672 1 95.62 89 VAL B C 1
ATOM 3275 O O . VAL B 1 89 ? 7.98 -31.453 -17.391 1 95.62 89 VAL B O 1
ATOM 3278 N N . GLU B 1 90 ? 7.449 -29.609 -18.469 1 94.12 90 GLU B N 1
ATOM 3279 C CA . GLU B 1 90 ? 6.492 -30.203 -19.406 1 94.12 90 GLU B CA 1
ATOM 3280 C C . GLU B 1 90 ? 6.887 -29.938 -20.844 1 94.12 90 GLU B C 1
ATOM 3282 O O . GLU B 1 90 ? 7.113 -28.781 -21.234 1 94.12 90 GLU B O 1
ATOM 3287 N N . LEU B 1 91 ? 6.996 -30.953 -21.562 1 94.25 91 LEU B N 1
ATOM 3288 C CA . LEU B 1 91 ? 7.262 -30.812 -23 1 94.25 91 LEU B CA 1
ATOM 3289 C C . LEU B 1 91 ? 5.961 -30.703 -23.781 1 94.25 91 LEU B C 1
ATOM 3291 O O . LEU B 1 91 ? 5.055 -31.531 -23.609 1 94.25 91 LEU B O 1
ATOM 3295 N N . ARG B 1 92 ? 5.969 -29.688 -24.609 1 94.25 92 ARG B N 1
ATOM 3296 C CA . ARG B 1 92 ? 4.754 -29.453 -25.391 1 94.25 92 ARG B CA 1
ATOM 3297 C C . ARG B 1 92 ? 5.078 -29.266 -26.859 1 94.25 92 ARG B C 1
ATOM 3299 O O . ARG B 1 92 ? 6.215 -28.953 -27.219 1 94.25 92 ARG B O 1
ATOM 3306 N N . ASP B 1 93 ? 4.02 -29.516 -27.672 1 94.12 93 ASP B N 1
ATOM 3307 C CA . ASP B 1 93 ? 4.121 -29.234 -29.094 1 94.12 93 ASP B CA 1
ATOM 3308 C C . ASP B 1 93 ? 3.498 -27.891 -29.438 1 94.12 93 ASP B C 1
ATOM 3310 O O . ASP B 1 93 ? 2.396 -27.578 -28.984 1 94.12 93 ASP B O 1
ATOM 3314 N N . PRO B 1 94 ? 4.285 -27.141 -30.203 1 91.38 94 PRO B N 1
ATOM 3315 C CA . PRO B 1 94 ? 3.635 -25.906 -30.672 1 91.38 94 PRO B CA 1
ATOM 3316 C C . PRO B 1 94 ? 2.424 -26.188 -31.562 1 91.38 94 PRO B C 1
ATOM 3318 O O . PRO B 1 94 ? 2.432 -27.141 -32.344 1 91.38 94 PRO B O 1
ATOM 3321 N N . ASP B 1 95 ? 1.412 -25.438 -31.422 1 85.06 95 ASP B N 1
ATOM 3322 C CA . ASP B 1 95 ? 0.211 -25.656 -32.219 1 85.06 95 ASP B CA 1
ATOM 3323 C C . ASP B 1 95 ? 0.173 -24.719 -33.438 1 85.06 95 ASP B C 1
ATOM 3325 O O . ASP B 1 95 ? -0.805 -24.719 -34.188 1 85.06 95 ASP B O 1
ATOM 3329 N N . GLY B 1 96 ? 1.128 -23.906 -33.594 1 78.94 96 GLY B N 1
ATOM 3330 C CA . GLY B 1 96 ? 1.219 -23.016 -34.75 1 78.94 96 GLY B CA 1
ATOM 3331 C C . GLY B 1 96 ? 0.55 -21.672 -34.5 1 78.94 96 GLY B C 1
ATOM 3332 O O . GLY B 1 96 ? 0.595 -20.781 -35.344 1 78.94 96 GLY B O 1
ATOM 3333 N N . ALA B 1 97 ? -0.161 -21.547 -33.438 1 74.81 97 ALA B N 1
ATOM 3334 C CA . ALA B 1 97 ? -0.88 -20.312 -33.156 1 74.81 97 ALA B CA 1
ATOM 3335 C C . ALA B 1 97 ? -0.366 -19.656 -31.875 1 74.81 97 ALA B C 1
ATOM 3337 O O . ALA B 1 97 ? -1.099 -18.922 -31.219 1 74.81 97 ALA B O 1
ATOM 3338 N N . GLY B 1 98 ? 0.869 -20.031 -31.516 1 75.12 98 GLY B N 1
ATOM 3339 C CA . GLY B 1 98 ? 1.458 -19.438 -30.328 1 75.12 98 GLY B CA 1
ATOM 3340 C C . GLY B 1 98 ? 1.143 -20.203 -29.062 1 75.12 98 GLY B C 1
ATOM 3341 O O . GLY B 1 98 ? 1.724 -19.938 -28 1 75.12 98 GLY B O 1
ATOM 3342 N N . THR B 1 99 ? 0.238 -21.156 -29.188 1 85.81 99 THR B N 1
ATOM 3343 C CA . THR B 1 99 ? -0.067 -22.016 -28.031 1 85.81 99 THR B CA 1
ATOM 3344 C C . THR B 1 99 ? 0.511 -23.406 -28.234 1 85.81 99 THR B C 1
ATOM 3346 O O . THR B 1 99 ? 1.438 -23.594 -29.016 1 85.81 99 THR B O 1
ATOM 3349 N N . THR B 1 100 ? 0.171 -24.203 -27.266 1 89.06 100 THR B N 1
ATOM 3350 C CA . THR B 1 100 ? 0.82 -25.516 -27.297 1 89.06 100 THR B CA 1
ATOM 3351 C C . THR B 1 100 ? -0.187 -26.625 -27.016 1 89.06 100 THR B C 1
ATOM 3353 O O . THR B 1 100 ? -1.308 -26.359 -26.562 1 89.06 100 THR B O 1
ATOM 3356 N N . ARG B 1 101 ? 0.187 -27.797 -27.422 1 87.81 101 ARG B N 1
ATOM 3357 C CA . ARG B 1 101 ? -0.542 -29.016 -27.062 1 87.81 101 ARG B CA 1
ATOM 3358 C C . ARG B 1 101 ? 0.353 -29.984 -26.312 1 87.81 101 ARG B C 1
ATOM 3360 O O . ARG B 1 101 ? 1.576 -29.969 -26.469 1 87.81 101 ARG B O 1
ATOM 3367 N N . ALA B 1 102 ? -0.317 -30.781 -25.531 1 84.62 102 ALA B N 1
ATOM 3368 C CA . ALA B 1 102 ? 0.438 -31.766 -24.766 1 84.62 102 ALA B CA 1
ATOM 3369 C C . ALA B 1 102 ? 1.188 -32.719 -25.703 1 84.62 102 ALA B C 1
ATOM 3371 O O . ALA B 1 102 ? 0.646 -33.156 -26.719 1 84.62 102 ALA B O 1
ATOM 3372 N N . ARG B 1 103 ? 2.422 -32.906 -25.375 1 87.25 103 ARG B N 1
ATOM 3373 C CA . ARG B 1 103 ? 3.225 -33.875 -26.109 1 87.25 103 ARG B CA 1
ATOM 3374 C C . ARG B 1 103 ? 3.158 -35.25 -25.453 1 87.25 103 ARG B C 1
ATOM 3376 O O . ARG B 1 103 ? 3.264 -35.375 -24.234 1 87.25 103 ARG B O 1
ATOM 3383 N N . THR B 1 104 ? 2.939 -36.25 -26.234 1 83.06 104 THR B N 1
ATOM 3384 C CA . THR B 1 104 ? 2.893 -37.625 -25.719 1 83.06 104 THR B CA 1
ATOM 3385 C C . THR B 1 104 ? 4.148 -38.375 -26.125 1 83.06 104 THR B C 1
ATOM 3387 O O . THR B 1 104 ? 4.871 -37.969 -27.031 1 83.06 104 THR B O 1
ATOM 3390 N N . GLY B 1 105 ? 4.465 -39.375 -25.391 1 81.12 105 GLY B N 1
ATOM 3391 C CA . GLY B 1 105 ? 5.523 -40.281 -25.781 1 81.12 105 GLY B CA 1
ATOM 3392 C C . GLY B 1 105 ? 6.898 -39.844 -25.297 1 81.12 105 GLY B C 1
ATOM 3393 O O . GLY B 1 105 ? 7.914 -40.281 -25.844 1 81.12 105 GLY B O 1
ATOM 3394 N N . THR B 1 106 ? 6.961 -38.969 -24.391 1 87.38 106 THR B N 1
ATOM 3395 C CA . THR B 1 106 ? 8.234 -38.562 -23.812 1 87.38 106 THR B CA 1
ATOM 3396 C C . THR B 1 106 ? 8.836 -39.656 -22.969 1 87.38 106 THR B C 1
ATOM 3398 O O . THR B 1 106 ? 8.117 -40.344 -22.234 1 87.38 106 THR B O 1
ATOM 3401 N N . ARG B 1 107 ? 10.117 -39.875 -23.141 1 91.06 107 ARG B N 1
ATOM 3402 C CA . ARG B 1 107 ? 10.797 -40.938 -22.391 1 91.06 107 ARG B CA 1
ATOM 3403 C C . ARG B 1 107 ? 12.031 -40.406 -21.672 1 91.06 107 ARG B C 1
ATOM 3405 O O . ARG B 1 107 ? 12.57 -39.375 -22.062 1 91.06 107 ARG B O 1
ATOM 3412 N N . ALA B 1 108 ? 12.383 -41.188 -20.672 1 94.25 108 ALA B N 1
ATOM 3413 C CA . ALA B 1 108 ? 13.641 -40.844 -20 1 94.25 108 ALA B CA 1
ATOM 3414 C C . ALA B 1 108 ? 14.797 -40.812 -21 1 94.25 108 ALA B C 1
ATOM 3416 O O . ALA B 1 108 ? 14.891 -41.656 -21.891 1 94.25 108 ALA B O 1
ATOM 3417 N N . GLY B 1 109 ? 15.625 -39.812 -20.797 1 95.88 109 GLY B N 1
ATOM 3418 C CA . GLY B 1 109 ? 16.766 -39.656 -21.672 1 95.88 109 GLY B CA 1
ATOM 3419 C C . GLY B 1 109 ? 16.531 -38.719 -22.844 1 95.88 109 GLY B C 1
ATOM 3420 O O . GLY B 1 109 ? 17.469 -38.375 -23.547 1 95.88 109 GLY B O 1
ATOM 3421 N N . THR B 1 110 ? 15.289 -38.375 -23.031 1 95.44 110 THR B N 1
ATOM 3422 C CA . THR B 1 110 ? 15 -37.438 -24.094 1 95.44 110 THR B CA 1
ATOM 3423 C C . THR B 1 110 ? 15.82 -36.156 -23.906 1 95.44 110 THR B C 1
ATOM 3425 O O . THR B 1 110 ? 15.875 -35.594 -22.797 1 95.44 110 THR B O 1
ATOM 3428 N N . GLU B 1 111 ? 16.453 -35.75 -24.938 1 97.19 111 GLU B N 1
ATOM 3429 C CA . GLU B 1 111 ? 17.281 -34.562 -24.906 1 97.19 111 GLU B CA 1
ATOM 3430 C C . GLU B 1 111 ? 16.656 -33.438 -25.719 1 97.19 111 GLU B C 1
ATOM 3432 O O . GLU B 1 111 ? 16.312 -33.625 -26.891 1 97.19 111 GLU B O 1
ATOM 3437 N N . VAL B 1 112 ? 16.5 -32.344 -25.109 1 97.5 112 VAL B N 1
ATOM 3438 C CA . VAL B 1 112 ? 15.977 -31.141 -25.766 1 97.5 112 VAL B CA 1
ATOM 3439 C C . VAL B 1 112 ? 17.078 -30.078 -25.859 1 97.5 112 VAL B C 1
ATOM 3441 O O . VAL B 1 112 ? 17.703 -29.75 -24.859 1 97.5 112 VAL B O 1
ATOM 3444 N N . VAL B 1 113 ? 17.281 -29.531 -27.016 1 97.69 113 VAL B N 1
ATOM 3445 C CA . VAL B 1 113 ? 18.219 -28.422 -27.172 1 97.69 113 VAL B CA 1
ATOM 3446 C C . VAL B 1 113 ? 17.516 -27.109 -26.906 1 97.69 113 VAL B C 1
ATOM 3448 O O . VAL B 1 113 ? 16.547 -26.75 -27.594 1 97.69 113 VAL B O 1
ATOM 3451 N N . LEU B 1 114 ? 18.016 -26.422 -25.906 1 96.75 114 LEU B N 1
ATOM 3452 C CA . LEU B 1 114 ? 17.438 -25.141 -25.516 1 96.75 114 LEU B CA 1
ATOM 3453 C C . LEU B 1 114 ? 18.391 -24 -25.859 1 96.75 114 LEU B C 1
ATOM 3455 O O . LEU B 1 114 ? 19.594 -24.094 -25.609 1 96.75 114 LEU B O 1
ATOM 3459 N N . PRO B 1 115 ? 17.844 -22.953 -26.422 1 95.19 115 PRO B N 1
ATOM 3460 C CA . PRO B 1 115 ? 18.688 -21.766 -26.531 1 95.19 115 PRO B CA 1
ATOM 3461 C C . PRO B 1 115 ? 19.125 -21.234 -25.172 1 95.19 115 PRO B C 1
ATOM 3463 O O . PRO B 1 115 ? 18.312 -21.109 -24.266 1 95.19 115 PRO B O 1
ATOM 3466 N N . GLY B 1 116 ? 20.438 -20.984 -25.031 1 91.38 116 GLY B N 1
ATOM 3467 C CA . GLY B 1 116 ? 20.953 -20.328 -23.844 1 91.38 116 GLY B CA 1
ATOM 3468 C C . GLY B 1 116 ? 21.234 -21.297 -22.703 1 91.38 116 GLY B C 1
ATOM 3469 O O . GLY B 1 116 ? 21.891 -20.922 -21.734 1 91.38 116 GLY B O 1
ATOM 3470 N N . ALA B 1 117 ? 20.656 -22.562 -22.781 1 91.06 117 ALA B N 1
ATOM 3471 C CA . ALA B 1 117 ? 20.875 -23.484 -21.656 1 91.06 117 ALA B CA 1
ATOM 3472 C C . ALA B 1 117 ? 21.438 -24.812 -22.156 1 91.06 117 ALA B C 1
ATOM 3474 O O . ALA B 1 117 ? 21.625 -25.734 -21.359 1 91.06 117 ALA B O 1
ATOM 3475 N N . GLY B 1 118 ? 21.609 -24.969 -23.391 1 94.25 118 GLY B N 1
ATOM 3476 C CA . GLY B 1 118 ? 22.172 -26.203 -23.938 1 94.25 118 GLY B CA 1
ATOM 3477 C C . GLY B 1 118 ? 21.203 -27.359 -23.922 1 94.25 118 GLY B C 1
ATOM 3478 O O . GLY B 1 118 ? 20 -27.188 -24.156 1 94.25 118 GLY B O 1
ATOM 3479 N N . ALA B 1 119 ? 21.75 -28.547 -23.641 1 97 119 ALA B N 1
ATOM 3480 C CA . ALA B 1 119 ? 20.938 -29.75 -23.656 1 97 119 ALA B CA 1
ATOM 3481 C C . ALA B 1 119 ? 20.172 -29.922 -22.344 1 97 119 ALA B C 1
ATOM 3483 O O . ALA B 1 119 ? 20.766 -29.875 -21.266 1 97 119 ALA B O 1
ATOM 3484 N N . LEU B 1 120 ? 18.906 -30.031 -22.391 1 97.94 120 LEU B N 1
ATOM 3485 C CA . LEU B 1 120 ? 18.016 -30.422 -21.297 1 97.94 120 LEU B CA 1
ATOM 3486 C C . LEU B 1 120 ? 17.656 -31.906 -21.391 1 97.94 120 LEU B C 1
ATOM 3488 O O . LEU B 1 120 ? 17.047 -32.312 -22.375 1 97.94 120 LEU B O 1
ATOM 3492 N N . VAL B 1 121 ? 17.984 -32.625 -20.391 1 98 121 VAL B N 1
ATOM 3493 C CA . VAL B 1 121 ? 17.75 -34.062 -20.438 1 98 121 VAL B CA 1
ATOM 3494 C C . VAL B 1 121 ? 16.641 -34.438 -19.453 1 98 121 VAL B C 1
ATOM 3496 O O . VAL B 1 121 ? 16.75 -34.125 -18.25 1 98 121 VAL B O 1
ATOM 3499 N N . LEU B 1 122 ? 15.578 -35 -19.969 1 96.44 122 LEU B N 1
ATOM 3500 C CA . LEU B 1 122 ? 14.516 -35.531 -19.109 1 96.44 122 LEU B CA 1
ATOM 3501 C C . LEU B 1 122 ? 14.945 -36.812 -18.406 1 96.44 122 LEU B C 1
ATOM 3503 O O . LEU B 1 122 ? 15.383 -37.75 -19.062 1 96.44 122 LEU B O 1
ATOM 3507 N N . GLU B 1 123 ? 14.805 -36.812 -17.109 1 95.88 123 GLU B N 1
ATOM 3508 C CA . GLU B 1 123 ? 15.383 -37.906 -16.344 1 95.88 123 GLU B CA 1
ATOM 3509 C C . GLU B 1 123 ? 14.305 -38.875 -15.891 1 95.88 123 GLU B C 1
ATOM 3511 O O . GLU B 1 123 ? 14.445 -40.094 -16.078 1 95.88 123 GLU B O 1
ATOM 3516 N N . GLU B 1 124 ? 13.305 -38.438 -15.227 1 93.31 124 GLU B N 1
ATOM 3517 C CA . GLU B 1 124 ? 12.227 -39.281 -14.719 1 93.31 124 GLU B CA 1
ATOM 3518 C C . GLU B 1 124 ? 10.93 -38.5 -14.57 1 93.31 124 GLU B C 1
ATOM 3520 O O . GLU B 1 124 ? 10.961 -37.281 -14.383 1 93.31 124 GLU B O 1
ATOM 3525 N N . PRO B 1 125 ? 9.852 -39.188 -14.641 1 90.31 125 PRO B N 1
ATOM 3526 C CA . PRO B 1 125 ? 8.578 -38.5 -14.422 1 90.31 125 PRO B CA 1
ATOM 3527 C C . PRO B 1 125 ? 8.453 -37.938 -13.008 1 90.31 125 PRO B C 1
ATOM 3529 O O . PRO B 1 125 ? 8.961 -38.531 -12.055 1 90.31 125 PRO B O 1
ATOM 3532 N N . LEU B 1 126 ? 7.906 -36.75 -12.875 1 87.12 126 LEU B N 1
ATOM 3533 C CA . LEU B 1 126 ? 7.688 -36.125 -11.57 1 87.12 126 LEU B CA 1
ATOM 3534 C C . LEU B 1 126 ? 6.816 -37.031 -10.695 1 87.12 126 LEU B C 1
ATOM 3536 O O . LEU B 1 126 ? 7.039 -37.125 -9.484 1 87.12 126 LEU B O 1
ATOM 3540 N N . SER B 1 127 ? 5.719 -37.5 -11.281 1 78.69 127 SER B N 1
ATOM 3541 C CA . SER B 1 127 ? 4.836 -38.438 -10.57 1 78.69 127 SER B CA 1
ATOM 3542 C C . SER B 1 127 ? 4.73 -39.781 -11.289 1 78.69 127 SER B C 1
ATOM 3544 O O . SER B 1 127 ? 4.816 -39.844 -12.516 1 78.69 127 SER B O 1
ATOM 3546 N N . ALA B 1 128 ? 4.711 -40.781 -10.484 1 67.06 128 ALA B N 1
ATOM 3547 C CA . ALA B 1 128 ? 4.598 -42.125 -11.062 1 67.06 128 ALA B CA 1
ATOM 3548 C C . ALA B 1 128 ? 3.363 -42.25 -11.953 1 67.06 128 ALA B C 1
ATOM 3550 O O . ALA B 1 128 ? 3.352 -43.031 -12.914 1 67.06 128 ALA B O 1
ATOM 3551 N N . ARG B 1 129 ? 2.396 -41.594 -11.562 1 60.88 129 ARG B N 1
ATOM 3552 C CA . ARG B 1 129 ? 1.122 -41.719 -12.266 1 60.88 129 ARG B CA 1
ATOM 3553 C C . ARG B 1 129 ? 1.049 -40.719 -13.43 1 60.88 129 ARG B C 1
ATOM 3555 O O . ARG B 1 129 ? 0.116 -40.781 -14.234 1 60.88 129 ARG B O 1
ATOM 3562 N N . GLY B 1 130 ? 2.057 -39.875 -13.516 1 61.62 130 GLY B N 1
ATOM 3563 C CA . GLY B 1 130 ? 1.833 -38.812 -14.492 1 61.62 130 GLY B CA 1
ATOM 3564 C C . GLY B 1 130 ? 2.924 -38.719 -15.547 1 61.62 130 GLY B C 1
ATOM 3565 O O . GLY B 1 130 ? 4.078 -39.062 -15.273 1 61.62 130 GLY B O 1
ATOM 3566 N N . GLU B 1 131 ? 2.484 -38.719 -16.828 1 69.69 131 GLU B N 1
ATOM 3567 C CA . GLU B 1 131 ? 3.412 -38.625 -17.953 1 69.69 131 GLU B CA 1
ATOM 3568 C C . GLU B 1 131 ? 3.562 -37.188 -18.422 1 69.69 131 GLU B C 1
ATOM 3570 O O . GLU B 1 131 ? 4.238 -36.906 -19.406 1 69.69 131 GLU B O 1
ATOM 3575 N N . ARG B 1 132 ? 3.184 -36.281 -17.562 1 84.38 132 ARG B N 1
ATOM 3576 C CA . ARG B 1 132 ? 3.143 -34.938 -18.094 1 84.38 132 ARG B CA 1
ATOM 3577 C C . ARG B 1 132 ? 4.391 -34.156 -17.688 1 84.38 132 ARG B C 1
ATOM 3579 O O . ARG B 1 132 ? 5.113 -33.625 -18.547 1 84.38 132 ARG B O 1
ATOM 3586 N N . LEU B 1 133 ? 4.684 -34.156 -16.406 1 90.75 133 LEU B N 1
ATOM 3587 C CA . LEU B 1 133 ? 5.832 -33.406 -15.914 1 90.75 133 LEU B CA 1
ATOM 3588 C C . LEU B 1 133 ? 7.027 -34.312 -15.68 1 90.75 133 LEU B C 1
ATOM 3590 O O . LEU B 1 133 ? 6.871 -35.438 -15.188 1 90.75 133 LEU B O 1
ATOM 3594 N N . TRP B 1 134 ? 8.188 -33.844 -16.016 1 92.69 134 TRP B N 1
ATOM 3595 C CA . TRP B 1 134 ? 9.43 -34.594 -15.891 1 92.69 134 TRP B CA 1
ATOM 3596 C C . TRP B 1 134 ? 10.484 -33.781 -15.148 1 92.69 134 TRP B C 1
ATOM 3598 O O . TRP B 1 134 ? 10.625 -32.562 -15.375 1 92.69 134 TRP B O 1
ATOM 3608 N N . TRP B 1 135 ? 11.195 -34.5 -14.289 1 95.12 135 TRP B N 1
ATOM 3609 C CA . TRP B 1 135 ? 12.438 -33.906 -13.797 1 95.12 135 TRP B CA 1
ATOM 3610 C C . TRP B 1 135 ? 13.5 -33.875 -14.891 1 95.12 135 TRP B C 1
ATOM 3612 O O . TRP B 1 135 ? 13.703 -34.875 -15.578 1 95.12 135 TRP B O 1
ATOM 3622 N N . ALA B 1 136 ? 14.07 -32.781 -15.031 1 96.88 136 ALA B N 1
ATOM 3623 C CA . ALA B 1 136 ? 15.078 -32.625 -16.078 1 96.88 136 ALA B CA 1
ATOM 3624 C C . ALA B 1 136 ? 16.266 -31.812 -15.586 1 96.88 136 ALA B C 1
ATOM 3626 O O . ALA B 1 136 ? 16.141 -31.031 -14.641 1 96.88 136 ALA B O 1
ATOM 3627 N N . ARG B 1 137 ? 17.375 -31.984 -16.188 1 97.06 137 ARG B N 1
ATOM 3628 C CA . ARG B 1 137 ? 18.578 -31.234 -15.906 1 97.06 137 ARG B CA 1
ATOM 3629 C C . ARG B 1 137 ? 19.125 -30.578 -17.172 1 97.06 137 ARG B C 1
ATOM 3631 O O . ARG B 1 137 ? 19.141 -31.203 -18.234 1 97.06 137 ARG B O 1
ATOM 3638 N N . ALA B 1 138 ? 19.484 -29.391 -16.984 1 96.12 138 ALA B N 1
ATOM 3639 C CA . ALA B 1 138 ? 20.047 -28.656 -18.125 1 96.12 138 ALA B CA 1
ATOM 3640 C C . ALA B 1 138 ? 21.562 -28.516 -17.969 1 96.12 138 ALA B C 1
ATOM 3642 O O . ALA B 1 138 ? 22.078 -28.438 -16.859 1 96.12 138 ALA B O 1
ATOM 3643 N N . ALA B 1 139 ? 22.234 -28.453 -19.141 1 96.06 139 ALA B N 1
ATOM 3644 C CA . ALA B 1 139 ? 23.672 -28.234 -19.141 1 96.06 139 ALA B CA 1
ATOM 3645 C C . ALA B 1 139 ? 24.016 -26.797 -18.703 1 96.06 139 ALA B C 1
ATOM 3647 O O . ALA B 1 139 ? 25.031 -26.578 -18.062 1 96.06 139 ALA B O 1
ATOM 3648 N N . GLY B 1 140 ? 23.188 -25.859 -19.047 1 95.25 140 GLY B N 1
ATOM 3649 C CA . GLY B 1 140 ? 23.422 -24.453 -18.734 1 95.25 140 GLY B CA 1
ATOM 3650 C C . GLY B 1 140 ? 22.469 -23.922 -17.672 1 95.25 140 GLY B C 1
ATOM 3651 O O . GLY B 1 140 ? 21.828 -24.688 -16.953 1 95.25 140 GLY B O 1
ATOM 3652 N N . ASP B 1 141 ? 22.484 -22.609 -17.547 1 94.19 141 ASP B N 1
ATOM 3653 C CA . ASP B 1 141 ? 21.672 -21.906 -16.547 1 94.19 141 ASP B CA 1
ATOM 3654 C C . ASP B 1 141 ? 20.266 -21.656 -17.078 1 94.19 141 ASP B C 1
ATOM 3656 O O . ASP B 1 141 ? 20.047 -20.734 -17.859 1 94.19 141 ASP B O 1
ATOM 3660 N N . VAL B 1 142 ? 19.375 -22.406 -16.578 1 95.69 142 VAL B N 1
ATOM 3661 C CA . VAL B 1 142 ? 17.984 -22.328 -17.031 1 95.69 142 VAL B CA 1
ATOM 3662 C C . VAL B 1 142 ? 17.438 -20.922 -16.75 1 95.69 142 VAL B C 1
ATOM 3664 O O . VAL B 1 142 ? 16.734 -20.359 -17.594 1 95.69 142 VAL B O 1
ATOM 3667 N N . ARG B 1 143 ? 17.719 -20.391 -15.625 1 93.94 143 ARG B N 1
ATOM 3668 C CA . ARG B 1 143 ? 17.188 -19.094 -15.25 1 93.94 143 ARG B CA 1
ATOM 3669 C C . ARG B 1 143 ? 17.641 -18.016 -16.234 1 93.94 143 ARG B C 1
ATOM 3671 O O . ARG B 1 143 ? 16.844 -17.156 -16.609 1 93.94 143 ARG B O 1
ATOM 3678 N N . GLN B 1 144 ? 18.812 -18.062 -16.547 1 94.19 144 GLN B N 1
ATOM 3679 C CA . GLN B 1 144 ? 19.312 -17.125 -17.547 1 94.19 144 GLN B CA 1
ATOM 3680 C C . GLN B 1 144 ? 18.641 -17.344 -18.906 1 94.19 144 GLN B C 1
ATOM 3682 O O . GLN B 1 144 ? 18.281 -16.375 -19.578 1 94.19 144 GLN B O 1
ATOM 3687 N N . ALA B 1 145 ? 18.484 -18.594 -19.266 1 96.44 145 ALA B N 1
ATOM 3688 C CA . ALA B 1 145 ? 17.797 -18.906 -20.516 1 96.44 145 ALA B CA 1
ATOM 3689 C C . ALA B 1 145 ? 16.375 -18.359 -20.516 1 96.44 145 ALA B C 1
ATOM 3691 O O . ALA B 1 145 ? 15.906 -17.828 -21.531 1 96.44 145 ALA B O 1
ATOM 3692 N N . LEU B 1 146 ? 15.711 -18.516 -19.391 1 96.81 146 LEU B N 1
ATOM 3693 C CA . LEU B 1 146 ? 14.359 -17.984 -19.266 1 96.81 146 LEU B CA 1
ATOM 3694 C C . LEU B 1 146 ? 14.344 -16.484 -19.453 1 96.81 146 LEU B C 1
ATOM 3696 O O . LEU B 1 146 ? 13.492 -15.945 -20.172 1 96.81 146 LEU B O 1
ATOM 3700 N N . ARG B 1 147 ? 15.266 -15.805 -18.844 1 94.5 147 ARG B N 1
ATOM 3701 C CA . ARG B 1 147 ? 15.336 -14.352 -18.891 1 94.5 147 ARG B CA 1
ATOM 3702 C C . ARG B 1 147 ? 15.539 -13.859 -20.312 1 94.5 147 ARG B C 1
ATOM 3704 O O . ARG B 1 147 ? 14.953 -12.852 -20.719 1 94.5 147 ARG B O 1
ATOM 3711 N N . VAL B 1 148 ? 16.297 -14.562 -21.094 1 96.5 148 VAL B N 1
ATOM 3712 C CA . VAL B 1 148 ? 16.719 -14.086 -22.406 1 96.5 148 VAL B CA 1
ATOM 3713 C C . VAL B 1 148 ? 15.766 -14.609 -23.469 1 96.5 148 VAL B C 1
ATOM 3715 O O . VAL B 1 148 ? 15.414 -13.883 -24.406 1 96.5 148 VAL B O 1
ATOM 3718 N N . HIS B 1 149 ? 15.305 -15.82 -23.344 1 97.06 149 HIS B N 1
ATOM 3719 C CA . HIS B 1 149 ? 14.625 -16.484 -24.453 1 97.06 149 HIS B CA 1
ATOM 3720 C C . HIS B 1 149 ? 13.203 -16.875 -24.062 1 97.06 149 HIS B C 1
ATOM 3722 O O . HIS B 1 149 ? 12.438 -17.359 -24.906 1 97.06 149 HIS B O 1
ATOM 3728 N N . GLY B 1 150 ? 12.867 -16.688 -22.828 1 97.19 150 GLY B N 1
ATOM 3729 C CA . GLY B 1 150 ? 11.586 -17.172 -22.359 1 97.19 150 GLY B CA 1
ATOM 3730 C C . GLY B 1 150 ? 10.445 -16.219 -22.625 1 97.19 150 GLY B C 1
ATOM 3731 O O . GLY B 1 150 ? 10.672 -15.078 -23.031 1 97.19 150 GLY B O 1
ATOM 3732 N N . ARG B 1 151 ? 9.258 -16.672 -22.438 1 96.25 151 ARG B N 1
ATOM 3733 C CA . ARG B 1 151 ? 8.008 -15.922 -22.422 1 96.25 151 ARG B CA 1
ATOM 3734 C C . ARG B 1 151 ? 7.004 -16.547 -21.453 1 96.25 151 ARG B C 1
ATOM 3736 O O . ARG B 1 151 ? 7.184 -17.672 -21.016 1 96.25 151 ARG B O 1
ATOM 3743 N N . PRO B 1 152 ? 6.023 -15.781 -21.062 1 95.81 152 PRO B N 1
ATOM 3744 C CA . PRO B 1 152 ? 5.02 -16.391 -20.203 1 95.81 152 PRO B CA 1
ATOM 3745 C C . PRO B 1 152 ? 4.289 -17.562 -20.859 1 95.81 152 PRO B C 1
ATOM 3747 O O . PRO B 1 152 ? 4.105 -17.562 -22.078 1 95.81 152 PRO B O 1
ATOM 3750 N N . ILE B 1 153 ? 3.891 -18.484 -20.047 1 93.69 153 ILE B N 1
ATOM 3751 C CA . ILE B 1 153 ? 3.055 -19.578 -20.531 1 93.69 153 ILE B CA 1
ATOM 3752 C C . ILE B 1 153 ? 1.675 -19.047 -20.906 1 93.69 153 ILE B C 1
ATOM 3754 O O . ILE B 1 153 ? 1.057 -18.297 -20.141 1 93.69 153 ILE B O 1
ATOM 3758 N N . ARG B 1 154 ? 1.281 -19.391 -22.078 1 89.94 154 ARG B N 1
ATOM 3759 C CA . ARG B 1 154 ? 0.009 -18.906 -22.609 1 89.94 154 ARG B CA 1
ATOM 3760 C C . ARG B 1 154 ? -0.961 -20.062 -22.828 1 89.94 154 ARG B C 1
ATOM 3762 O O . ARG B 1 154 ? -0.56 -21.141 -23.266 1 89.94 154 ARG B O 1
ATOM 3769 N N . TYR B 1 155 ? -2.23 -19.719 -22.531 1 83.94 155 TYR B N 1
ATOM 3770 C CA . TYR B 1 155 ? -3.264 -20.719 -22.75 1 83.94 155 TYR B CA 1
ATOM 3771 C C . TYR B 1 155 ? -4.035 -20.438 -24.031 1 83.94 155 TYR B C 1
ATOM 3773 O O . TYR B 1 155 ? -4.066 -19.312 -24.516 1 83.94 155 TYR B O 1
ATOM 3781 N N . SER B 1 156 ? -4.734 -21.438 -24.469 1 82.81 156 SER B N 1
ATOM 3782 C CA . SER B 1 156 ? -5.32 -21.438 -25.812 1 82.81 156 SER B CA 1
ATOM 3783 C C . SER B 1 156 ? -6.453 -20.422 -25.906 1 82.81 156 SER B C 1
ATOM 3785 O O . SER B 1 156 ? -6.734 -19.906 -27 1 82.81 156 SER B O 1
ATOM 3787 N N . TYR B 1 157 ? -7.059 -20.094 -24.875 1 82.31 157 TYR B N 1
ATOM 3788 C CA . TYR B 1 157 ? -8.203 -19.188 -24.938 1 82.31 157 TYR B CA 1
ATOM 3789 C C . TYR B 1 157 ? -7.75 -17.75 -25.109 1 82.31 157 TYR B C 1
ATOM 3791 O O . TYR B 1 157 ? -8.555 -16.875 -25.422 1 82.31 157 TYR B O 1
ATOM 3799 N N . THR B 1 158 ? -6.469 -17.438 -24.984 1 88.31 158 THR B N 1
ATOM 3800 C CA . THR B 1 158 ? -5.969 -16.078 -25.141 1 88.31 158 THR B CA 1
ATOM 3801 C C . THR B 1 158 ? -5.691 -15.758 -26.609 1 88.31 158 THR B C 1
ATOM 3803 O O . THR B 1 158 ? -5.438 -16.672 -27.406 1 88.31 158 THR B O 1
ATOM 3806 N N . GLU B 1 159 ? -5.648 -14.523 -26.906 1 88.44 159 GLU B N 1
ATOM 3807 C CA . GLU B 1 159 ? -5.578 -14.086 -28.297 1 88.44 159 GLU B CA 1
ATOM 3808 C C . GLU B 1 159 ? -4.129 -14.008 -28.781 1 88.44 159 GLU B C 1
ATOM 3810 O O . GLU B 1 159 ? -3.84 -14.289 -29.938 1 88.44 159 GLU B O 1
ATOM 3815 N N . ARG B 1 160 ? -3.299 -13.562 -27.922 1 90.38 160 ARG B N 1
ATOM 3816 C CA . ARG B 1 160 ? -1.92 -13.32 -28.328 1 90.38 160 ARG B CA 1
ATOM 3817 C C . ARG B 1 160 ? -0.978 -13.359 -27.125 1 90.38 160 ARG B C 1
ATOM 3819 O O . ARG B 1 160 ? -1.425 -13.328 -25.984 1 90.38 160 ARG B O 1
ATOM 3826 N N . ASP B 1 161 ? 0.269 -13.453 -27.484 1 91.19 161 ASP B N 1
ATOM 3827 C CA . ASP B 1 161 ? 1.287 -13.375 -26.438 1 91.19 161 ASP B CA 1
ATOM 3828 C C . ASP B 1 161 ? 1.28 -12.008 -25.766 1 91.19 161 ASP B C 1
ATOM 3830 O O . ASP B 1 161 ? 1.049 -10.992 -26.422 1 91.19 161 ASP B O 1
ATOM 3834 N N . GLN B 1 162 ? 1.415 -12.047 -24.516 1 94.19 162 GLN B N 1
ATOM 3835 C CA . GLN B 1 162 ? 1.568 -10.82 -23.734 1 94.19 162 GLN B CA 1
ATOM 3836 C C . GLN B 1 162 ? 2.969 -10.719 -23.141 1 94.19 162 GLN B C 1
ATOM 3838 O O . GLN B 1 162 ? 3.59 -11.734 -22.828 1 94.19 162 GLN B O 1
ATOM 3843 N N . PRO B 1 163 ? 3.492 -9.5 -23.047 1 95.62 163 PRO B N 1
ATOM 3844 C CA . PRO B 1 163 ? 4.789 -9.352 -22.375 1 95.62 163 PRO B CA 1
ATOM 3845 C C . PRO B 1 163 ? 4.734 -9.695 -20.891 1 95.62 163 PRO B C 1
ATOM 3847 O O . PRO B 1 163 ? 3.662 -9.648 -20.281 1 95.62 163 PRO B O 1
ATOM 3850 N N . LEU B 1 164 ? 5.859 -10.062 -20.312 1 97 164 LEU B N 1
ATOM 3851 C CA . LEU B 1 164 ? 5.973 -10.586 -18.953 1 97 164 LEU B CA 1
ATOM 3852 C C . LEU B 1 164 ? 5.355 -9.625 -17.953 1 97 164 LEU B C 1
ATOM 3854 O O . LEU B 1 164 ? 4.691 -10.055 -17 1 97 164 LEU B O 1
ATOM 3858 N N . PRO B 1 165 ? 5.52 -8.266 -18.094 1 96.81 165 PRO B N 1
ATOM 3859 C CA . PRO B 1 165 ? 4.957 -7.348 -17.094 1 96.81 165 PRO B CA 1
ATOM 3860 C C . PRO B 1 165 ? 3.441 -7.477 -16.969 1 96.81 165 PRO B C 1
ATOM 3862 O O . PRO B 1 165 ? 2.881 -7.168 -15.914 1 96.81 165 PRO B O 1
ATOM 3865 N N . VAL B 1 166 ? 2.783 -7.941 -17.969 1 97.06 166 VAL B N 1
ATOM 3866 C CA . VAL B 1 166 ? 1.338 -8.133 -17.938 1 97.06 166 VAL B CA 1
ATOM 3867 C C . VAL B 1 166 ? 0.978 -9.227 -16.938 1 97.06 166 VAL B C 1
ATOM 3869 O O . VAL B 1 166 ? -0.102 -9.195 -16.344 1 97.06 166 VAL B O 1
ATOM 3872 N N . TYR B 1 167 ? 1.906 -10.125 -16.672 1 97.25 167 TYR B N 1
ATOM 3873 C CA . TYR B 1 167 ? 1.648 -11.281 -15.812 1 97.25 167 TYR B CA 1
ATOM 3874 C C . TYR B 1 167 ? 2.158 -11.047 -14.398 1 97.25 167 TYR B C 1
ATOM 3876 O O . TYR B 1 167 ? 2.051 -11.922 -13.539 1 97.25 167 TYR B O 1
ATOM 3884 N N . GLN B 1 168 ? 2.723 -9.914 -14.156 1 98.06 168 GLN B N 1
ATOM 3885 C CA . GLN B 1 168 ? 3.217 -9.602 -12.82 1 98.06 168 GLN B CA 1
ATOM 3886 C C . GLN B 1 168 ? 2.152 -8.891 -11.992 1 98.06 168 GLN B C 1
ATOM 3888 O O . GLN B 1 168 ? 1.518 -7.945 -12.469 1 98.06 168 GLN B O 1
ATOM 3893 N N . THR B 1 169 ? 1.893 -9.375 -10.766 1 98.31 169 THR B N 1
ATOM 3894 C CA . THR B 1 169 ? 1.037 -8.617 -9.859 1 98.31 169 THR B CA 1
ATOM 3895 C C . THR B 1 169 ? 1.802 -7.445 -9.242 1 98.31 169 THR B C 1
ATOM 3897 O O . THR B 1 169 ? 3.033 -7.41 -9.289 1 98.31 169 THR B O 1
ATOM 3900 N N . VAL B 1 170 ? 1.102 -6.512 -8.617 1 98.56 170 VAL B N 1
ATOM 3901 C CA . VAL B 1 170 ? 1.743 -5.344 -8.031 1 98.56 170 VAL B CA 1
ATOM 3902 C C . VAL B 1 170 ? 2.512 -5.7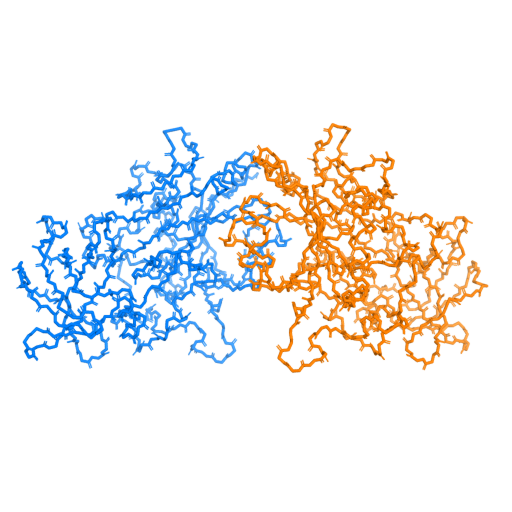54 -6.773 1 98.56 170 VAL B C 1
ATOM 3904 O O . VAL B 1 170 ? 3.357 -5.004 -6.281 1 98.56 170 VAL B O 1
ATOM 3907 N N . PHE B 1 171 ? 2.283 -6.961 -6.262 1 98.75 171 PHE B N 1
ATOM 3908 C CA . PHE B 1 171 ? 2.893 -7.418 -5.02 1 98.75 171 PHE B CA 1
ATOM 3909 C C . PHE B 1 171 ? 4.176 -8.195 -5.297 1 98.75 171 PHE B C 1
ATOM 3911 O O . PHE B 1 171 ? 4.953 -8.461 -4.383 1 98.75 171 PHE B O 1
ATOM 3918 N N . ALA B 1 172 ? 4.418 -8.539 -6.531 1 98.5 172 ALA B N 1
ATOM 3919 C CA . ALA B 1 172 ? 5.539 -9.414 -6.883 1 98.5 172 ALA B CA 1
ATOM 3920 C C . ALA B 1 172 ? 6.871 -8.781 -6.488 1 98.5 172 ALA B C 1
ATOM 3922 O O . ALA B 1 172 ? 7.078 -7.582 -6.691 1 98.5 172 ALA B O 1
ATOM 3923 N N . LEU B 1 173 ? 7.684 -9.531 -5.887 1 97.5 173 LEU B N 1
ATOM 3924 C CA . LEU B 1 173 ? 9.055 -9.156 -5.551 1 97.5 173 LEU B CA 1
ATOM 3925 C C . LEU B 1 173 ? 10.055 -10.117 -6.188 1 97.5 173 LEU B C 1
ATOM 3927 O O . LEU B 1 173 ? 9.805 -11.32 -6.258 1 97.5 173 LEU B O 1
ATOM 3931 N N . PRO B 1 174 ? 11.141 -9.531 -6.605 1 93.31 174 PRO B N 1
ATOM 3932 C CA . PRO B 1 174 ? 12.172 -10.453 -7.082 1 93.31 174 PRO B CA 1
ATOM 3933 C C . PRO B 1 174 ? 12.695 -11.375 -5.984 1 93.31 174 PRO B C 1
ATOM 3935 O O . PRO B 1 174 ? 12.883 -10.938 -4.844 1 93.31 174 PRO B O 1
ATOM 3938 N N . SER B 1 175 ? 12.836 -12.586 -6.371 1 91.31 175 SER B N 1
ATOM 3939 C CA . SER B 1 175 ? 13.43 -13.531 -5.434 1 91.31 175 SER B CA 1
ATOM 3940 C C . SER B 1 175 ? 14.953 -13.477 -5.488 1 91.31 175 SER B C 1
ATOM 3942 O O . SER B 1 175 ? 15.539 -13.336 -6.566 1 91.31 175 SER B O 1
ATOM 3944 N N . ALA B 1 176 ? 15.555 -13.648 -4.32 1 83.75 176 ALA B N 1
ATOM 3945 C CA . ALA B 1 176 ? 17.016 -13.594 -4.25 1 83.75 176 ALA B CA 1
ATOM 3946 C C . ALA B 1 176 ? 17.641 -14.68 -5.109 1 83.75 176 ALA B C 1
ATOM 3948 O O . ALA B 1 176 ? 18.688 -14.461 -5.723 1 83.75 176 ALA B O 1
ATOM 3949 N N . ASP B 1 177 ? 17 -15.805 -5.254 1 85.12 177 ASP B N 1
ATOM 3950 C CA . ASP B 1 177 ? 17.562 -16.938 -5.996 1 85.12 177 ASP B CA 1
ATOM 3951 C C . ASP B 1 177 ? 16.922 -17.047 -7.375 1 85.12 177 ASP B C 1
ATOM 3953 O O . ASP B 1 177 ? 17.094 -18.062 -8.062 1 85.12 177 ASP B O 1
ATOM 3957 N N . GLY B 1 178 ? 16.141 -16.141 -7.656 1 88.12 178 GLY B N 1
ATOM 3958 C CA . GLY B 1 178 ? 15.531 -16.125 -8.977 1 88.12 178 GLY B CA 1
ATOM 3959 C C . GLY B 1 178 ? 14.328 -17.047 -9.102 1 88.12 178 GLY B C 1
ATOM 3960 O O . GLY B 1 178 ? 13.805 -17.234 -10.195 1 88.12 178 GLY B O 1
ATOM 3961 N N . ALA B 1 179 ? 13.867 -17.578 -8 1 93.19 179 ALA B N 1
ATOM 3962 C CA . ALA B 1 179 ? 12.68 -18.438 -8.016 1 93.19 179 ALA B CA 1
ATOM 3963 C C . ALA B 1 179 ? 11.43 -17.641 -8.344 1 93.19 179 ALA B C 1
ATOM 3965 O O . ALA B 1 179 ? 11.414 -16.406 -8.195 1 93.19 179 ALA B O 1
ATOM 3966 N N . GLY B 1 180 ? 10.453 -18.328 -8.828 1 96.69 180 GLY B N 1
ATOM 3967 C CA . GLY B 1 180 ? 9.18 -17.719 -9.172 1 96.69 180 GLY B CA 1
ATOM 3968 C C . GLY B 1 180 ? 8.133 -18.734 -9.609 1 96.69 180 GLY B C 1
ATOM 3969 O O . GLY B 1 180 ? 8.336 -19.938 -9.477 1 96.69 180 GLY B O 1
ATOM 3970 N N . SER B 1 181 ? 7.062 -18.188 -10.031 1 97.19 181 SER B N 1
ATOM 3971 C CA . SER B 1 181 ? 5.934 -19.016 -10.461 1 97.19 181 SER B CA 1
ATOM 3972 C C . SER B 1 181 ? 5.945 -19.234 -11.969 1 97.19 181 SER B C 1
ATOM 3974 O O . SER B 1 181 ? 6.23 -18.312 -12.734 1 97.19 181 SER B O 1
ATOM 3976 N N . ALA B 1 182 ? 5.629 -20.469 -12.352 1 96.38 182 ALA B N 1
ATOM 3977 C CA . ALA B 1 182 ? 5.414 -20.734 -13.766 1 96.38 182 ALA B CA 1
ATOM 3978 C C . ALA B 1 182 ? 4.129 -20.078 -14.266 1 96.38 182 ALA B C 1
ATOM 3980 O O . ALA B 1 182 ? 4.074 -19.594 -15.391 1 96.38 182 ALA B O 1
ATOM 3981 N N . GLU B 1 183 ? 3.162 -20.078 -13.398 1 93.31 183 GLU B N 1
ATOM 3982 C CA . GLU B 1 183 ? 1.879 -19.453 -13.695 1 93.31 183 GLU B CA 1
ATOM 3983 C C . GLU B 1 183 ? 1.593 -18.297 -12.734 1 93.31 183 GLU B C 1
ATOM 3985 O O . GLU B 1 183 ? 1.899 -18.391 -11.539 1 93.31 183 GLU B O 1
ATOM 3990 N N . MET B 1 184 ? 0.959 -17.312 -13.242 1 95.38 184 MET B N 1
ATOM 3991 C CA . MET B 1 184 ? 0.69 -16.078 -12.492 1 95.38 184 MET B CA 1
ATOM 3992 C C . MET B 1 184 ? -0.298 -16.344 -11.359 1 95.38 184 MET B C 1
ATOM 3994 O O . MET B 1 184 ? -1.317 -17.016 -11.562 1 95.38 184 MET B O 1
ATOM 3998 N N . PRO B 1 185 ? 0.031 -15.875 -10.109 1 94.62 185 PRO B N 1
ATOM 3999 C CA . PRO B 1 185 ? -1.044 -15.781 -9.117 1 94.62 185 PRO B CA 1
ATOM 4000 C C . PRO B 1 185 ? -2.078 -14.711 -9.461 1 94.62 185 PRO B C 1
ATOM 4002 O O . PRO B 1 185 ? -2.068 -13.625 -8.883 1 94.62 185 PRO B O 1
ATOM 4005 N N . SER B 1 186 ? -3.012 -15.039 -10.211 1 95.44 186 SER B N 1
ATOM 4006 C CA . SER B 1 186 ? -3.754 -14.094 -11.039 1 95.44 186 SER B CA 1
ATOM 4007 C C . SER B 1 186 ? -4.816 -13.359 -10.227 1 95.44 186 SER B C 1
ATOM 4009 O O . SER B 1 186 ? -5.344 -12.336 -10.656 1 95.44 186 SER B O 1
ATOM 4011 N N . ALA B 1 187 ? -5.184 -13.922 -9.023 1 97.38 187 ALA B N 1
ATOM 4012 C CA . ALA B 1 187 ? -6.227 -13.289 -8.219 1 97.38 187 ALA B CA 1
ATOM 4013 C C . ALA B 1 187 ? -5.848 -11.852 -7.859 1 97.38 187 ALA B C 1
ATOM 4015 O O . ALA B 1 187 ? -6.723 -11.008 -7.664 1 97.38 187 ALA B O 1
ATOM 4016 N N . ALA B 1 188 ? -4.559 -11.57 -7.809 1 98.44 188 ALA B N 1
ATOM 4017 C CA . ALA B 1 188 ? -4.082 -10.258 -7.379 1 98.44 188 ALA B CA 1
ATOM 4018 C C . ALA B 1 188 ? -3.857 -9.344 -8.578 1 98.44 188 ALA B C 1
ATOM 4020 O O . ALA B 1 188 ? -3.484 -8.18 -8.414 1 98.44 188 ALA B O 1
ATOM 4021 N N . ARG B 1 189 ? -4.062 -9.805 -9.789 1 98.25 189 ARG B N 1
ATOM 4022 C CA . ARG B 1 189 ? -3.705 -9.047 -10.984 1 98.25 189 ARG B CA 1
ATOM 4023 C C . ARG B 1 189 ? -4.457 -7.727 -11.039 1 98.25 189 ARG B C 1
ATOM 4025 O O . ARG B 1 189 ? -3.889 -6.699 -11.43 1 98.25 189 ARG B O 1
ATOM 4032 N N . PRO B 1 190 ? -5.758 -7.656 -10.594 1 98.69 190 PRO B N 1
ATOM 4033 C CA . PRO B 1 190 ? -6.484 -6.395 -10.742 1 98.69 190 PRO B CA 1
ATOM 4034 C C . PRO B 1 190 ? -5.992 -5.312 -9.789 1 98.69 190 PRO B C 1
ATOM 4036 O O . PRO B 1 190 ? -6.336 -4.137 -9.945 1 98.69 190 PRO B O 1
ATOM 4039 N N . PHE B 1 191 ? -5.273 -5.637 -8.766 1 98.88 191 PHE B N 1
ATOM 4040 C CA . PHE B 1 191 ? -4.789 -4.637 -7.82 1 98.88 191 PHE B CA 1
ATOM 4041 C C . PHE B 1 191 ? -3.871 -3.637 -8.516 1 98.88 191 PHE B C 1
ATOM 4043 O O . PHE B 1 191 ? -3.045 -4.02 -9.344 1 98.88 191 PHE B O 1
ATOM 4050 N N . THR B 1 192 ? -4.031 -2.439 -8.305 1 98.62 192 THR B N 1
ATOM 4051 C CA . THR B 1 192 ? -3.113 -1.368 -8.672 1 98.62 192 THR B CA 1
ATOM 4052 C C . THR B 1 192 ? -2.42 -0.802 -7.434 1 98.62 192 THR B C 1
ATOM 4054 O O . THR B 1 192 ? -2.906 -0.968 -6.312 1 98.62 192 THR B O 1
ATOM 4057 N N . ALA B 1 193 ? -1.295 -0.159 -7.66 1 98.56 193 ALA B N 1
ATOM 4058 C CA . ALA B 1 193 ? -0.607 0.476 -6.539 1 98.56 193 ALA B CA 1
ATOM 4059 C C . ALA B 1 193 ? -1.519 1.476 -5.832 1 98.56 193 ALA B C 1
ATOM 4061 O O . ALA B 1 193 ? -1.521 1.561 -4.602 1 98.56 193 ALA B O 1
ATOM 4062 N N . ARG B 1 194 ? -2.273 2.227 -6.57 1 98.06 194 ARG B N 1
ATOM 4063 C CA . ARG B 1 194 ? -3.191 3.215 -6.016 1 98.06 194 ARG B CA 1
ATOM 4064 C C . ARG B 1 194 ? -4.23 2.553 -5.117 1 98.06 194 ARG B C 1
ATOM 4066 O O . ARG B 1 194 ? -4.527 3.053 -4.031 1 98.06 194 ARG B O 1
ATOM 4073 N N . LEU B 1 195 ? -4.762 1.444 -5.578 1 98.69 195 LEU B N 1
ATOM 4074 C CA . LEU B 1 195 ? -5.766 0.724 -4.801 1 98.69 195 LEU B CA 1
ATOM 4075 C C . LEU B 1 195 ? -5.168 0.197 -3.5 1 98.69 195 LEU B C 1
ATOM 4077 O O . LEU B 1 195 ? -5.801 0.286 -2.443 1 98.69 195 LEU B O 1
ATOM 4081 N N . VAL B 1 196 ? -3.967 -0.342 -3.596 1 98.88 196 VAL B N 1
ATOM 4082 C CA . VAL B 1 196 ? -3.281 -0.854 -2.412 1 98.88 196 VAL B CA 1
ATOM 4083 C C . VAL B 1 196 ? -3.092 0.271 -1.396 1 98.88 196 VAL B C 1
ATOM 4085 O O . VAL B 1 196 ? -3.346 0.087 -0.204 1 98.88 196 VAL B O 1
ATOM 4088 N N . THR B 1 197 ? -2.693 1.402 -1.871 1 98.75 197 THR B N 1
ATOM 4089 C CA . THR B 1 197 ? -2.455 2.549 -1.001 1 98.75 197 THR B CA 1
ATOM 4090 C C . THR B 1 197 ? -3.752 2.994 -0.327 1 98.75 197 THR B C 1
ATOM 4092 O O . THR B 1 197 ? -3.756 3.33 0.859 1 98.75 197 THR B O 1
ATOM 4095 N N . GLU B 1 198 ? -4.816 3.021 -1.07 1 98.69 198 GLU B N 1
ATOM 4096 C CA . GLU B 1 198 ? -6.098 3.377 -0.473 1 98.69 198 GLU B CA 1
ATOM 4097 C C . GLU B 1 198 ? -6.5 2.379 0.61 1 98.69 198 GLU B C 1
ATOM 4099 O O . GLU B 1 198 ? -6.996 2.77 1.669 1 98.69 198 GLU B O 1
ATOM 4104 N N . LEU B 1 199 ? -6.301 1.092 0.338 1 98.88 199 LEU B N 1
ATOM 4105 C CA . LEU B 1 199 ? -6.613 0.061 1.321 1 98.88 199 LEU B CA 1
ATOM 4106 C C . LEU B 1 199 ? -5.816 0.274 2.604 1 98.88 199 LEU B C 1
ATOM 4108 O O . LEU B 1 199 ? -6.375 0.222 3.701 1 98.88 199 LEU B O 1
ATOM 4112 N N . VAL B 1 200 ? -4.574 0.572 2.441 1 98.69 200 VAL B N 1
ATOM 4113 C CA . VAL B 1 200 ? -3.682 0.837 3.564 1 98.69 200 VAL B CA 1
ATOM 4114 C C . VAL B 1 200 ? -4.176 2.055 4.34 1 98.69 200 VAL B C 1
ATOM 4116 O O . VAL B 1 200 ? -4.23 2.033 5.574 1 98.69 200 VAL B O 1
ATOM 4119 N N . SER B 1 201 ? -4.527 3.068 3.678 1 98.69 201 SER B N 1
ATOM 4120 C CA . SER B 1 201 ? -4.996 4.309 4.289 1 98.69 201 SER B CA 1
ATOM 4121 C C . SER B 1 201 ? -6.293 4.086 5.062 1 98.69 201 SER B C 1
ATOM 4123 O O . SER B 1 201 ? -6.578 4.805 6.023 1 98.69 201 SER B O 1
ATOM 4125 N N . ARG B 1 202 ? -7.027 3.111 4.652 1 98.56 202 ARG B N 1
ATOM 4126 C CA . ARG B 1 202 ? -8.312 2.824 5.293 1 98.56 202 ARG B CA 1
ATOM 4127 C C . ARG B 1 202 ? -8.141 1.805 6.414 1 98.56 202 ARG B C 1
ATOM 4129 O O . ARG B 1 202 ? -9.133 1.358 7.004 1 98.56 202 ARG B O 1
ATOM 4136 N N . GLY B 1 203 ? -6.969 1.384 6.664 1 98.56 203 GLY B N 1
ATOM 4137 C CA . GLY B 1 203 ? -6.684 0.562 7.828 1 98.56 203 GLY B CA 1
ATOM 4138 C C . GLY B 1 203 ? -6.656 -0.922 7.52 1 98.56 203 GLY B C 1
ATOM 4139 O O . GLY B 1 203 ? -6.555 -1.749 8.43 1 98.56 203 GLY B O 1
ATOM 4140 N N . VAL B 1 204 ? -6.816 -1.307 6.227 1 98.81 204 VAL B N 1
ATOM 4141 C CA . VAL B 1 204 ? -6.648 -2.699 5.824 1 98.81 204 VAL B CA 1
ATOM 4142 C C . VAL B 1 204 ? -5.176 -3.09 5.918 1 98.81 204 VAL B C 1
ATOM 4144 O O . VAL B 1 204 ? -4.297 -2.311 5.547 1 98.81 204 VAL B O 1
ATOM 4147 N N . GLN B 1 205 ? -4.953 -4.27 6.441 1 98.69 205 GLN B N 1
ATOM 4148 C CA . GLN B 1 205 ? -3.596 -4.777 6.617 1 98.69 205 GLN B CA 1
ATOM 4149 C C . GLN B 1 205 ? -3.232 -5.77 5.52 1 98.69 205 GLN B C 1
ATOM 4151 O O . GLN B 1 205 ? -4.109 -6.266 4.805 1 98.69 205 GLN B O 1
ATOM 4156 N N . PHE B 1 206 ? -1.918 -5.984 5.375 1 98.88 206 PHE B N 1
ATOM 4157 C CA . PHE B 1 206 ? -1.423 -6.938 4.387 1 98.88 206 PHE B CA 1
ATOM 4158 C C . PHE B 1 206 ? -0.403 -7.883 5.012 1 98.88 206 PHE B C 1
ATOM 4160 O O . PHE B 1 206 ? 0.408 -7.469 5.844 1 98.88 206 PHE B O 1
ATOM 4167 N N . ALA B 1 207 ? -0.384 -9.047 4.633 1 98.88 207 ALA B N 1
ATOM 4168 C CA . ALA B 1 207 ? 0.611 -10.055 4.984 1 98.88 207 ALA B CA 1
ATOM 4169 C C . ALA B 1 207 ? 1.117 -10.781 3.742 1 98.88 207 ALA B C 1
ATOM 4171 O O . ALA B 1 207 ? 0.378 -11.547 3.119 1 98.88 207 ALA B O 1
ATOM 4172 N N . PRO B 1 208 ? 2.367 -10.578 3.367 1 98.81 208 PRO B N 1
ATOM 4173 C CA . PRO B 1 208 ? 2.912 -11.289 2.205 1 98.81 208 PRO B CA 1
ATOM 4174 C C . PRO B 1 208 ? 3.281 -12.734 2.516 1 98.81 208 PRO B C 1
ATOM 4176 O O . PRO B 1 208 ? 3.793 -13.031 3.6 1 98.81 208 PRO B O 1
ATOM 4179 N N . VAL B 1 209 ? 2.971 -13.57 1.622 1 98.81 209 VAL B N 1
ATOM 4180 C CA . VAL B 1 209 ? 3.453 -14.945 1.592 1 98.81 209 VAL B CA 1
ATOM 4181 C C . VAL B 1 209 ? 4.016 -15.273 0.209 1 98.81 209 VAL B C 1
ATOM 4183 O O . VAL B 1 209 ? 3.836 -14.5 -0.735 1 98.81 209 VAL B O 1
ATOM 4186 N N . THR B 1 210 ? 4.723 -16.359 0.168 1 98.38 210 THR B N 1
ATOM 4187 C CA . THR B 1 210 ? 5.211 -16.812 -1.125 1 98.38 210 THR B CA 1
ATOM 4188 C C . THR B 1 210 ? 4.742 -18.25 -1.4 1 98.38 210 THR B C 1
ATOM 4190 O O . THR B 1 210 ? 4.801 -19.109 -0.519 1 98.38 210 THR B O 1
ATOM 4193 N N . LEU B 1 211 ? 4.223 -18.453 -2.455 1 97.69 211 LEU B N 1
ATOM 4194 C CA . LEU B 1 211 ? 4.023 -19.781 -3.037 1 97.69 211 LEU B CA 1
ATOM 4195 C C . LEU B 1 211 ? 4.301 -19.75 -4.535 1 97.69 211 LEU B C 1
ATOM 4197 O O . LEU B 1 211 ? 3.611 -19.062 -5.289 1 97.69 211 LEU B O 1
ATOM 4201 N N . HIS B 1 212 ? 5.34 -20.422 -4.965 1 97.06 212 HIS B N 1
ATOM 4202 C CA . HIS B 1 212 ? 5.699 -20.5 -6.375 1 97.06 212 HIS B CA 1
ATOM 4203 C C . HIS B 1 212 ? 4.871 -21.562 -7.09 1 97.06 212 HIS B C 1
ATOM 4205 O O . HIS B 1 212 ? 5.164 -22.766 -6.988 1 97.06 212 HIS B O 1
ATOM 4211 N N . THR B 1 213 ? 3.979 -21.078 -7.898 1 94.44 213 THR B N 1
ATOM 4212 C CA . THR B 1 213 ? 3.07 -21.969 -8.602 1 94.44 213 THR B CA 1
ATOM 4213 C C . THR B 1 213 ? 3.777 -22.656 -9.766 1 94.44 213 THR B C 1
ATOM 4215 O O . THR B 1 213 ? 4.512 -22.016 -10.516 1 94.44 213 THR B O 1
ATOM 4218 N N . GLY B 1 214 ? 3.582 -23.938 -9.852 1 93.06 214 GLY B N 1
ATOM 4219 C CA . GLY B 1 214 ? 4.012 -24.656 -11.047 1 93.06 214 GLY B CA 1
ATOM 4220 C C . GLY B 1 214 ? 2.986 -24.625 -12.164 1 93.06 214 GLY B C 1
ATOM 4221 O O . GLY B 1 214 ? 2.027 -23.859 -12.109 1 93.06 214 GLY B O 1
ATOM 4222 N N . VAL B 1 215 ? 3.281 -25.375 -13.172 1 90.88 215 VAL B N 1
ATOM 4223 C CA . VAL B 1 215 ? 2.342 -25.5 -14.281 1 90.88 215 VAL B CA 1
ATOM 4224 C C . VAL B 1 215 ? 1.107 -26.281 -13.836 1 90.88 215 VAL B C 1
ATOM 4226 O O . VAL B 1 215 ? 1.226 -27.297 -13.164 1 90.88 215 VAL B O 1
ATOM 4229 N N . ALA B 1 216 ? -0.095 -25.594 -13.961 1 74.69 216 ALA B N 1
ATOM 4230 C CA . ALA B 1 216 ? -1.354 -26.219 -13.547 1 74.69 216 ALA B CA 1
ATOM 4231 C C . ALA B 1 216 ? -1.686 -27.422 -14.414 1 74.69 216 ALA B C 1
ATOM 4233 O O . ALA B 1 216 ? -1.35 -27.453 -15.602 1 74.69 216 ALA B O 1
ATOM 4234 N N . SER B 1 217 ? -2.088 -28.469 -13.594 1 59.12 217 SER B N 1
ATOM 4235 C CA . SER B 1 217 ? -2.51 -29.656 -14.32 1 59.12 217 SER B CA 1
ATOM 4236 C C . SER B 1 217 ? -3.779 -29.406 -15.125 1 59.12 217 SER B C 1
ATOM 4238 O O . SER B 1 217 ? -4.711 -28.766 -14.633 1 59.12 217 SER B O 1
ATOM 4240 N N . MET B 1 218 ? -3.721 -29.375 -16.391 1 50.06 218 MET B N 1
ATOM 4241 C CA . MET B 1 218 ? -4.93 -29.328 -17.203 1 50.06 218 MET B CA 1
ATOM 4242 C C . MET B 1 218 ? -5.836 -30.516 -16.906 1 50.06 218 MET B C 1
ATOM 4244 O O . MET B 1 218 ? -7.035 -30.469 -17.188 1 50.06 218 MET B O 1
ATOM 4248 N N . GLU B 1 219 ? -5.172 -31.531 -16.312 1 45.69 219 GLU B N 1
ATOM 4249 C CA . GLU B 1 219 ? -5.992 -32.719 -16.125 1 45.69 219 GLU B CA 1
ATOM 4250 C C . GLU B 1 219 ? -6.637 -32.75 -14.742 1 45.69 219 GLU B C 1
ATOM 4252 O O . GLU B 1 219 ? -5.949 -32.562 -13.727 1 45.69 219 GLU B O 1
ATOM 4257 N N . ALA B 1 220 ? -8.008 -32.594 -14.641 1 50.66 220 ALA B N 1
ATOM 4258 C CA . ALA B 1 220 ? -8.945 -32.438 -13.531 1 50.66 220 ALA B CA 1
ATOM 4259 C C . ALA B 1 220 ? -8.617 -33.438 -12.414 1 50.66 220 ALA B C 1
ATOM 4261 O O . ALA B 1 220 ? -8.945 -33.188 -11.25 1 50.66 220 ALA B O 1
ATOM 4262 N N . HIS B 1 221 ? -7.68 -34.469 -12.75 1 50.47 221 HIS B N 1
ATOM 4263 C CA . HIS B 1 221 ? -7.637 -35.531 -11.758 1 50.47 221 HIS B CA 1
ATOM 4264 C C . HIS B 1 221 ? -6.223 -35.75 -11.227 1 50.47 221 HIS B C 1
ATOM 4266 O O . HIS B 1 221 ? -5.98 -36.656 -10.422 1 50.47 221 HIS B O 1
ATOM 4272 N N . GLU B 1 222 ? -5.367 -34.875 -11.531 1 57.91 222 GLU B N 1
ATOM 4273 C CA . GLU B 1 222 ? -4.02 -35.094 -11.016 1 57.91 222 GLU B CA 1
ATOM 4274 C C . GLU B 1 222 ? -3.812 -34.312 -9.711 1 57.91 222 GLU B C 1
ATOM 4276 O O . GLU B 1 222 ? -4.195 -33.156 -9.602 1 57.91 222 GLU B O 1
ATOM 4281 N N . PRO B 1 223 ? -3.459 -35.188 -8.711 1 59.69 223 PRO B N 1
ATOM 4282 C CA . PRO B 1 223 ? -3.188 -34.5 -7.465 1 59.69 223 PRO B CA 1
ATOM 4283 C C . PRO B 1 223 ? -2.193 -33.344 -7.641 1 59.69 223 PRO B C 1
ATOM 4285 O O . PRO B 1 223 ? -1.31 -33.406 -8.5 1 59.69 223 PRO B O 1
ATOM 4288 N N . PRO B 1 224 ? -2.432 -32.219 -6.941 1 68.75 224 PRO B N 1
ATOM 4289 C CA . PRO B 1 224 ? -1.452 -31.141 -7.012 1 68.75 224 PRO B CA 1
ATOM 4290 C C . PRO B 1 224 ? -0.058 -31.578 -6.562 1 68.75 224 PRO B C 1
ATOM 4292 O O . PRO B 1 224 ? 0.073 -32.438 -5.691 1 68.75 224 PRO B O 1
ATOM 4295 N N . TYR B 1 225 ? 0.995 -31.375 -7.387 1 79.12 225 TYR B N 1
ATOM 4296 C CA . TYR B 1 225 ? 2.371 -31.609 -6.965 1 79.12 225 TYR B CA 1
ATOM 4297 C C . TYR B 1 225 ? 2.83 -30.547 -5.98 1 79.12 225 TYR B C 1
ATOM 4299 O O . TYR B 1 225 ? 2.213 -29.484 -5.879 1 79.12 225 TYR B O 1
ATOM 4307 N N . PRO B 1 226 ? 3.773 -30.906 -5.184 1 89.5 226 PRO B N 1
ATOM 4308 C CA . PRO B 1 226 ? 4.25 -29.969 -4.164 1 89.5 226 PRO B CA 1
ATOM 4309 C C . PRO B 1 226 ? 4.789 -28.672 -4.762 1 89.5 226 PRO B C 1
ATOM 4311 O O . PRO B 1 226 ? 5.406 -28.688 -5.832 1 89.5 226 PRO B O 1
ATOM 4314 N N . GLU B 1 227 ? 4.52 -27.594 -4.148 1 94.25 227 GLU B N 1
ATOM 4315 C CA . GLU B 1 227 ? 5 -26.266 -4.523 1 94.25 227 GLU B CA 1
ATOM 4316 C C . GLU B 1 227 ? 5.762 -25.609 -3.375 1 94.25 227 GLU B C 1
ATOM 4318 O O . GLU B 1 227 ? 5.418 -25.797 -2.207 1 94.25 227 GLU B O 1
ATOM 4323 N N . ARG B 1 228 ? 6.758 -24.906 -3.713 1 95.62 228 ARG B N 1
ATOM 4324 C CA . ARG B 1 228 ? 7.535 -24.203 -2.697 1 95.62 228 ARG B CA 1
ATOM 4325 C C . ARG B 1 228 ? 6.758 -23.016 -2.133 1 95.62 228 ARG B C 1
ATOM 4327 O O . ARG B 1 228 ? 6.094 -22.297 -2.879 1 95.62 228 ARG B O 1
ATOM 4334 N N . PHE B 1 229 ? 6.844 -22.891 -0.771 1 97.5 229 PHE B N 1
ATOM 4335 C CA . PHE B 1 229 ? 6.121 -21.781 -0.162 1 97.5 229 PHE B CA 1
ATOM 4336 C C . PHE B 1 229 ? 6.867 -21.25 1.053 1 97.5 229 PHE B C 1
ATOM 4338 O O . PHE B 1 229 ? 7.828 -21.875 1.521 1 97.5 229 PHE B O 1
ATOM 4345 N N . ALA B 1 230 ? 6.535 -20.062 1.448 1 98.25 230 ALA B N 1
ATOM 4346 C CA . ALA B 1 230 ? 7.055 -19.453 2.672 1 98.25 230 ALA B CA 1
ATOM 4347 C C . ALA B 1 230 ? 6.027 -18.516 3.293 1 98.25 230 ALA B C 1
ATOM 4349 O O . ALA B 1 230 ? 5.355 -17.766 2.584 1 98.25 230 ALA B O 1
ATOM 4350 N N . VAL B 1 231 ? 5.82 -18.656 4.586 1 98.81 231 VAL B N 1
ATOM 4351 C CA . VAL B 1 231 ? 5.105 -17.703 5.43 1 98.81 231 VAL B CA 1
ATOM 4352 C C . VAL B 1 231 ? 6.07 -17.078 6.438 1 98.81 231 VAL B C 1
ATOM 4354 O O . VAL B 1 231 ? 6.406 -17.703 7.445 1 98.81 231 VAL B O 1
ATOM 4357 N N . PRO B 1 232 ? 6.484 -15.867 6.156 1 98.31 232 PRO B N 1
ATOM 4358 C CA . PRO B 1 232 ? 7.449 -15.227 7.059 1 98.31 232 PRO B CA 1
ATOM 4359 C C . PRO B 1 232 ? 6.887 -14.992 8.461 1 98.31 232 PRO B C 1
ATOM 4361 O O . PRO B 1 232 ? 5.668 -14.906 8.633 1 98.31 232 PRO B O 1
ATOM 4364 N N . GLU B 1 233 ? 7.777 -14.898 9.375 1 98.12 233 GLU B N 1
ATOM 4365 C CA . GLU B 1 233 ? 7.387 -14.672 10.758 1 98.12 233 GLU B CA 1
ATOM 4366 C C . GLU B 1 233 ? 6.504 -13.438 10.883 1 98.12 233 GLU B C 1
ATOM 4368 O O . GLU B 1 233 ? 5.492 -13.461 11.594 1 98.12 233 GLU B O 1
ATOM 4373 N N . ALA B 1 234 ? 6.863 -12.375 10.25 1 97.88 234 ALA B N 1
ATOM 4374 C CA . ALA B 1 234 ? 6.09 -11.133 10.312 1 97.88 234 ALA B CA 1
ATOM 4375 C C . ALA B 1 234 ? 4.672 -11.352 9.789 1 97.88 234 ALA B C 1
ATOM 4377 O O . ALA B 1 234 ? 3.717 -10.781 10.312 1 97.88 234 ALA B O 1
ATOM 4378 N N . SER B 1 235 ? 4.543 -12.133 8.75 1 98.69 235 SER B N 1
ATOM 4379 C CA . SER B 1 235 ? 3.221 -12.43 8.203 1 98.69 235 SER B CA 1
ATOM 4380 C C . SER B 1 235 ? 2.398 -13.273 9.164 1 98.69 235 SER B C 1
ATOM 4382 O O . SER B 1 235 ? 1.207 -13.016 9.359 1 98.69 235 SER B O 1
ATOM 4384 N N . ALA B 1 236 ? 3.066 -14.258 9.703 1 98.69 236 ALA B N 1
ATOM 4385 C CA . ALA B 1 236 ? 2.385 -15.086 10.695 1 98.69 236 ALA B CA 1
ATOM 4386 C C . ALA B 1 236 ? 1.876 -14.242 11.859 1 98.69 236 ALA B C 1
ATOM 4388 O O . ALA B 1 236 ? 0.736 -14.398 12.297 1 98.69 236 ALA B O 1
ATOM 4389 N N . ARG B 1 237 ? 2.652 -13.359 12.32 1 97.69 237 ARG B N 1
ATOM 4390 C CA . ARG B 1 237 ? 2.271 -12.477 13.422 1 97.69 237 ARG B CA 1
ATOM 4391 C C . ARG B 1 237 ? 1.11 -11.578 13.023 1 97.69 237 ARG B C 1
ATOM 4393 O O . ARG B 1 237 ? 0.208 -11.328 13.82 1 97.69 237 ARG B O 1
ATOM 4400 N N . ALA B 1 238 ? 1.181 -11.062 11.805 1 98.19 238 ALA B N 1
ATOM 4401 C CA . ALA B 1 238 ? 0.094 -10.219 11.32 1 98.19 238 ALA B CA 1
ATOM 4402 C C . ALA B 1 238 ? -1.226 -10.984 11.289 1 98.19 238 ALA B C 1
ATOM 4404 O O . ALA B 1 238 ? -2.277 -10.438 11.617 1 98.19 238 ALA B O 1
ATOM 4405 N N . VAL B 1 239 ? -1.173 -12.211 10.891 1 98.62 239 VAL B N 1
ATOM 4406 C CA . VAL B 1 239 ? -2.363 -13.055 10.852 1 98.62 239 VAL B CA 1
ATOM 4407 C C . VAL B 1 239 ? -2.928 -13.211 12.258 1 98.62 239 VAL B C 1
ATOM 4409 O O . VAL B 1 239 ? -4.121 -13.008 12.484 1 98.62 239 VAL B O 1
ATOM 4412 N N . GLU B 1 240 ? -2.045 -13.539 13.188 1 97.88 240 GLU B N 1
ATOM 4413 C CA . GLU B 1 240 ? -2.486 -13.734 14.562 1 97.88 240 GLU B CA 1
ATOM 4414 C C . GLU B 1 240 ? -3.041 -12.445 15.156 1 97.88 240 GLU B C 1
ATOM 4416 O O . GLU B 1 240 ? -4.023 -12.469 15.906 1 97.88 240 GLU B O 1
ATOM 4421 N N . ALA B 1 241 ? -2.426 -11.367 14.844 1 96.88 241 ALA B N 1
ATOM 4422 C CA . ALA B 1 241 ? -2.887 -10.07 15.336 1 96.88 241 ALA B CA 1
ATOM 4423 C C . ALA B 1 241 ? -4.277 -9.75 14.797 1 96.88 241 ALA B C 1
ATOM 4425 O O . ALA B 1 241 ? -5.133 -9.25 15.539 1 96.88 241 ALA B O 1
ATOM 4426 N N . ALA B 1 242 ? -4.461 -9.961 13.508 1 97.12 242 ALA B N 1
ATOM 4427 C CA . ALA B 1 242 ? -5.777 -9.727 12.922 1 97.12 242 ALA B CA 1
ATOM 4428 C C . ALA B 1 242 ? -6.844 -10.578 13.602 1 97.12 242 ALA B C 1
ATOM 4430 O O . ALA B 1 242 ? -7.902 -10.07 13.984 1 97.12 242 ALA B O 1
ATOM 4431 N N . ARG B 1 243 ? -6.535 -11.789 13.789 1 96.75 243 ARG B N 1
ATOM 4432 C CA . ARG B 1 243 ? -7.484 -12.703 14.422 1 96.75 243 ARG B CA 1
ATOM 4433 C C . ARG B 1 243 ? -7.785 -12.266 15.852 1 96.75 243 ARG B C 1
ATOM 4435 O O . ARG B 1 243 ? -8.945 -12.266 16.281 1 96.75 243 ARG B O 1
ATOM 4442 N N . ALA B 1 244 ? -6.742 -11.914 16.531 1 94.5 244 ALA B N 1
ATOM 4443 C CA . ALA B 1 244 ? -6.898 -11.484 17.922 1 94.5 244 ALA B CA 1
ATOM 4444 C C . ALA B 1 244 ? -7.781 -10.242 18.016 1 94.5 244 ALA B C 1
ATOM 4446 O O . ALA B 1 244 ? -8.523 -10.07 18.984 1 94.5 244 ALA B O 1
ATOM 4447 N N . GLY B 1 245 ? -7.707 -9.453 17 1 93.88 245 GLY B N 1
ATOM 4448 C CA . GLY B 1 245 ? -8.477 -8.219 16.984 1 93.88 245 GLY B CA 1
ATOM 4449 C C . GLY B 1 245 ? -9.852 -8.375 16.359 1 93.88 245 GLY B C 1
ATOM 4450 O O . GLY B 1 245 ? -10.586 -7.398 16.219 1 93.88 245 GLY B O 1
ATOM 4451 N N . GLY B 1 246 ? -10.188 -9.516 15.953 1 93.81 246 GLY B N 1
ATOM 4452 C CA . GLY B 1 246 ? -11.484 -9.758 15.344 1 93.81 246 GLY B CA 1
ATOM 4453 C C . GLY B 1 246 ? -11.523 -9.422 13.867 1 93.81 246 GLY B C 1
ATOM 4454 O O . GLY B 1 246 ? -12.602 -9.297 13.281 1 93.81 246 GLY B O 1
ATOM 4455 N N . GLY B 1 247 ? -10.398 -9.148 13.312 1 95.94 247 GLY B N 1
ATOM 4456 C CA . GLY B 1 247 ? -10.336 -8.898 11.883 1 95.94 247 GLY B CA 1
ATOM 4457 C C . GLY B 1 247 ? -10.43 -10.156 11.047 1 95.94 247 GLY B C 1
ATOM 4458 O O . GLY B 1 247 ? -10.102 -11.25 11.523 1 95.94 247 GLY B O 1
ATOM 4459 N N . ARG B 1 248 ? -10.93 -10.062 9.859 1 98.12 248 ARG B N 1
ATOM 4460 C CA . ARG B 1 248 ? -11.016 -11.195 8.945 1 98.12 248 ARG B CA 1
ATOM 4461 C C . ARG B 1 248 ? -9.688 -11.406 8.211 1 98.12 248 ARG B C 1
ATOM 4463 O O . ARG B 1 248 ? -9.047 -10.438 7.797 1 98.12 248 ARG B O 1
ATOM 4470 N N . VAL B 1 249 ? -9.289 -12.625 8.102 1 98.75 249 VAL B N 1
ATOM 4471 C CA . VAL B 1 249 ? -8.148 -13.023 7.273 1 98.75 249 VAL B CA 1
ATOM 4472 C C . VAL B 1 249 ? -8.633 -13.414 5.879 1 98.75 249 VAL B C 1
ATOM 4474 O O . VAL B 1 249 ? -9.234 -14.469 5.699 1 98.75 249 VAL B O 1
ATOM 4477 N N . ILE B 1 250 ? -8.359 -12.625 4.91 1 98.88 250 ILE B N 1
ATOM 4478 C CA . ILE B 1 250 ? -8.836 -12.797 3.545 1 98.88 250 ILE B CA 1
ATOM 4479 C C . ILE B 1 250 ? -7.668 -13.117 2.621 1 98.88 250 ILE B C 1
ATOM 4481 O O . ILE B 1 250 ? -6.781 -12.289 2.42 1 98.88 250 ILE B O 1
ATOM 4485 N N . ALA B 1 251 ? -7.641 -14.305 2.074 1 98.88 251 ALA B N 1
ATOM 4486 C CA . ALA B 1 251 ? -6.59 -14.695 1.14 1 98.88 251 ALA B CA 1
ATOM 4487 C C . ALA B 1 251 ? -6.844 -14.117 -0.247 1 98.88 251 ALA B C 1
ATOM 4489 O O . ALA B 1 251 ? -7.98 -14.094 -0.723 1 98.88 251 ALA B O 1
ATOM 4490 N N . VAL B 1 252 ? -5.824 -13.609 -0.836 1 98.81 252 VAL B N 1
ATOM 4491 C CA . VAL B 1 252 ? -5.891 -13.18 -2.229 1 98.81 252 VAL B CA 1
ATOM 4492 C C . VAL B 1 252 ? -5.312 -14.266 -3.133 1 98.81 252 VAL B C 1
ATOM 4494 O O . VAL B 1 252 ? -4.105 -14.281 -3.396 1 98.81 252 VAL B O 1
ATOM 4497 N N . GLY B 1 253 ? -6.188 -15.109 -3.596 1 97.25 253 GLY B N 1
ATOM 4498 C CA . GLY B 1 253 ? -5.805 -16.234 -4.426 1 97.25 253 GLY B CA 1
ATOM 4499 C C . GLY B 1 253 ? -5.746 -17.547 -3.666 1 97.25 253 GLY B C 1
ATOM 4500 O O . GLY B 1 253 ? -5.434 -17.562 -2.473 1 97.25 253 GLY B O 1
ATOM 4501 N N . THR B 1 254 ? -5.918 -18.656 -4.375 1 94.75 254 THR B N 1
ATOM 4502 C CA . THR B 1 254 ? -5.895 -19.984 -3.785 1 94.75 254 THR B CA 1
ATOM 4503 C C . THR B 1 254 ? -4.484 -20.344 -3.322 1 94.75 254 THR B C 1
ATOM 4505 O O . THR B 1 254 ? -4.316 -21.109 -2.369 1 94.75 254 THR B O 1
ATOM 4508 N N . THR B 1 255 ? -3.477 -19.734 -3.969 1 95.5 255 THR B N 1
ATOM 4509 C CA . THR B 1 255 ? -2.1 -19.984 -3.553 1 95.5 255 THR B CA 1
ATOM 4510 C C . THR B 1 255 ? -1.852 -19.438 -2.152 1 95.5 255 THR B C 1
ATOM 4512 O O . THR B 1 255 ? -1.145 -20.047 -1.353 1 95.5 255 THR B O 1
ATOM 4515 N N . ALA B 1 256 ? -2.449 -18.328 -1.874 1 98 256 ALA B N 1
ATOM 4516 C CA . ALA B 1 256 ? -2.312 -17.75 -0.537 1 98 256 ALA B CA 1
ATOM 4517 C C . ALA B 1 256 ? -3.012 -18.625 0.505 1 98 256 ALA B C 1
ATOM 4519 O O . ALA B 1 256 ? -2.514 -18.781 1.622 1 98 256 ALA B O 1
ATOM 4520 N N . VAL B 1 257 ? -4.172 -19.203 0.137 1 97.56 257 VAL B N 1
ATOM 4521 C CA . VAL B 1 257 ? -4.867 -20.109 1.038 1 97.56 257 VAL B CA 1
ATOM 4522 C C . VAL B 1 257 ? -3.959 -21.297 1.373 1 97.56 257 VAL B C 1
ATOM 4524 O O . VAL B 1 257 ? -3.766 -21.625 2.547 1 97.56 257 VAL B O 1
ATOM 4527 N N . ARG B 1 258 ? -3.42 -21.875 0.339 1 96.5 258 ARG B N 1
ATOM 4528 C CA . ARG B 1 258 ? -2.596 -23.062 0.527 1 96.5 258 ARG B CA 1
ATOM 4529 C C . ARG B 1 258 ? -1.367 -22.75 1.375 1 96.5 258 ARG B C 1
ATOM 4531 O O . ARG B 1 258 ? -1.012 -23.516 2.27 1 96.5 258 ARG B O 1
ATOM 4538 N N . ALA B 1 259 ? -0.729 -21.641 1.072 1 98.19 259 ALA B N 1
ATOM 4539 C CA . ALA B 1 259 ? 0.442 -21.266 1.856 1 98.19 259 ALA B CA 1
ATOM 4540 C C . ALA B 1 259 ? 0.083 -21.078 3.328 1 98.19 259 ALA B C 1
ATOM 4542 O O . ALA B 1 259 ? 0.736 -21.641 4.207 1 98.19 259 ALA B O 1
ATOM 4543 N N . LEU B 1 260 ? -0.989 -20.344 3.574 1 98.56 260 LEU B N 1
ATOM 4544 C CA . LEU B 1 260 ? -1.374 -20 4.941 1 98.56 260 LEU B CA 1
ATOM 4545 C C . LEU B 1 260 ? -1.825 -21.25 5.699 1 98.56 260 LEU B C 1
ATOM 4547 O O . LEU B 1 260 ? -1.404 -21.469 6.836 1 98.56 260 LEU B O 1
ATOM 4551 N N . GLU B 1 261 ? -2.684 -22.047 5.039 1 98.19 261 GLU B N 1
ATOM 4552 C CA . GLU B 1 261 ? -3.197 -23.25 5.691 1 98.19 261 GLU B CA 1
ATOM 4553 C C . GLU B 1 261 ? -2.08 -24.266 5.953 1 98.19 261 GLU B C 1
ATOM 4555 O O . GLU B 1 261 ? -2.137 -25.016 6.922 1 98.19 261 GLU B O 1
ATOM 4560 N N . SER B 1 262 ? -1.044 -24.234 5.082 1 97.88 262 SER B N 1
ATOM 4561 C CA . SER B 1 262 ? 0.102 -25.109 5.281 1 97.88 262 SER B CA 1
ATOM 4562 C C . SER B 1 262 ? 0.92 -24.688 6.496 1 97.88 262 SER B C 1
ATOM 4564 O O . SER B 1 262 ? 1.652 -25.484 7.074 1 97.88 262 SER B O 1
ATOM 4566 N N . ALA B 1 263 ? 0.837 -23.438 6.875 1 98.5 263 ALA B N 1
ATOM 4567 C CA . ALA B 1 263 ? 1.614 -22.891 7.984 1 98.5 263 ALA B CA 1
ATOM 4568 C C . ALA B 1 263 ? 0.825 -22.953 9.289 1 98.5 263 ALA B C 1
ATOM 4570 O O . ALA B 1 263 ? 1.31 -22.516 10.336 1 98.5 263 ALA B O 1
ATOM 4571 N N . ALA B 1 264 ? -0.413 -23.438 9.25 1 97.81 264 ALA B N 1
ATOM 4572 C CA . ALA B 1 264 ? -1.277 -23.5 10.422 1 97.81 264 ALA B CA 1
ATOM 4573 C C . ALA B 1 264 ? -1.058 -24.797 11.195 1 97.81 264 ALA B C 1
ATOM 4575 O O . ALA B 1 264 ? -0.969 -25.875 10.602 1 97.81 264 ALA B O 1
ATOM 4576 N N . GLY B 1 265 ? -0.909 -24.688 12.477 1 95 265 GLY B N 1
ATOM 4577 C CA . GLY B 1 265 ? -0.844 -25.859 13.328 1 95 265 GLY B CA 1
ATOM 4578 C C . GLY B 1 265 ? -2.201 -26.484 13.586 1 95 265 GLY B C 1
ATOM 4579 O O . GLY B 1 265 ? -3.219 -26 13.094 1 95 265 GLY B O 1
ATOM 4580 N N . PRO B 1 266 ? -2.229 -27.562 14.328 1 92.69 266 PRO B N 1
ATOM 4581 C CA . PRO B 1 266 ? -3.477 -28.281 14.609 1 92.69 266 PRO B CA 1
ATOM 4582 C C . PRO B 1 266 ? -4.492 -27.406 15.352 1 92.69 266 PRO B C 1
ATOM 4584 O O . PRO B 1 266 ? -5.699 -27.641 15.25 1 92.69 266 PRO B O 1
ATOM 4587 N N . ASP B 1 267 ? -3.996 -26.406 16.062 1 93.69 267 ASP B N 1
ATOM 4588 C CA . ASP B 1 267 ? -4.895 -25.547 16.828 1 93.69 267 ASP B CA 1
ATOM 4589 C C . ASP B 1 267 ? -5.297 -24.328 16.016 1 93.69 267 ASP B C 1
ATOM 4591 O O . ASP B 1 267 ? -5.977 -23.438 16.531 1 93.69 267 ASP B O 1
ATOM 4595 N N . GLY B 1 268 ? -4.766 -24.219 14.797 1 94.44 268 GLY B N 1
ATOM 4596 C CA . GLY B 1 268 ? -5.113 -23.109 13.93 1 94.44 268 GLY B CA 1
ATOM 4597 C C . GLY B 1 268 ? -4.148 -21.938 14.047 1 94.44 268 GLY B C 1
ATOM 4598 O O . GLY B 1 268 ? -4.277 -20.938 13.328 1 94.44 268 GLY B O 1
ATOM 4599 N N . ALA B 1 269 ? -3.271 -22.094 15.016 1 97.19 269 ALA B N 1
ATOM 4600 C CA . ALA B 1 269 ? -2.271 -21.031 15.156 1 97.19 269 ALA B CA 1
ATOM 4601 C C . ALA B 1 269 ? -1.314 -21.031 13.969 1 97.19 269 ALA B C 1
ATOM 4603 O O . ALA B 1 269 ? -0.893 -22.094 13.492 1 97.19 269 ALA B O 1
ATOM 4604 N N . VAL B 1 270 ? -1.036 -19.828 13.5 1 98.31 270 VAL B N 1
ATOM 4605 C CA . VAL B 1 270 ? -0.163 -19.703 12.344 1 98.31 270 VAL B CA 1
ATOM 4606 C C . VAL B 1 270 ? 1.247 -19.328 12.789 1 98.31 270 VAL B C 1
ATOM 4608 O O . VAL B 1 270 ? 1.427 -18.406 13.586 1 98.31 270 VAL B O 1
ATOM 4611 N N . GLY B 1 271 ? 2.236 -20.047 12.398 1 97.94 271 GLY B N 1
ATOM 4612 C CA . GLY B 1 271 ? 3.643 -19.734 12.609 1 97.94 271 GLY B CA 1
ATOM 4613 C C . GLY B 1 271 ? 4.422 -19.594 11.32 1 97.94 271 GLY B C 1
ATOM 4614 O O . GLY B 1 271 ? 3.916 -19.922 10.242 1 97.94 271 GLY B O 1
ATOM 4615 N N . ALA B 1 272 ? 5.629 -19.062 11.453 1 98.25 272 ALA B N 1
ATOM 4616 C CA . ALA B 1 272 ? 6.504 -19.031 10.281 1 98.25 272 ALA B CA 1
ATOM 4617 C C . ALA B 1 272 ? 6.73 -20.422 9.719 1 98.25 272 ALA B C 1
ATOM 4619 O O . ALA B 1 272 ? 6.852 -21.391 10.477 1 98.25 272 ALA B O 1
ATOM 4620 N N . ALA B 1 273 ? 6.754 -20.516 8.43 1 98.5 273 ALA B N 1
ATOM 4621 C CA . ALA B 1 273 ? 6.953 -21.797 7.766 1 98.5 273 ALA B CA 1
ATOM 4622 C C . ALA B 1 273 ? 7.555 -21.609 6.375 1 98.5 273 ALA B C 1
ATOM 4624 O O . ALA B 1 273 ? 7.344 -20.578 5.738 1 98.5 273 ALA B O 1
ATOM 4625 N N . ARG B 1 274 ? 8.297 -22.547 5.945 1 97.31 274 ARG B N 1
ATOM 4626 C CA . ARG B 1 274 ? 8.82 -22.578 4.578 1 97.31 274 ARG B CA 1
ATOM 4627 C C . ARG B 1 274 ? 9.102 -24.016 4.133 1 97.31 274 ARG B C 1
ATOM 4629 O O . ARG B 1 274 ? 9.289 -24.906 4.969 1 97.31 274 ARG B O 1
ATOM 4636 N N . GLY B 1 275 ? 9.148 -24.234 2.914 1 96.56 275 GLY B N 1
ATOM 4637 C CA . GLY B 1 275 ? 9.383 -25.547 2.34 1 96.56 275 GLY B CA 1
ATOM 4638 C C . GLY B 1 275 ? 8.461 -25.875 1.181 1 96.56 275 GLY B C 1
ATOM 4639 O O . GLY B 1 275 ? 8.203 -25.016 0.329 1 96.56 275 GLY B O 1
ATOM 4640 N N . TRP B 1 276 ? 8.078 -27.094 1.146 1 96.06 276 TRP B N 1
ATOM 4641 C CA . TRP B 1 276 ? 7.176 -27.594 0.108 1 96.06 276 TRP B CA 1
ATOM 4642 C C . TRP B 1 276 ? 5.797 -27.891 0.684 1 96.06 276 TRP B C 1
ATOM 4644 O O . TRP B 1 276 ? 5.684 -28.391 1.809 1 96.06 276 TRP B O 1
ATOM 4654 N N . THR B 1 277 ? 4.781 -27.578 -0.015 1 95.25 277 THR B N 1
ATOM 4655 C CA . THR B 1 277 ? 3.438 -27.969 0.412 1 95.25 277 THR B CA 1
ATOM 4656 C C . THR B 1 277 ? 2.699 -28.688 -0.709 1 95.25 277 THR B C 1
ATOM 4658 O O . THR B 1 277 ? 2.777 -28.281 -1.872 1 95.25 277 THR B O 1
ATOM 4661 N N . ASP B 1 278 ? 2.068 -29.766 -0.374 1 91.5 278 ASP B N 1
ATOM 4662 C CA . ASP B 1 278 ? 1.163 -30.484 -1.272 1 91.5 278 ASP B CA 1
ATOM 4663 C C . ASP B 1 278 ? -0.267 -30.469 -0.738 1 91.5 278 ASP B C 1
ATOM 4665 O O . ASP B 1 278 ? -1.078 -31.328 -1.095 1 91.5 278 ASP B O 1
ATOM 4669 N N . LEU B 1 279 ? -0.458 -29.484 0.14 1 92 279 LEU B N 1
ATOM 4670 C CA . LEU B 1 279 ? -1.756 -29.391 0.8 1 92 279 LEU B CA 1
ATOM 4671 C C . LEU B 1 279 ? -2.867 -29.156 -0.217 1 92 279 LEU B C 1
ATOM 4673 O O . LEU B 1 279 ? -2.754 -28.281 -1.07 1 92 279 LEU B O 1
ATOM 4677 N N . VAL B 1 280 ? -3.877 -29.984 -0.157 1 89.69 280 VAL B N 1
ATOM 4678 C CA . VAL B 1 280 ? -5.109 -29.797 -0.915 1 89.69 280 VAL B CA 1
ATOM 4679 C C . VAL B 1 280 ? -6.246 -29.422 0.034 1 89.69 280 VAL B C 1
ATOM 4681 O O . VAL B 1 280 ? -6.59 -30.188 0.932 1 89.69 280 VAL B O 1
ATOM 4684 N N . VAL B 1 281 ? -6.723 -28.312 -0.112 1 92.06 281 VAL B N 1
ATOM 4685 C CA . VAL B 1 281 ? -7.82 -27.844 0.726 1 92.06 281 VAL B CA 1
ATOM 4686 C C . VAL B 1 281 ? -9.156 -28.297 0.135 1 92.06 281 VAL B C 1
ATOM 4688 O O . VAL B 1 281 ? -9.5 -27.922 -0.985 1 92.06 281 VAL B O 1
ATOM 4691 N N . THR B 1 282 ? -9.852 -29.125 0.825 1 92 282 THR B N 1
ATOM 4692 C CA . THR B 1 282 ? -11.148 -29.672 0.418 1 92 282 THR B CA 1
ATOM 4693 C C . THR B 1 282 ? -12.219 -29.328 1.452 1 92 282 THR B C 1
ATOM 4695 O O . THR B 1 282 ? -11.906 -28.969 2.586 1 92 282 THR B O 1
ATOM 4698 N N . PRO B 1 283 ? -13.484 -29.453 1.048 1 92.94 283 PRO B N 1
ATOM 4699 C CA . PRO B 1 283 ? -14.547 -29.234 2.025 1 92.94 283 PRO B CA 1
ATOM 4700 C C . PRO B 1 283 ? -14.445 -30.156 3.238 1 92.94 283 PRO B C 1
ATOM 4702 O O . PRO B 1 283 ? -14.82 -29.766 4.348 1 92.94 283 PRO B O 1
ATOM 4705 N N . GLY B 1 284 ? -13.984 -31.359 3.047 1 93 284 GLY B N 1
ATOM 4706 C CA . GLY B 1 284 ? -13.797 -32.281 4.145 1 93 284 GLY B CA 1
ATOM 4707 C C . GLY B 1 284 ? -12.766 -31.812 5.156 1 93 284 GLY B C 1
ATOM 4708 O O . GLY B 1 284 ? -12.977 -31.938 6.363 1 93 284 GLY B O 1
ATOM 4709 N N . ARG B 1 285 ? -11.695 -31.297 4.695 1 90.81 285 ARG B N 1
ATOM 4710 C CA . ARG B 1 285 ? -10.664 -30.781 5.574 1 90.81 285 ARG B CA 1
ATOM 4711 C C . ARG B 1 285 ? -11.078 -29.438 6.18 1 90.81 285 ARG B C 1
ATOM 4713 O O . ARG B 1 285 ? -10.828 -29.188 7.359 1 90.81 285 ARG B O 1
ATOM 4720 N N . GLY B 1 286 ? -11.617 -28.609 5.336 1 93.56 286 GLY B N 1
ATOM 4721 C CA . GLY B 1 286 ? -11.969 -27.25 5.719 1 93.56 286 GLY B CA 1
ATOM 4722 C C . GLY B 1 286 ? -10.766 -26.328 5.754 1 93.56 286 GLY B C 1
ATOM 4723 O O . GLY B 1 286 ? -9.703 -26.656 5.223 1 93.56 286 GLY B O 1
ATOM 4724 N N . VAL B 1 287 ? -10.969 -25.141 6.254 1 96.12 287 VAL B N 1
ATOM 4725 C CA . VAL B 1 287 ? -9.922 -24.141 6.441 1 96.12 287 VAL B CA 1
ATOM 4726 C C . VAL B 1 287 ? -9.805 -23.797 7.922 1 96.12 287 VAL B C 1
ATOM 4728 O O . VAL B 1 287 ? -10.812 -23.734 8.633 1 96.12 287 VAL B O 1
ATOM 4731 N N . GLN B 1 288 ? -8.609 -23.531 8.344 1 96.62 288 GLN B N 1
ATOM 4732 C CA . GLN B 1 288 ? -8.375 -23.234 9.758 1 96.62 288 GLN B CA 1
ATOM 4733 C C . GLN B 1 288 ? -8.148 -21.75 9.984 1 96.62 288 GLN B C 1
ATOM 4735 O O . GLN B 1 288 ? -8.477 -21.219 11.047 1 96.62 288 GLN B O 1
ATOM 4740 N N . VAL B 1 289 ? -7.59 -21.078 9.023 1 97.75 289 VAL B N 1
ATOM 4741 C CA . VAL B 1 289 ? -7.094 -19.719 9.25 1 97.75 289 VAL B CA 1
ATOM 4742 C C . VAL B 1 289 ? -7.879 -18.734 8.398 1 97.75 289 VAL B C 1
ATOM 4744 O O . VAL B 1 289 ? -8.297 -17.672 8.883 1 97.75 289 VAL B O 1
ATOM 4747 N N . VAL B 1 290 ? -8.195 -19.062 7.223 1 97.88 290 VAL B N 1
ATOM 4748 C CA . VAL B 1 290 ? -8.758 -18.156 6.227 1 97.88 290 VAL B CA 1
ATOM 4749 C C . VAL B 1 290 ? -10.242 -17.953 6.492 1 97.88 290 VAL B C 1
ATOM 4751 O O . VAL B 1 290 ? -10.992 -18.922 6.656 1 97.88 290 VAL B O 1
ATOM 4754 N N . ASP B 1 291 ? -10.664 -16.641 6.504 1 97.56 291 ASP B N 1
ATOM 4755 C CA . ASP B 1 291 ? -12.07 -16.297 6.688 1 97.56 291 ASP B CA 1
ATOM 4756 C C . ASP B 1 291 ? -12.727 -15.961 5.352 1 97.56 291 ASP B C 1
ATOM 4758 O O . ASP B 1 291 ? -13.953 -16.016 5.227 1 97.56 291 ASP B O 1
ATOM 4762 N N . GLY B 1 292 ? -11.992 -15.531 4.449 1 98.12 292 GLY B N 1
ATOM 4763 C CA . GLY B 1 292 ? -12.461 -15.102 3.141 1 98.12 292 GLY B CA 1
ATOM 4764 C C . GLY B 1 292 ? -11.445 -15.336 2.039 1 98.12 292 GLY B C 1
ATOM 4765 O O . GLY B 1 292 ? -10.281 -15.656 2.314 1 98.12 292 GLY B O 1
ATOM 4766 N N . LEU B 1 293 ? -11.867 -15.141 0.802 1 98.38 293 LEU B N 1
ATOM 4767 C CA . LEU B 1 293 ? -11.031 -15.445 -0.35 1 98.38 293 LEU B CA 1
ATOM 4768 C C . LEU B 1 293 ? -11.391 -14.562 -1.54 1 98.38 293 LEU B C 1
ATOM 4770 O O . LEU B 1 293 ? -12.57 -14.445 -1.895 1 98.38 293 LEU B O 1
ATOM 4774 N N . LEU B 1 294 ? -10.422 -13.852 -2.018 1 98.75 294 LEU B N 1
ATOM 4775 C CA . LEU B 1 294 ? -10.516 -13.203 -3.324 1 98.75 294 LEU B CA 1
ATOM 4776 C C . LEU B 1 294 ? -9.875 -14.07 -4.402 1 98.75 294 LEU B C 1
ATOM 4778 O O . LEU B 1 294 ? -8.695 -14.43 -4.301 1 98.75 294 LEU B O 1
ATOM 4782 N N . THR B 1 295 ? -10.578 -14.438 -5.465 1 97.31 295 THR B N 1
ATOM 4783 C CA . THR B 1 295 ? -10.055 -15.367 -6.465 1 97.31 295 THR B CA 1
ATOM 4784 C C . THR B 1 295 ? -10.672 -15.094 -7.832 1 97.31 295 THR B C 1
ATOM 4786 O O . THR B 1 295 ? -11.656 -14.359 -7.938 1 97.31 295 THR B O 1
ATOM 4789 N N . GLY B 1 296 ? -10.008 -15.562 -8.836 1 95.25 296 GLY B N 1
ATOM 4790 C CA . GLY B 1 296 ? -10.625 -15.57 -10.148 1 95.25 296 GLY B CA 1
ATOM 4791 C C . GLY B 1 296 ? -11.742 -16.594 -10.273 1 95.25 296 GLY B C 1
ATOM 4792 O O . GLY B 1 296 ? -11.961 -17.391 -9.359 1 95.25 296 GLY B O 1
ATOM 4793 N N . LEU B 1 297 ? -12.461 -16.516 -11.406 1 93.62 297 LEU B N 1
ATOM 4794 C CA . LEU B 1 297 ? -13.477 -17.531 -11.703 1 93.62 297 LEU B CA 1
ATOM 4795 C C . LEU B 1 297 ? -12.844 -18.766 -12.352 1 93.62 297 LEU B C 1
ATOM 4797 O O . LEU B 1 297 ? -12.055 -18.641 -13.289 1 93.62 297 LEU B O 1
ATOM 4801 N N . HIS B 1 298 ? -13.141 -19.844 -11.766 1 85.88 298 HIS B N 1
ATOM 4802 C CA . HIS B 1 298 ? -12.539 -21.109 -12.195 1 85.88 298 HIS B CA 1
ATOM 4803 C C . HIS B 1 298 ? -13.555 -22 -12.891 1 85.88 298 HIS B C 1
ATOM 4805 O O . HIS B 1 298 ? -14.734 -22 -12.531 1 85.88 298 HIS B O 1
ATOM 4811 N N . GLU B 1 299 ? -13.07 -22.781 -13.742 1 80.81 299 GLU B N 1
ATOM 4812 C CA . GLU B 1 299 ? -13.953 -23.75 -14.383 1 80.81 299 GLU B CA 1
ATOM 4813 C C . GLU B 1 299 ? -14.367 -24.859 -13.414 1 80.81 299 GLU B C 1
ATOM 4815 O O . GLU B 1 299 ? -13.617 -25.188 -12.5 1 80.81 299 GLU B O 1
ATOM 4820 N N . PRO B 1 300 ? -15.633 -25.297 -13.516 1 67.06 300 PRO B N 1
ATOM 4821 C CA . PRO B 1 300 ? -16.219 -26.25 -12.578 1 67.06 300 PRO B CA 1
ATOM 4822 C C . PRO B 1 300 ? -15.352 -27.484 -12.352 1 67.06 300 PRO B C 1
ATOM 4824 O O . PRO B 1 300 ? -15.375 -28.062 -11.266 1 67.06 300 PRO B O 1
ATOM 4827 N N . GLU B 1 301 ? -14.719 -27.984 -13.297 1 61.53 301 GLU B N 1
ATOM 4828 C CA . GLU B 1 301 ? -13.938 -29.203 -13.133 1 61.53 301 GLU B CA 1
ATOM 4829 C C . GLU B 1 301 ? -12.594 -28.922 -12.469 1 61.53 301 GLU B C 1
ATOM 4831 O O . GLU B 1 301 ? -11.812 -29.844 -12.219 1 61.53 301 GLU B O 1
ATOM 4836 N N . ALA B 1 302 ? -12.516 -27.828 -11.836 1 63.06 302 ALA B N 1
ATOM 4837 C CA . ALA B 1 302 ? -11.203 -27.438 -11.328 1 63.06 302 ALA B CA 1
ATOM 4838 C C . ALA B 1 302 ? -11.086 -27.719 -9.828 1 63.06 302 ALA B C 1
ATOM 4840 O O . ALA B 1 302 ? -12.062 -27.562 -9.086 1 63.06 302 ALA B O 1
ATOM 4841 N N . SER B 1 303 ? -9.961 -28.359 -9.375 1 65.06 303 SER B N 1
ATOM 4842 C CA . SER B 1 303 ? -9.625 -28.578 -7.973 1 65.06 303 SER B CA 1
ATOM 4843 C C . SER B 1 303 ? -9.828 -27.297 -7.16 1 65.06 303 SER B C 1
ATOM 4845 O O . SER B 1 303 ? -10.141 -27.359 -5.969 1 65.06 303 SER B O 1
ATOM 4847 N N . HIS B 1 304 ? -9.867 -26.219 -7.852 1 72.88 304 HIS B N 1
ATOM 4848 C CA . HIS B 1 304 ? -10.031 -24.938 -7.172 1 72.88 304 HIS B CA 1
ATOM 4849 C C . HIS B 1 304 ? -11.438 -24.797 -6.609 1 72.88 304 HIS B C 1
ATOM 4851 O O . HIS B 1 304 ? -11.633 -24.141 -5.578 1 72.88 304 HIS B O 1
ATOM 4857 N N . LEU B 1 305 ? -12.305 -25.469 -7.16 1 80.81 305 LEU B N 1
ATOM 4858 C CA . LEU B 1 305 ? -13.688 -25.344 -6.695 1 80.81 305 LEU B CA 1
ATOM 4859 C C . LEU B 1 305 ? -13.859 -26 -5.332 1 80.81 305 LEU B C 1
ATOM 4861 O O . LEU B 1 305 ? -14.656 -25.531 -4.512 1 80.81 305 LEU B O 1
ATOM 4865 N N . LEU B 1 306 ? -13.008 -27 -5.141 1 86.5 306 LEU B N 1
ATOM 4866 C CA . LEU B 1 306 ? -13.055 -27.656 -3.834 1 86.5 306 LEU B CA 1
ATOM 4867 C C . LEU B 1 306 ? -12.594 -26.688 -2.738 1 86.5 306 LEU B C 1
ATOM 4869 O O . LEU B 1 306 ? -13.172 -26.672 -1.647 1 86.5 306 LEU B O 1
ATOM 4873 N N . MET B 1 307 ? -11.641 -25.953 -3.045 1 90.44 307 MET B N 1
ATOM 4874 C CA . MET B 1 307 ? -11.133 -24.984 -2.076 1 90.44 307 MET B CA 1
ATOM 4875 C C . MET B 1 307 ? -12.164 -23.891 -1.815 1 90.44 307 MET B C 1
ATOM 4877 O O . MET B 1 307 ? -12.352 -23.469 -0.673 1 90.44 307 MET B O 1
ATOM 4881 N N . LEU B 1 308 ? -12.836 -23.453 -2.875 1 94.12 308 LEU B N 1
ATOM 4882 C CA . LEU B 1 308 ? -13.875 -22.438 -2.709 1 94.12 308 LEU B CA 1
ATOM 4883 C C . LEU B 1 308 ? -14.992 -22.953 -1.806 1 94.12 308 LEU B C 1
ATOM 4885 O O . LEU B 1 308 ? -15.469 -22.234 -0.933 1 94.12 308 LEU B O 1
ATOM 4889 N N . GLU B 1 309 ? -15.336 -24.203 -2.045 1 94.19 309 GLU B N 1
ATOM 4890 C CA . GLU B 1 309 ? -16.391 -24.812 -1.234 1 94.19 309 GLU B CA 1
ATOM 4891 C C . GLU B 1 309 ? -15.945 -24.953 0.219 1 94.19 309 GLU B C 1
ATOM 4893 O O . GLU B 1 309 ? -16.766 -24.859 1.135 1 94.19 309 GLU B O 1
ATOM 4898 N N . ALA B 1 310 ? -14.656 -25.203 0.359 1 94.69 310 ALA B N 1
ATOM 4899 C CA . ALA B 1 310 ? -14.125 -25.312 1.715 1 94.69 310 ALA B CA 1
ATOM 4900 C C . ALA B 1 310 ? -14.25 -23.984 2.451 1 94.69 310 ALA B C 1
ATOM 4902 O O . ALA B 1 310 ? -14.484 -23.953 3.662 1 94.69 310 ALA B O 1
ATOM 4903 N N . VAL B 1 311 ? -14.156 -22.891 1.762 1 94.75 311 VAL B N 1
ATOM 4904 C CA . VAL B 1 311 ? -14.148 -21.562 2.361 1 94.75 311 VAL B CA 1
ATOM 4905 C C . VAL B 1 311 ? -15.586 -21.062 2.523 1 94.75 311 VAL B C 1
ATOM 4907 O O . VAL B 1 311 ? -15.945 -20.5 3.561 1 94.75 311 VAL B O 1
ATOM 4910 N N . ALA B 1 312 ? -16.469 -21.312 1.565 1 95 312 ALA B N 1
ATOM 4911 C CA . ALA B 1 312 ? -17.75 -20.625 1.517 1 95 312 ALA B CA 1
ATOM 4912 C C . ALA B 1 312 ? -18.906 -21.609 1.683 1 95 312 ALA B C 1
ATOM 4914 O O . ALA B 1 312 ? -20.031 -21.219 1.985 1 95 312 ALA B O 1
ATOM 4915 N N . GLY B 1 313 ? -18.688 -22.906 1.393 1 94.19 313 GLY B N 1
ATOM 4916 C CA . GLY B 1 313 ? -19.75 -23.891 1.306 1 94.19 313 GLY B CA 1
ATOM 4917 C C . GLY B 1 313 ? -20.281 -24.078 -0.105 1 94.19 313 GLY B C 1
ATOM 4918 O O . GLY B 1 313 ? -20.297 -23.125 -0.895 1 94.19 313 GLY B O 1
ATOM 4919 N N . ARG B 1 314 ? -20.812 -25.219 -0.36 1 93.81 314 ARG B N 1
ATOM 4920 C CA . ARG B 1 314 ? -21.25 -25.609 -1.695 1 93.81 314 ARG B CA 1
ATOM 4921 C C . ARG B 1 314 ? -22.391 -24.734 -2.191 1 93.81 314 ARG B C 1
ATOM 4923 O O . ARG B 1 314 ? -22.359 -24.266 -3.332 1 93.81 314 ARG B O 1
ATOM 4930 N N . ALA B 1 315 ? -23.359 -24.516 -1.362 1 95.12 315 ALA B N 1
ATOM 4931 C CA . ALA B 1 315 ? -24.531 -23.75 -1.759 1 95.12 315 ALA B CA 1
ATOM 4932 C C . ALA B 1 315 ? -24.141 -22.328 -2.174 1 95.12 315 ALA B C 1
ATOM 4934 O O . ALA B 1 315 ? -24.641 -21.812 -3.176 1 95.12 315 ALA B O 1
ATOM 4935 N N . ALA B 1 316 ? -23.266 -21.766 -1.418 1 94.94 316 ALA B N 1
ATOM 4936 C CA . ALA B 1 316 ? -22.812 -20.406 -1.706 1 94.94 316 ALA B CA 1
ATOM 4937 C C . ALA B 1 316 ? -22.047 -20.344 -3.027 1 94.94 316 ALA B C 1
ATOM 4939 O O . ALA B 1 316 ? -22.25 -19.438 -3.83 1 94.94 316 ALA B O 1
ATOM 4940 N N . VAL B 1 317 ? -21.234 -21.281 -3.271 1 94.56 317 VAL B N 1
ATOM 4941 C CA . VAL B 1 317 ? -20.422 -21.312 -4.492 1 94.56 317 VAL B CA 1
ATOM 4942 C C . VAL B 1 317 ? -21.344 -21.516 -5.699 1 94.56 317 VAL B C 1
ATOM 4944 O O . VAL B 1 317 ? -21.203 -20.828 -6.715 1 94.56 317 VAL B O 1
ATOM 4947 N N . GLU B 1 318 ? -22.266 -22.422 -5.598 1 94.19 318 GLU B N 1
ATOM 4948 C CA . GLU B 1 318 ? -23.203 -22.688 -6.688 1 94.19 318 GLU B CA 1
ATOM 4949 C C . GLU B 1 318 ? -24 -21.438 -7.039 1 94.19 318 GLU B C 1
ATOM 4951 O O . GLU B 1 318 ? -24.172 -21.109 -8.219 1 94.19 318 GLU B O 1
ATOM 4956 N N . ARG B 1 319 ? -24.438 -20.828 -6.008 1 95.5 319 ARG B N 1
ATOM 4957 C CA . ARG B 1 319 ? -25.219 -19.609 -6.227 1 95.5 319 ARG B CA 1
ATOM 4958 C C . ARG B 1 319 ? -24.359 -18.531 -6.891 1 95.5 319 ARG B C 1
ATOM 4960 O O . ARG B 1 319 ? -24.812 -17.875 -7.836 1 95.5 319 ARG B O 1
ATOM 4967 N N . ALA B 1 320 ? -23.203 -18.312 -6.383 1 96 320 ALA B N 1
ATOM 4968 C CA . ALA B 1 320 ? -22.312 -17.297 -6.926 1 96 320 ALA B CA 1
ATOM 4969 C C . ALA B 1 320 ? -21.984 -17.578 -8.391 1 96 320 ALA B C 1
ATOM 4971 O O . ALA B 1 320 ? -21.969 -16.656 -9.219 1 96 320 ALA B O 1
ATOM 4972 N N . TYR B 1 321 ? -21.734 -18.781 -8.727 1 94.75 321 TYR B N 1
ATOM 4973 C CA . TYR B 1 321 ? -21.359 -19.125 -10.094 1 94.75 321 TYR B CA 1
ATOM 4974 C C . TYR B 1 321 ? -22.547 -19.016 -11.039 1 94.75 321 TYR B C 1
ATOM 4976 O O . TYR B 1 321 ? -22.391 -18.641 -12.203 1 94.75 321 TYR B O 1
ATOM 4984 N N . ALA B 1 322 ? -23.719 -19.406 -10.516 1 95.25 322 ALA B N 1
ATOM 4985 C CA . ALA B 1 322 ? -24.922 -19.172 -11.312 1 95.25 322 ALA B CA 1
ATOM 4986 C C . ALA B 1 322 ? -25.078 -17.688 -11.633 1 95.25 322 ALA B C 1
ATOM 4988 O O . ALA B 1 322 ? -25.391 -17.328 -12.773 1 95.25 322 ALA B O 1
ATOM 4989 N N . GLU B 1 323 ? -24.828 -16.875 -10.664 1 96.38 323 GLU B N 1
ATOM 4990 C CA . GLU B 1 323 ? -24.922 -15.438 -10.852 1 96.38 323 GLU B CA 1
ATOM 4991 C C . GLU B 1 323 ? -23.828 -14.93 -11.797 1 96.38 323 GLU B C 1
ATOM 4993 O O . GLU B 1 323 ? -24.062 -14.016 -12.586 1 96.38 323 GLU B O 1
ATOM 4998 N N . ALA B 1 324 ? -22.656 -15.453 -11.656 1 96.5 324 ALA B N 1
ATOM 4999 C CA . ALA B 1 324 ? -21.562 -15.062 -12.539 1 96.5 324 ALA B CA 1
ATOM 5000 C C . ALA B 1 324 ? -21.906 -15.359 -13.992 1 96.5 324 ALA B C 1
ATOM 5002 O O . ALA B 1 324 ? -21.609 -14.555 -14.883 1 96.5 324 ALA B O 1
ATOM 5003 N N . LEU B 1 325 ? -22.484 -16.531 -14.227 1 95.56 325 LEU B N 1
ATOM 5004 C CA . LEU B 1 325 ? -22.875 -16.906 -15.586 1 95.56 325 LEU B CA 1
ATOM 5005 C C . LEU B 1 325 ? -23.984 -16 -16.094 1 95.56 325 LEU B C 1
ATOM 5007 O O . LEU B 1 325 ? -23.922 -15.523 -17.234 1 95.56 325 LEU B O 1
ATOM 5011 N N . ARG B 1 326 ? -24.953 -15.797 -15.258 1 95.69 326 ARG B N 1
ATOM 5012 C CA . ARG B 1 326 ? -26.062 -14.938 -15.633 1 95.69 326 ARG B CA 1
ATOM 5013 C C . ARG B 1 326 ? -25.594 -13.523 -15.945 1 95.69 326 ARG B C 1
ATOM 5015 O O . ARG B 1 326 ? -26.062 -12.898 -16.906 1 95.69 326 ARG B O 1
ATOM 5022 N N . GLY B 1 327 ? -24.656 -13.125 -15.125 1 96.94 327 GLY B N 1
ATOM 5023 C CA . GLY B 1 327 ? -24.125 -11.781 -15.289 1 96.94 327 GLY B CA 1
ATOM 5024 C C . GLY B 1 327 ? -23.047 -11.688 -16.344 1 96.94 327 GLY B C 1
ATOM 5025 O O . GLY B 1 327 ? -22.469 -10.617 -16.547 1 96.94 327 GLY B O 1
ATOM 5026 N N . ARG B 1 328 ? -22.672 -12.781 -16.938 1 97.06 328 ARG B N 1
ATOM 5027 C CA . ARG B 1 328 ? -21.688 -12.859 -18.016 1 97.06 328 ARG B CA 1
ATOM 5028 C C . ARG B 1 328 ? -20.328 -12.383 -17.547 1 97.06 328 ARG B C 1
ATOM 5030 O O . ARG B 1 328 ? -19.672 -11.578 -18.234 1 97.06 328 ARG B O 1
ATOM 5037 N N . TYR B 1 329 ? -19.969 -12.75 -16.422 1 98 329 TYR B N 1
ATOM 5038 C CA . TYR B 1 329 ? -18.625 -12.469 -15.93 1 98 329 TYR B CA 1
ATOM 5039 C C . TYR B 1 329 ? -17.562 -13.117 -16.812 1 98 329 TYR B C 1
ATOM 5041 O O . TYR B 1 329 ? -17.797 -14.188 -17.391 1 98 329 TYR B O 1
ATOM 5049 N N . LEU B 1 330 ? -16.453 -12.445 -16.922 1 97.44 330 LEU B N 1
ATOM 5050 C CA . LEU B 1 330 ? -15.336 -13 -17.688 1 97.44 330 LEU B CA 1
ATOM 5051 C C . LEU B 1 330 ? -14.477 -13.906 -16.828 1 97.44 330 LEU B C 1
ATOM 5053 O O . LEU B 1 330 ? -14.227 -13.609 -15.648 1 97.44 330 LEU B O 1
ATOM 5057 N N . TRP B 1 331 ? -14.031 -15 -17.453 1 94.31 331 TRP B N 1
ATOM 5058 C CA . TRP B 1 331 ? -13.367 -16.062 -16.719 1 94.31 331 TRP B CA 1
ATOM 5059 C C . TRP B 1 331 ? -11.867 -16.094 -17.031 1 94.31 331 TRP B C 1
ATOM 5061 O O . TRP B 1 331 ? -11.406 -15.367 -17.922 1 94.31 331 TRP B O 1
ATOM 5071 N N . HIS B 1 332 ? -11.102 -16.812 -16.172 1 91.56 332 HIS B N 1
ATOM 5072 C CA . HIS B 1 332 ? -9.68 -17.109 -16.328 1 91.56 332 HIS B CA 1
ATOM 5073 C C . HIS B 1 332 ? -8.82 -15.953 -15.828 1 91.56 332 HIS B C 1
ATOM 5075 O O . HIS B 1 332 ? -9.32 -15.047 -15.148 1 91.56 332 HIS B O 1
ATOM 5081 N N . GLU B 1 333 ? -7.547 -15.945 -16.094 1 91.69 333 GLU B N 1
ATOM 5082 C CA . GLU B 1 333 ? -6.551 -15.141 -15.391 1 91.69 333 GLU B CA 1
ATOM 5083 C C . GLU B 1 333 ? -6.727 -13.656 -15.711 1 91.69 333 GLU B C 1
ATOM 5085 O O . GLU B 1 333 ? -6.336 -12.797 -14.914 1 91.69 333 GLU B O 1
ATOM 5090 N N . PHE B 1 334 ? -7.312 -13.312 -16.891 1 95.56 334 PHE B N 1
ATOM 5091 C CA . PHE B 1 334 ? -7.488 -11.906 -17.25 1 95.56 334 PHE B CA 1
ATOM 5092 C C . PHE B 1 334 ? -8.93 -11.469 -17.031 1 95.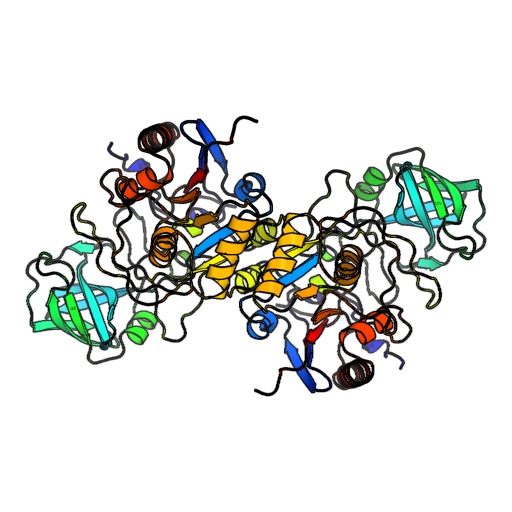56 334 PHE B C 1
ATOM 5094 O O . PHE B 1 334 ? -9.336 -10.391 -17.484 1 95.56 334 PHE B O 1
ATOM 5101 N N . GLY B 1 335 ? -9.719 -12.367 -16.406 1 96.94 335 GLY B N 1
ATOM 5102 C CA . GLY B 1 335 ? -11.148 -12.094 -16.266 1 96.94 335 GLY B CA 1
ATOM 5103 C C . GLY B 1 335 ? -11.5 -11.375 -14.984 1 96.94 335 GLY B C 1
ATOM 5104 O O . GLY B 1 335 ? -10.672 -10.641 -14.43 1 96.94 335 GLY B O 1
ATOM 5105 N N . ASP B 1 336 ? -12.773 -11.508 -14.594 1 98.25 336 ASP B N 1
ATOM 5106 C CA . ASP B 1 336 ? -13.336 -10.906 -13.391 1 98.25 336 ASP B CA 1
ATOM 5107 C C . ASP B 1 336 ? -13 -11.727 -12.156 1 98.25 336 ASP B C 1
ATOM 5109 O O . ASP B 1 336 ? -12.391 -12.797 -12.258 1 98.25 336 ASP B O 1
ATOM 5113 N N . VAL B 1 337 ? -13.305 -11.141 -10.961 1 98.5 337 VAL B N 1
ATOM 5114 C CA . VAL B 1 337 ? -12.883 -11.812 -9.734 1 98.5 337 VAL B CA 1
ATOM 5115 C C . VAL B 1 337 ? -14.078 -11.969 -8.797 1 98.5 337 VAL B C 1
ATOM 5117 O O . VAL B 1 337 ? -15.125 -11.352 -9 1 98.5 337 VAL B O 1
ATOM 5120 N N . HIS B 1 338 ? -13.922 -12.867 -7.891 1 98.19 338 HIS B N 1
ATOM 5121 C CA . HIS B 1 338 ? -14.93 -13.25 -6.906 1 98.19 338 HIS B CA 1
ATOM 5122 C C . HIS B 1 338 ? -14.391 -13.117 -5.488 1 98.19 338 HIS B C 1
ATOM 5124 O O . HIS B 1 338 ? -13.375 -13.727 -5.145 1 98.19 338 HIS B O 1
ATOM 5130 N N . LEU B 1 339 ? -15.023 -12.227 -4.699 1 98.75 339 LEU B N 1
ATOM 5131 C CA . LEU B 1 339 ? -14.695 -12.062 -3.285 1 98.75 339 LEU B CA 1
ATOM 5132 C C . LEU B 1 339 ? -15.688 -12.812 -2.404 1 98.75 339 LEU B C 1
ATOM 5134 O O . LEU B 1 339 ? -16.891 -12.508 -2.412 1 98.75 339 LEU B O 1
ATOM 5138 N N . ILE B 1 340 ? -15.188 -13.766 -1.688 1 98.06 340 ILE B N 1
ATOM 5139 C CA . ILE B 1 340 ? -15.969 -14.555 -0.743 1 98.06 340 ILE B CA 1
ATOM 5140 C C . ILE B 1 340 ? -15.734 -14.047 0.676 1 98.06 340 ILE B C 1
ATOM 5142 O O . ILE B 1 340 ? -14.602 -14.047 1.162 1 98.06 340 ILE B O 1
ATOM 5146 N N . LEU B 1 341 ? -16.734 -13.586 1.35 1 97.69 341 LEU B N 1
ATOM 5147 C CA . LEU B 1 341 ? -16.672 -13.109 2.727 1 97.69 341 LEU B CA 1
ATOM 5148 C C . LEU B 1 341 ? -17.641 -13.883 3.613 1 97.69 341 LEU B C 1
ATOM 5150 O O . LEU B 1 341 ? -18.625 -14.445 3.125 1 97.69 341 LEU B O 1
ATOM 5154 N N . PRO B 1 342 ? -17.312 -13.961 4.918 1 93.69 342 PRO B N 1
ATOM 5155 C CA . PRO B 1 342 ? -18.281 -14.594 5.82 1 93.69 342 PRO B CA 1
ATOM 5156 C C . PRO B 1 342 ? -19.609 -13.859 5.863 1 93.69 342 PRO B C 1
ATOM 5158 O O . PRO B 1 342 ? -19.672 -12.656 5.59 1 93.69 342 PRO B O 1
ATOM 5161 N N . ALA B 1 343 ? -20.562 -14.664 6.191 1 87.62 343 ALA B N 1
ATOM 5162 C CA . ALA B 1 343 ? -21.891 -14.062 6.34 1 87.62 343 ALA B CA 1
ATOM 5163 C C . ALA B 1 343 ? -21.906 -13.031 7.461 1 87.62 343 ALA B C 1
ATOM 5165 O O . ALA B 1 343 ? -21.234 -13.203 8.477 1 87.62 343 ALA B O 1
ATOM 5166 N N . GLU B 1 344 ? -22.281 -11.852 7.176 1 72.81 344 GLU B N 1
ATOM 5167 C CA . GLU B 1 344 ? -22.391 -10.82 8.203 1 72.81 344 GLU B CA 1
ATOM 5168 C C . GLU B 1 344 ? -23.297 -11.281 9.344 1 72.81 344 GLU B C 1
ATOM 5170 O O . GLU B 1 344 ? -24.375 -11.836 9.109 1 72.81 344 GLU B O 1
ATOM 5175 N N . ALA B 1 345 ? -22.703 -11.539 10.453 1 53.94 345 ALA B N 1
ATOM 5176 C CA . ALA B 1 345 ? -23.578 -11.859 11.578 1 53.94 345 ALA B CA 1
ATOM 5177 C C . ALA B 1 345 ? -24.703 -10.828 11.703 1 53.94 345 ALA B C 1
ATOM 5179 O O . ALA B 1 345 ? -24.484 -9.633 11.555 1 53.94 345 ALA B O 1
ATOM 5180 N N . ALA B 1 346 ? -26.047 -11.195 11.383 1 42.62 346 ALA B N 1
ATOM 5181 C CA . ALA B 1 346 ? -27.156 -10.336 11.781 1 42.62 346 ALA B CA 1
ATOM 5182 C C . ALA B 1 346 ? -26.922 -9.734 13.164 1 42.62 346 ALA B C 1
ATOM 5184 O O . ALA B 1 346 ? -26.719 -10.469 14.141 1 42.62 346 ALA B O 1
ATOM 5185 N N . HIS B 1 347 ? -26.203 -8.562 13.219 1 32.84 347 HIS B N 1
ATOM 5186 C CA . HIS B 1 347 ? -26.547 -8.031 14.531 1 32.84 347 HIS B CA 1
ATOM 5187 C C . HIS B 1 347 ? -28.062 -8.008 14.742 1 32.84 347 HIS B C 1
ATOM 5189 O O . HIS B 1 347 ? -28.812 -7.762 13.805 1 32.84 347 HIS B O 1
#

pLDDT: mean 92.6, std 10.13, range [32.84, 98.94]

Radius of gyration: 28.77 Å; Cα contacts (8 Å, |Δi|>4): 1726; chains: 2; bounding box: 54×90×68 Å

Solvent-accessible surface area (backbone atoms only — not comparable to full-atom values): 35534 Å² total; per-residue (Å²): 123,82,80,61,74,87,31,48,36,36,56,51,36,40,74,76,44,88,93,41,39,58,37,61,33,45,24,39,37,31,37,43,72,47,69,50,83,45,49,41,80,49,48,64,78,76,54,51,56,29,25,28,40,29,38,47,24,40,26,47,35,36,23,26,33,64,31,26,46,89,90,42,70,31,31,37,36,46,22,43,76,46,95,85,69,30,31,32,30,32,59,23,30,64,65,82,76,83,27,65,38,85,50,78,86,81,51,68,66,42,56,32,44,32,68,74,16,42,50,31,33,30,61,44,57,68,40,96,89,37,86,58,40,23,32,25,44,55,75,39,51,56,68,59,17,27,72,76,60,29,35,47,68,62,60,77,75,39,76,66,92,63,64,60,73,79,50,44,38,67,40,40,45,88,42,95,84,67,59,39,6,23,38,53,74,37,41,41,41,40,55,43,35,61,56,48,30,49,26,33,45,54,30,30,41,64,26,34,30,30,41,29,34,40,64,76,74,85,54,70,78,60,76,73,70,67,28,46,31,35,35,45,54,50,26,21,49,49,52,52,44,23,51,75,70,70,23,50,36,27,19,35,19,69,59,27,43,45,40,52,54,68,26,34,45,97,86,38,52,54,43,58,37,70,50,73,44,60,75,76,53,28,56,88,77,37,67,72,61,62,47,26,38,31,25,51,44,71,61,68,69,36,69,63,48,35,35,49,24,26,70,57,30,61,67,20,49,53,46,48,50,53,48,36,59,73,65,59,48,32,25,46,75,40,29,20,35,37,36,39,41,61,56,74,73,81,123,126,82,82,60,73,88,31,48,36,36,55,50,36,41,73,76,46,89,94,40,38,57,39,59,35,45,24,39,37,30,36,43,72,46,69,50,84,46,51,41,79,49,47,63,78,75,54,50,57,28,25,28,40,28,37,49,25,40,25,46,35,34,24,27,32,64,30,27,46,88,90,43,70,31,31,38,36,45,22,43,75,47,95,85,68,32,31,32,29,32,57,24,30,63,64,82,75,85,28,64,39,87,50,80,86,82,51,68,65,43,55,32,42,32,68,73,15,42,49,31,32,31,59,43,57,68,39,95,89,37,86,58,40,24,31,24,44,55,73,39,52,57,68,59,19,27,74,74,60,29,36,48,67,62,59,79,74,40,76,65,91,62,64,61,73,78,49,44,38,66,42,39,44,89,42,96,83,66,60,39,6,22,39,53,73,37,42,41,41,41,54,43,36,61,56,49,28,49,28,34,44,56,30,32,40,63,26,33,30,30,41,30,34,40,64,76,73,86,53,69,77,60,76,73,69,68,30,47,31,34,33,44,54,49,27,19,50,49,52,51,42,23,51,74,70,70,23,48,36,28,19,36,18,70,57,27,43,45,41,51,52,68,28,33,47,97,85,37,52,54,42,57,37,70,50,71,44,60,75,76,54,29,56,86,77,37,65,71,63,61,47,26,37,31,26,52,45,72,61,70,70,34,68,62,48,36,36,49,25,26,68,57,30,61,68,20,48,54,46,47,50,54,48,36,60,75,66,62,48,32,25,43,74,40,28,20,34,37,36,41,40,62,55,73,72,81,121

Organism: Streptomyces collinus (strain DSM 40733 / Tue 365) (NCBI:txid1214242)

Sequence (694 aa):
MRVPEELSARVPAEQRGPGLDRDSVRLLVSRGTEVTHHAFAELPRLLRAGDLLVVNTSPTLAAAVDGRIGHARVVVHFSTRGDDGRWAVELRDPDGAGTTRARTGTRAGTEVVLPGAGALVLEEPLSARGERLWWARAAGDVRQALRVHGRPIRYSYTERDQPLPVYQTVFALPSADGAGSAEMPSAARPFTARLVTELVSRGVQFAPVTLHTGVASMEAHEPPYPERFAVPEASARAVEAARAGGGRVIAVGTTAVRALESAAGPDGAVGAARGWTDLVVTPGRGVQVVDGLLTGLHEPEASHLLMLEAVAGRAAVERAYAEALRGRYLWHEFGDVHLILPAEAAHMRVPEELSARVPAEQRGPGLDRDSVRLLVSRGTEVTHHAFAELPRLLRAGDLLVVNTSPTLAAAVDGRIGHARVVVHFSTRGDDGRWAVELRDPDGAGTTRARTGTRAGTEVVLPGAGALVLEEPLSARGERLWWARAAGDVRQALRVHGRPIRYSYTERDQPLPVYQTVFALPSADGAGSAEMPSAARPFTARLVTELVSRGVQFAPVTLHTGVASMEAHEPPYPERFAVPEASARAVEAARAGGGRVIAVGTTAVRALESAAGPDGAVGAARGWTDLVVTPGRGVQVVDGLLTGLHEPEASHLLMLEAVAGRAAVERAYAEALRGRYLWHEFGDVHLILPAEAAH

Foldseek 3Di:
DDFDLVQADQDFQPPPDPPTDNQQAKEWEFAFQDIDIGRSLCVLVVFAALAEEEEAQFAAFLQWFWWDQVPAIWIKGFFFADPVGWTKIFIWHDPPQQATHHDPDDDFQRWIQTPPFGIKGFHAAPDPPDPGITTIDTNGDVLVSRVPGGAQHDDDSHRDGDHRVQLGAPSHDQDPVRAGASHGLQLRRSDDPVSVVSSVVNNYHYFYKHWHGTDDDPDLDDQDDKIWIWGAQVRLVSLVSSVVVVHAHEYRGVRSQQRQQVQADPQLRGGTDTDIGSDQQALVVAGRRHQKYKYFDDDPSHSVVRNVCSNRNDSNSVSSVVVCSVVSWRGDSSTHMYIYHHNPPPD/DDFDLVQADQDFQPPPDPPTDNQQAKEWEFAFQDIDIGRSLCVLVVFAALAEEEEAQFAAFLQWFWWDQVPAIWIKGFFFADPVGWTKIFIWHDPPQQATHHDPDDDFQRWIQTPPFGIKGFHAAPDPVDPGITTIHTNGDVLVSRVPGGAAHDDDSHRDGDHRVQLGAPSHDQDPVRAGASHGLQLRRSDDPVSVVSSVVNNYHYFYKHWHGTDDDPDLDDQDDKIWIWGDQVRLVSLVSSVVVVHAHEYRGVRSQQRQQVQADPQLRGGTDTDIGSDQAALVVAGRRHQKYKYFDDDPSHSVVRNVCSNRNDSNSVSSVVVCSVVSWRGDSSTHMYIYHHNPPPD